Protein 2W8N (pdb70)

B-factor: mean 26.99, std 13.46, range [1.0, 124.22]

CATH classification: 3.40.605.10 (+1 more: 3.40.309.10)

Nearest PDB structures (foldseek):
  2w8n-assembly1_A  TM=1.002E+00  e=0.000E+00  Homo sapiens
  2w8p-assembly1_A  TM=9.926E-01  e=1.753E-97  Homo sapiens
  6j76-assembly1_B  TM=9.538E-01  e=5.108E-54  Vibrio variabilis
  3k2w-assembly1_D  TM=9.559E-01  e=2.298E-52  Paraglaciecola sp. T6c
  6b4r-assembly1_C  TM=9.528E-01  e=1.785E-51  Pseudomonas aeruginosa PAO1

Solvent-accessible surface area: 19869 Å² total; per-residue (Å²): 120,57,6,92,62,53,44,2,10,13,24,30,168,60,77,95,18,116,52,67,13,79,5,102,13,9,8,55,43,54,90,48,19,100,0,1,10,0,18,36,198,50,0,119,34,0,1,123,25,0,87,104,8,12,53,171,2,113,131,40,66,34,126,78,17,14,43,13,0,80,105,1,27,62,26,0,51,133,36,76,77,61,6,0,118,18,0,3,17,1,3,1,27,8,31,148,22,0,58,13,0,2,72,55,0,0,71,2,0,42,54,0,1,75,22,2,126,130,47,147,44,65,135,86,175,54,134,40,182,61,92,120,3,51,15,76,59,74,32,23,2,1,0,0,0,10,6,17,64,21,21,2,2,0,0,2,1,2,2,0,0,2,0,0,0,5,0,0,0,0,0,0,19,1,15,53,52,2,0,1,4,0,0,0,1,0,17,0,1,50,101,7,41,15,57,70,2,0,2,0,0,0,0,0,12,165,146,27,23,142,102,0,4,86,15,0,0,45,20,122,56,3,43,0,0,0,8,1,11,47,28,90,53,0,99,61,7,62,133,34,3,68,130,54,133,23,76,30,4,7,5,10,9,6,17,0,11,0,0,0,2,70,54,10,74,42,106,99,0,10,53,7,0,12,25,8,29,5,100,41,49,5,0,6,8,6,22,6,6,18,1,7,0,20,132,64,12,12,107,55,0,14,133,24,0,15,92,18,4,162,155,51,11,121,29,8,33,3,74,110,180,57,19,8,16,14,15,17,24,52,74,141,10,0,78,96,0,48,110,8,4,87,46,1,62,88,125,52,8,62,72,59,41,34,20,126,79,37,148,78,24,134,28,9,4,37,17,0,0,0,16,93,8,48,96,84,13,26,76,115,13,62,58,17,56,21,12,8,0,1,0,9,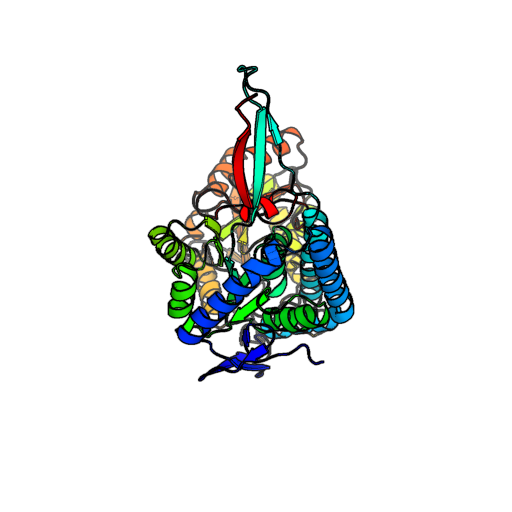80,1,80,72,33,143,67,0,14,67,25,8,34,49,79,76,16,0,1,0,0,4,0,6,0,112,59,103,60,19,41,176,99,0,32,128,85,7,73,20,24,14,47,2,55,45,80,2,60,36,14,25,11,93,55,54,8,2,3,41,138,93,5,7,79,26,60,18,0,1,132,113,1,9,62,35,6,11,79,121,98,143,43,57,134,29,81,120

Foldseek 3Di:
DVLFDAAWAAQNDGHAEPAWDWAFFLFPRHTDDTHHADFLVVLVRLLVLQQVVLVVLLVDALLVLLQLLLLLLVVLVVCLQVLLVLLCRQQVAASLLSSLLSNLLSVLSNQLSVLLNVQDKDWDDDPDPFWTKIKHKAFQEEEEEEEESNRQRNSVSLQLSLNSSRSYAYEYEYHLSRQSSLSSSSVSSVVSPPGGSRRTYRYHDPVRVVRSLLSQLQDPSHQEYEEEEALVVVVVSVVSNVVNVHQYWYFHEFEAEAEEELAFDQVLSLVLVCCQAFVPSFPQGLYHYEYEYEPNCPVVNLVVNVVVCVVQADEHGSHDPRHRHTFHSAPVLLVLQLVLVVLQVVVPKDKDFAAAADPSDRRGTRQTEIEPGDLVSCPPCRNRGDNYYYYYYDHDPVGSQVSQPPPVHAFEYEYGHDDPVSQVVSVVSRRYDYYYYSHNHDDDQQDWGHTDHSRIGATTGHSRHSVSRIDMDMDIGGPD

InterPro domains:
  IPR010102 Succinate semialdehyde dehydrogenase [TIGR01780] (78-528)
  IPR015590 Aldehyde dehydrogenase domain [PF00171] (71-530)
  IPR016160 Aldehyde dehydrogenase, cysteine active site [PS00070] (333-344)
  IPR016161 Aldehyde/histidinol dehydrogenase [SSF53720] (57-533)
  IPR016162 Aldehyde dehydrogenase, N-terminal [G3DSA:3.40.605.10] (74-524)
  IPR016163 Aldehyde dehydrogenase, C-terminal [G3DSA:3.40.309.10] (311-501)
  IPR029510 Aldehyde dehydrogenase, glutamic acid active site [PS00687] (305-312)
  IPR050740 Aldehyde Dehydrogenase Superfamily [PTHR43353] (55-534)

Organism: Homo sapiens (NCBI:txid9606)

Secondary structure (DSSP, 8-state):
------SEEETTEEE--S-EEEEE-TTT--EEEEEE---HHHHHHHHHHHHHHHHHHTTS-HHHHHHHHHHHHHHHHHTHHHHHHHHHHHH---HHHHHHHHHHHHHHHHHHHHHGGG---EEE--S-TT-EEEEEEEE--EEEEE--SSSTTHHHHHHHHHHHHHT-EEEEE--TT--HHHHHHHHHHHHHTPPTTSEEE----HHHHHHHHHHHTT-TTEEEEEEEE-HHHHHHHHHHHHTTT-EEEEEE-EEEEEEE-TTS-HHHHHHHHHHHHT---S---SEEEEEEEEHHHHHHHHHHHHHHHHHH--BS-TTSTT--B---SSHHHHHHHHHHHHHHHTTT-EEEE--SB-TT-TT-B--EEEEEE-GGGGTT-TT--SSEEEEEEES-HHHHHHHHT-TT--SEEEEE---HHHHHHHHHHS-SSEEEES-S----TTS-B--SGGGEES-BSTTTGGGGGEEEEEEEE---

Sequence (480 aa):
AALLRTDSFVGGRWLPAAATFPVQDPASGAALGMVADCGVREARAAVRAAYEAFCRWREVSAKERSSLLRKWYNLMIQNKDDLARIITAESGKPLKEAHGEILYSAFFLEWFSEEARRVYGDIIHTPAKDRRALVLKQPIGVAAVITPWNFPSAMITRKVGAALAAGCTVVVKPAEDTPFSALALAELASQAGIPSGVYNVIPCSRKNAKEVGEAICTDPLVSKISFTGSTTTGKILLHHAANSVKRVSMELGGLAPFIVFDSANVDQAVAGAMASKFRNTGQTCVCSNQFLVQRGIHDAFVKAFAEAMKKNLRVGNGFEEGTTQGPLINEKAVEKVEKQVNDAVSKGATVVTGGKRHQLGKNFFEPTLLCNVTQDMLCTHEETFGPLAPVIKFDTEEEAIAIANAADVGLAGYFYSQDPAQIWRVAEQLEVGMVGVNEGLISSVECPFGGVKQSGLGREGSKYGIDEYLELKYVCYGGL

Structure (mmCIF, N/CA/C/O backbone):
data_2W8N
#
_entry.id   2W8N
#
_cell.length_a   265.706
_cell.length_b   265.706
_cell.length_c   265.706
_cell.angle_alpha   90.00
_cell.angle_beta   90.00
_cell.angle_gamma   90.00
#
_symmetry.space_group_name_H-M   'F 4 3 2'
#
loop_
_entity.id
_entity.type
_entity.pdbx_description
1 polymer 'SUCCINATE-SEMIALDEHYDE DEHYDROGENASE, MITOCHONDRIAL'
2 non-polymer 'SULFATE ION'
3 water water
#
loop_
_atom_site.group_PDB
_atom_site.id
_atom_site.type_symbol
_atom_site.label_atom_id
_atom_site.label_alt_id
_atom_site.label_comp_id
_atom_site.label_asym_id
_atom_site.label_entity_id
_atom_site.label_seq_id
_atom_site.pdbx_PDB_ins_code
_atom_site.Cartn_x
_atom_site.Cartn_y
_atom_site.Cartn_z
_atom_site.occupancy
_atom_site.B_iso_or_equiv
_atom_site.auth_seq_id
_atom_site.auth_comp_id
_atom_site.auth_asym_id
_atom_site.auth_atom_id
_atom_site.pdbx_PDB_model_num
ATOM 1 N N . ALA A 1 8 ? 18.870 -33.580 -42.740 1.00 48.85 56 ALA A N 1
ATOM 2 C CA . ALA A 1 8 ? 18.395 -34.389 -41.564 1.00 47.82 56 ALA A CA 1
ATOM 3 C C . ALA A 1 8 ? 19.443 -35.432 -41.159 1.00 46.89 56 ALA A C 1
ATOM 4 O O . ALA A 1 8 ? 20.662 -35.166 -41.189 1.00 46.70 56 ALA A O 1
ATOM 6 N N . ALA A 1 9 ? 18.963 -36.609 -40.763 1.00 45.93 57 ALA A N 1
ATOM 7 C CA . ALA A 1 9 ? 19.837 -37.712 -40.382 1.00 43.70 57 ALA A CA 1
ATOM 8 C C . ALA A 1 9 ? 19.900 -38.666 -41.578 1.00 42.19 57 ALA A C 1
ATOM 9 O O . ALA A 1 9 ? 20.157 -39.869 -41.425 1.00 41.67 57 ALA A O 1
ATOM 11 N N . LEU A 1 10 ? 19.651 -38.106 -42.764 1.00 37.96 58 LEU A N 1
ATOM 12 C CA . LEU A 1 10 ? 19.671 -38.853 -44.017 1.00 33.86 58 LEU A CA 1
ATOM 13 C C . LEU A 1 10 ? 21.066 -38.932 -44.624 1.00 31.02 58 LEU A C 1
ATOM 14 O O . LEU A 1 10 ? 21.401 -39.909 -45.286 1.00 30.99 58 LEU A O 1
ATOM 19 N N . LEU A 1 11 ? 21.873 -37.898 -44.415 1.00 28.86 59 LEU A N 1
ATOM 20 C CA . LEU A 1 11 ? 23.229 -37.889 -44.953 1.00 27.83 59 LEU A CA 1
ATOM 21 C C . LEU A 1 11 ? 24.113 -38.720 -44.021 1.00 27.45 59 LEU A C 1
ATOM 22 O O . LEU A 1 11 ? 24.294 -38.379 -42.853 1.00 28.50 59 LEU A O 1
ATOM 27 N N . ARG A 1 12 ? 24.655 -39.814 -44.542 1.00 26.74 60 ARG A N 1
ATOM 28 C CA . ARG A 1 12 ? 25.483 -40.710 -43.748 1.00 25.78 60 ARG A CA 1
ATOM 29 C C . ARG A 1 12 ? 26.854 -40.945 -44.360 1.00 25.13 60 ARG A C 1
ATOM 30 O O . ARG A 1 12 ? 27.025 -40.861 -45.578 1.00 25.84 60 ARG A O 1
ATOM 38 N N . THR A 1 13 ? 27.826 -41.258 -43.510 1.00 23.51 61 THR A N 1
ATOM 39 C CA . THR A 1 13 ? 29.180 -41.502 -43.971 1.00 22.59 61 THR A CA 1
ATOM 40 C C . THR A 1 13 ? 29.698 -42.889 -43.607 1.00 21.68 61 THR A C 1
ATOM 41 O O . THR A 1 13 ? 30.745 -43.310 -44.104 1.00 22.54 61 THR A O 1
ATOM 45 N N . ASP A 1 14 ? 28.969 -43.598 -42.746 1.00 20.63 62 ASP A N 1
ATOM 46 C CA . ASP A 1 14 ? 29.365 -44.948 -42.344 1.00 20.46 62 ASP A CA 1
ATOM 47 C C . ASP A 1 14 ? 28.675 -46.019 -43.182 1.00 19.39 62 ASP A C 1
ATOM 48 O O . ASP A 1 14 ? 27.637 -45.772 -43.798 1.00 18.91 62 ASP A O 1
ATOM 53 N N . SER A 1 15 ? 29.259 -47.213 -43.201 1.00 17.74 63 SER A N 1
ATOM 54 C CA . SER A 1 15 ? 28.670 -48.324 -43.929 1.00 17.46 63 SER A CA 1
ATOM 55 C C . SER A 1 15 ? 27.493 -48.796 -43.069 1.00 17.82 63 SER A C 1
ATOM 56 O O . SER A 1 15 ? 27.409 -48.456 -41.882 1.00 17.26 63 SER A O 1
ATOM 59 N N . PHE A 1 16 ? 26.579 -49.561 -43.659 1.00 17.22 64 PHE A N 1
ATOM 60 C CA . PHE A 1 16 ? 25.417 -50.048 -42.919 1.00 17.10 64 PHE A CA 1
ATOM 61 C C . PHE A 1 16 ? 25.419 -51.567 -42.996 1.00 16.65 64 PHE A C 1
ATOM 62 O O . PHE A 1 16 ? 25.153 -52.147 -44.051 1.00 16.20 64 PHE A O 1
ATOM 70 N N . VAL A 1 17 ? 25.727 -52.213 -41.878 1.00 16.12 65 VAL A N 1
ATOM 71 C CA . VAL A 1 17 ? 25.798 -53.665 -41.851 1.00 16.51 65 VAL A CA 1
ATOM 72 C C . VAL A 1 17 ? 25.132 -54.239 -40.612 1.00 17.53 65 VAL A C 1
ATOM 73 O O . VAL A 1 17 ? 25.387 -53.794 -39.487 1.00 18.22 65 VAL A O 1
ATOM 77 N N . GLY A 1 18 ? 24.272 -55.228 -40.824 1.00 18.07 66 GLY A N 1
ATOM 78 C CA . GLY A 1 18 ? 23.584 -55.853 -39.711 1.00 16.74 66 GLY A CA 1
ATOM 79 C C . GLY A 1 18 ? 22.782 -54.868 -38.892 1.00 17.30 66 GLY A C 1
ATOM 80 O O . GLY A 1 18 ? 22.715 -54.986 -37.673 1.00 16.95 66 GLY A O 1
ATOM 81 N N . GLY A 1 19 ? 22.176 -53.892 -39.563 1.00 17.85 67 GLY A N 1
ATOM 82 C CA . GLY A 1 19 ? 21.369 -52.901 -38.875 1.00 18.73 67 GLY A CA 1
ATOM 83 C C . GLY A 1 19 ? 22.157 -51.846 -38.115 1.00 20.81 67 GLY A C 1
ATOM 84 O O . GLY A 1 19 ? 21.568 -51.027 -37.401 1.00 20.97 67 GLY A O 1
ATOM 85 N N . ARG A 1 20 ? 23.481 -51.850 -38.271 1.00 21.15 68 ARG A N 1
ATOM 86 C CA . ARG A 1 20 ? 24.336 -50.887 -37.577 1.00 21.71 68 ARG A CA 1
ATOM 87 C C . ARG A 1 20 ? 25.221 -50.037 -38.485 1.00 21.66 68 ARG A C 1
ATOM 88 O O . ARG A 1 20 ? 25.604 -50.451 -39.581 1.00 20.82 68 ARG A O 1
ATOM 96 N N . TRP A 1 21 ? 25.547 -48.843 -38.006 1.00 21.32 69 TRP A N 1
ATOM 97 C CA . TRP A 1 21 ? 26.412 -47.932 -38.737 1.00 21.63 69 TRP A CA 1
ATOM 98 C C . TRP A 1 21 ? 27.840 -48.234 -38.337 1.00 21.45 69 TRP A C 1
ATOM 99 O O . TRP A 1 21 ? 28.207 -48.073 -37.174 1.00 23.54 69 TRP A O 1
ATOM 110 N N . LEU A 1 22 ? 28.640 -48.679 -39.299 1.00 21.93 70 LEU A N 1
ATOM 111 C CA . LEU A 1 22 ? 30.027 -49.032 -39.028 1.00 22.56 70 LEU A CA 1
ATOM 112 C C . LEU A 1 22 ? 31.051 -48.298 -39.880 1.00 23.61 70 LEU A C 1
ATOM 113 O O . LEU A 1 22 ? 30.991 -48.328 -41.112 1.00 22.49 70 LEU A O 1
ATOM 118 N N . PRO A 1 23 ? 32.009 -47.624 -39.230 1.00 23.40 71 PRO A N 1
ATOM 119 C CA . PRO A 1 23 ? 33.055 -46.891 -39.944 1.00 23.49 71 PRO A CA 1
ATOM 120 C C . PRO A 1 23 ? 34.096 -47.915 -40.367 1.00 23.49 71 PRO A C 1
ATOM 121 O O . PRO A 1 23 ? 34.114 -49.023 -39.837 1.00 23.43 71 PRO A O 1
ATOM 125 N N . ALA A 1 24 ? 34.951 -47.564 -41.319 1.00 24.26 72 ALA A N 1
ATOM 126 C CA . ALA A 1 24 ? 35.982 -48.492 -41.773 1.00 25.85 72 ALA A CA 1
ATOM 127 C C . ALA A 1 24 ? 37.349 -47.941 -41.399 1.00 27.28 72 ALA A C 1
ATOM 128 O O . ALA A 1 24 ? 37.455 -46.820 -40.909 1.00 27.99 72 ALA A O 1
ATOM 130 N N . ALA A 1 25 ? 38.396 -48.723 -41.631 1.00 28.76 73 ALA A N 1
ATOM 131 C CA . ALA A 1 25 ? 39.745 -48.270 -41.307 1.00 29.93 73 ALA A CA 1
ATOM 132 C C . ALA A 1 25 ? 40.080 -47.011 -42.097 1.00 29.67 73 ALA A C 1
ATOM 133 O O . ALA A 1 25 ? 40.746 -46.110 -41.589 1.00 31.60 73 ALA A O 1
ATOM 135 N N . ALA A 1 26 ? 39.609 -46.949 -43.337 1.00 27.88 74 ALA A N 1
ATOM 136 C CA . ALA A 1 26 ? 39.877 -45.801 -44.194 1.00 26.56 74 ALA A CA 1
ATOM 137 C C . ALA A 1 26 ? 38.594 -45.123 -44.658 1.00 26.76 74 ALA A C 1
ATOM 138 O O . ALA A 1 26 ? 37.486 -45.596 -44.389 1.00 25.86 74 ALA A O 1
ATOM 140 N N . THR A 1 27 ? 38.757 -44.006 -45.355 1.00 25.54 75 THR A N 1
ATOM 141 C CA . THR A 1 27 ? 37.624 -43.260 -45.880 1.00 25.36 75 THR A CA 1
ATOM 142 C C . THR A 1 27 ? 38.032 -42.634 -47.202 1.00 24.49 75 THR A C 1
ATOM 143 O O . THR A 1 27 ? 39.218 -42.576 -47.532 1.00 24.00 75 THR A O 1
ATOM 147 N N . PHE A 1 28 ? 37.047 -42.185 -47.968 1.00 23.07 76 PHE A N 1
ATOM 148 C CA . PHE A 1 28 ? 37.329 -41.549 -49.242 1.00 22.40 76 PHE A CA 1
ATOM 149 C C . PHE A 1 28 ? 36.424 -40.340 -49.374 1.00 22.36 76 PHE A C 1
ATOM 150 O O . PHE A 1 28 ? 35.290 -40.345 -48.894 1.00 20.52 76 PHE A O 1
ATOM 158 N N . PRO A 1 29 ? 36.927 -39.269 -50.008 1.00 22.80 77 PRO A N 1
ATOM 159 C CA . PRO A 1 29 ? 36.162 -38.036 -50.194 1.00 23.07 77 PRO A CA 1
ATOM 160 C C . PRO A 1 29 ? 35.105 -38.082 -51.292 1.00 23.38 77 PRO A C 1
ATOM 161 O O . PRO A 1 29 ? 35.277 -38.738 -52.320 1.00 23.91 77 PRO A O 1
ATOM 165 N N . VAL A 1 30 ? 34.004 -37.382 -51.052 1.00 23.70 78 VAL A N 1
ATOM 166 C CA . VAL A 1 30 ? 32.938 -37.275 -52.027 1.00 23.52 78 VAL A CA 1
ATOM 167 C C . VAL A 1 30 ? 32.736 -35.776 -52.198 1.00 23.10 78 VAL A C 1
ATOM 168 O O . VAL A 1 30 ? 32.498 -35.049 -51.226 1.00 22.07 78 VAL A O 1
ATOM 172 N N . GLN A 1 31 ? 32.855 -35.314 -53.436 1.00 23.76 79 GLN A N 1
ATOM 173 C CA . GLN A 1 31 ? 32.713 -33.897 -53.734 1.00 24.44 79 GLN A CA 1
ATOM 174 C C . GLN A 1 31 ? 31.575 -33.603 -54.691 1.00 22.77 79 GLN A C 1
ATOM 175 O O . GLN A 1 31 ? 31.225 -34.426 -55.538 1.00 22.59 79 GLN A O 1
ATOM 181 N N . ASP A 1 32 ? 31.005 -32.414 -54.539 1.00 20.51 80 ASP A N 1
ATOM 182 C CA . ASP A 1 32 ? 29.926 -31.953 -55.390 1.00 20.18 80 ASP A CA 1
ATOM 183 C C . ASP A 1 32 ? 30.535 -31.782 -56.784 1.00 19.57 80 ASP A C 1
ATOM 184 O O . ASP A 1 32 ? 31.475 -31.009 -56.968 1.00 19.83 80 ASP A O 1
ATOM 189 N N . PRO A 1 33 ? 30.017 -32.507 -57.787 1.00 20.64 81 PRO A N 1
ATOM 190 C CA . PRO A 1 33 ? 30.570 -32.383 -59.141 1.00 21.52 81 PRO A CA 1
ATOM 191 C C . PRO A 1 33 ? 30.418 -30.994 -59.783 1.00 21.45 81 PRO A C 1
ATOM 192 O O . PRO A 1 33 ? 31.127 -30.661 -60.727 1.00 20.37 81 PRO A O 1
ATOM 196 N N . ALA A 1 34 ? 29.500 -30.190 -59.263 1.00 21.56 82 ALA A N 1
ATOM 197 C CA . ALA A 1 34 ? 29.271 -28.856 -59.798 1.00 22.70 82 ALA A CA 1
ATOM 198 C C . ALA A 1 34 ? 30.195 -27.820 -59.170 1.00 24.23 82 ALA A C 1
ATOM 199 O O . ALA A 1 34 ? 30.905 -27.110 -59.881 1.00 26.01 82 ALA A O 1
ATOM 201 N N . SER A 1 35 ? 30.187 -27.748 -57.840 1.00 24.15 83 SER A N 1
ATOM 202 C CA . SER A 1 35 ? 30.988 -26.771 -57.105 1.00 25.22 83 SER A CA 1
ATOM 203 C C . SER A 1 35 ? 32.363 -27.225 -56.624 1.00 25.34 83 SER A C 1
ATOM 204 O O . SER A 1 35 ? 33.235 -26.396 -56.371 1.00 26.14 83 SER A O 1
ATOM 207 N N . GLY A 1 36 ? 32.555 -28.530 -56.477 1.00 25.92 84 GLY A N 1
ATOM 208 C CA . GLY A 1 36 ? 33.834 -29.026 -56.007 1.00 22.95 84 GLY A CA 1
ATOM 209 C C . GLY A 1 36 ? 33.883 -29.116 -54.491 1.00 23.65 84 GLY A C 1
ATOM 210 O O . GLY A 1 36 ? 34.844 -29.642 -53.926 1.00 23.15 84 GLY A O 1
ATOM 211 N N . ALA A 1 37 ? 32.843 -28.614 -53.831 1.00 22.93 85 ALA A N 1
ATOM 212 C CA . ALA A 1 37 ? 32.770 -28.631 -52.371 1.00 22.88 85 ALA A CA 1
ATOM 213 C C . ALA A 1 37 ? 32.767 -30.046 -51.775 1.00 23.73 85 ALA A C 1
ATOM 214 O O . ALA A 1 37 ? 32.202 -30.982 -52.345 1.00 22.44 85 ALA A O 1
ATOM 216 N N . ALA A 1 38 ? 33.402 -30.192 -50.618 1.00 24.22 86 ALA A N 1
ATOM 217 C CA . ALA A 1 38 ? 33.470 -31.480 -49.946 1.00 23.94 86 ALA A CA 1
ATOM 218 C C . ALA A 1 38 ? 32.108 -31.819 -49.356 1.00 23.76 86 ALA A C 1
ATOM 219 O O . ALA A 1 38 ? 31.506 -31.000 -48.661 1.00 22.02 86 ALA A O 1
ATOM 221 N N . LEU A 1 39 ? 31.617 -33.022 -49.639 1.00 23.63 87 LEU A N 1
ATOM 222 C CA . LEU A 1 39 ? 30.324 -33.442 -49.108 1.00 24.64 87 LEU A CA 1
ATOM 223 C C . LEU A 1 39 ? 30.504 -34.304 -47.862 1.00 23.61 87 LEU A C 1
ATOM 224 O O . LEU A 1 39 ? 29.683 -34.272 -46.952 1.00 24.44 87 LEU A O 1
ATOM 229 N N . GLY A 1 40 ? 31.585 -35.070 -47.812 1.00 23.69 88 GLY A N 1
ATOM 230 C CA . GLY A 1 40 ? 31.808 -35.891 -46.642 1.00 22.95 88 GLY A CA 1
ATOM 231 C C . GLY A 1 40 ? 32.855 -36.959 -46.835 1.00 23.00 88 GLY A C 1
ATOM 232 O O . GLY A 1 40 ? 33.261 -37.253 -47.958 1.00 23.42 88 GLY A O 1
ATOM 233 N N . MET A 1 41 ? 33.295 -37.529 -45.719 1.00 23.83 89 MET A N 1
ATOM 234 C CA . MET A 1 41 ? 34.289 -38.589 -45.715 1.00 25.07 89 MET A CA 1
ATOM 235 C C . MET A 1 41 ? 33.513 -39.867 -45.467 1.00 25.04 89 MET A C 1
ATOM 236 O O . MET A 1 41 ? 33.020 -40.105 -44.360 1.00 26.14 89 MET A O 1
ATOM 241 N N . VAL A 1 42 ? 33.399 -40.686 -46.502 1.00 24.81 90 VAL A N 1
ATOM 242 C CA . VAL A 1 42 ? 32.650 -41.924 -46.406 1.00 22.41 90 VAL A CA 1
ATOM 243 C C . VAL A 1 42 ? 33.527 -43.134 -46.136 1.00 22.49 90 VAL A C 1
ATOM 244 O O . VAL A 1 42 ? 34.651 -43.226 -46.633 1.00 20.30 90 VAL A O 1
ATOM 248 N N . ALA A 1 43 ? 33.003 -44.058 -45.336 1.00 21.68 91 ALA A N 1
ATOM 249 C CA . ALA A 1 43 ? 33.721 -45.280 -45.010 1.00 21.10 91 ALA A CA 1
ATOM 250 C C . ALA A 1 43 ? 34.181 -45.947 -46.299 1.00 21.65 91 ALA A C 1
ATOM 251 O O . ALA A 1 43 ? 33.433 -46.020 -47.274 1.00 22.71 91 ALA A O 1
ATOM 253 N N . ASP A 1 44 ? 35.416 -46.429 -46.301 1.00 20.77 92 ASP A N 1
ATOM 254 C CA . ASP A 1 44 ? 35.972 -47.091 -47.467 1.00 20.45 92 ASP A CA 1
ATOM 255 C C . ASP A 1 44 ? 36.157 -48.555 -47.095 1.00 21.51 92 ASP A C 1
ATOM 256 O O . ASP A 1 44 ? 37.250 -48.977 -46.714 1.00 21.24 92 ASP A O 1
ATOM 261 N N . CYS A 1 45 ? 35.078 -49.322 -47.203 1.00 20.08 93 CYS A N 1
ATOM 262 C CA . CYS A 1 45 ? 35.090 -50.737 -46.861 1.00 18.92 93 CYS A CA 1
ATOM 263 C C . CYS A 1 45 ? 36.063 -51.578 -47.670 1.00 20.00 93 CYS A C 1
ATOM 264 O O . CYS A 1 45 ? 36.227 -51.387 -48.878 1.00 20.60 93 CYS A O 1
ATOM 267 N N . GLY A 1 46 ? 36.699 -52.521 -46.983 1.00 19.96 94 GLY A N 1
ATOM 268 C CA . GLY A 1 46 ? 37.638 -53.413 -47.630 1.00 19.36 94 GLY A CA 1
ATOM 269 C C . GLY A 1 46 ? 37.080 -54.822 -47.607 1.00 20.04 94 GLY A C 1
ATOM 270 O O . GLY A 1 46 ? 35.959 -55.045 -47.151 1.00 19.78 94 GLY A O 1
ATOM 271 N N . VAL A 1 47 ? 37.867 -55.773 -48.096 1.00 20.78 95 VAL A N 1
ATOM 272 C CA . VAL A 1 47 ? 37.470 -57.174 -48.153 1.00 21.64 95 VAL A CA 1
ATOM 273 C C . VAL A 1 47 ? 36.923 -57.722 -46.837 1.00 22.44 95 VAL A C 1
ATOM 274 O O . VAL A 1 47 ? 35.921 -58.439 -46.822 1.00 22.25 95 VAL A O 1
ATOM 278 N N . ARG A 1 48 ? 37.586 -57.386 -45.739 1.00 23.73 96 ARG A N 1
ATOM 279 C CA . ARG A 1 48 ? 37.174 -57.845 -44.418 1.00 25.37 96 ARG A CA 1
ATOM 280 C C . ARG A 1 48 ? 35.714 -57.449 -44.171 1.00 24.11 96 ARG A C 1
ATOM 281 O O . ARG A 1 48 ? 34.875 -58.297 -43.863 1.00 20.18 96 ARG A O 1
ATOM 289 N N . GLU A 1 49 ? 35.416 -56.159 -44.320 1.00 21.73 97 GLU A N 1
ATOM 290 C CA . GLU A 1 49 ? 34.064 -55.662 -44.109 1.00 21.27 97 GLU A CA 1
ATOM 291 C C . GLU A 1 49 ? 33.039 -56.236 -45.085 1.00 20.30 97 GLU A C 1
ATOM 292 O O . GLU A 1 49 ? 31.860 -56.373 -44.744 1.00 21.15 97 GLU A O 1
ATOM 298 N N . ALA A 1 50 ? 33.480 -56.572 -46.293 1.00 18.11 98 ALA A N 1
ATOM 299 C CA . ALA A 1 50 ? 32.577 -57.130 -47.291 1.00 17.90 98 ALA A CA 1
ATOM 300 C C . ALA A 1 50 ? 32.131 -58.527 -46.880 1.00 18.37 98 ALA A C 1
ATOM 301 O O . ALA A 1 50 ? 30.963 -58.877 -47.034 1.00 19.65 98 ALA A O 1
ATOM 303 N N . ARG A 1 51 ? 33.060 -59.325 -46.358 1.00 19.19 99 ARG A N 1
ATOM 304 C CA . ARG A 1 51 ? 32.727 -60.677 -45.929 1.00 19.17 99 ARG A CA 1
ATOM 305 C C . ARG A 1 51 ? 31.788 -60.604 -44.744 1.00 17.79 99 ARG A C 1
ATOM 306 O O . ARG A 1 51 ? 30.836 -61.385 -44.641 1.00 17.09 99 ARG A O 1
ATOM 314 N N . ALA A 1 52 ? 32.056 -59.654 -43.851 1.00 17.41 100 ALA A N 1
ATOM 315 C CA . ALA A 1 52 ? 31.233 -59.474 -42.664 1.00 16.65 100 ALA A CA 1
ATOM 316 C C . ALA A 1 52 ? 29.810 -59.116 -43.076 1.00 16.95 100 ALA A C 1
ATOM 317 O O . ALA A 1 52 ? 28.846 -59.612 -42.487 1.00 17.98 100 ALA A O 1
ATOM 319 N N . ALA A 1 53 ? 29.683 -58.257 -44.087 1.00 15.47 101 ALA A N 1
ATOM 320 C CA . ALA A 1 53 ? 28.372 -57.846 -44.579 1.00 16.10 101 ALA A CA 1
ATOM 321 C C . ALA A 1 53 ? 27.656 -59.045 -45.207 1.00 15.28 101 ALA A C 1
ATOM 322 O O . ALA A 1 53 ? 26.462 -59.245 -44.988 1.00 16.02 101 ALA A O 1
ATOM 324 N N . VAL A 1 54 ? 28.388 -59.844 -45.980 1.00 14.30 102 VAL A N 1
ATOM 325 C CA . VAL A 1 54 ? 27.804 -61.028 -46.593 1.00 13.88 102 VAL A CA 1
ATOM 326 C C . VAL A 1 54 ? 27.257 -61.943 -45.494 1.00 15.58 102 VAL A C 1
ATOM 327 O O . VAL A 1 54 ? 26.133 -62.423 -45.586 1.00 16.23 102 VAL A O 1
ATOM 331 N N . ARG A 1 55 ? 28.049 -62.180 -44.452 1.00 16.04 103 ARG A N 1
ATOM 332 C CA . ARG A 1 55 ? 27.610 -63.031 -43.348 1.00 16.53 103 ARG A CA 1
ATOM 333 C C . ARG A 1 55 ? 26.334 -62.495 -42.707 1.00 15.55 103 ARG A C 1
ATOM 334 O O . ARG A 1 55 ? 25.419 -63.261 -42.390 1.00 14.31 103 ARG A O 1
ATOM 342 N N . ALA A 1 56 ? 26.276 -61.180 -42.517 1.00 14.88 104 ALA A N 1
ATOM 343 C CA . ALA A 1 56 ? 25.106 -60.563 -41.911 1.00 14.98 104 ALA A CA 1
ATOM 344 C C . ALA A 1 56 ? 23.894 -60.779 -42.822 1.00 15.68 104 ALA A C 1
ATOM 345 O O . ALA A 1 56 ? 22.791 -61.081 -42.349 1.00 17.14 104 ALA A O 1
ATOM 347 N N . ALA A 1 57 ? 24.104 -60.630 -44.127 1.00 13.17 105 ALA A N 1
ATOM 348 C CA . ALA A 1 57 ? 23.023 -60.815 -45.083 1.00 13.82 105 ALA A CA 1
ATOM 349 C C . ALA A 1 57 ? 22.600 -62.280 -45.098 1.00 14.07 105 ALA A C 1
ATOM 350 O O . ALA A 1 57 ? 21.409 -62.590 -45.150 1.00 16.17 105 ALA A O 1
ATOM 352 N N . TYR A 1 58 ? 23.581 -63.175 -45.038 1.00 15.45 106 TYR A N 1
ATOM 353 C CA . TYR A 1 58 ? 23.308 -64.606 -45.045 1.00 16.39 106 TYR A CA 1
ATOM 354 C C . TYR A 1 58 ? 22.514 -65.061 -43.823 1.00 16.88 106 TYR A C 1
ATOM 355 O O . TYR A 1 58 ? 21.581 -65.842 -43.942 1.00 17.42 106 TYR A O 1
ATOM 364 N N . GLU A 1 59 ? 22.887 -64.593 -42.643 1.00 17.75 107 GLU A N 1
ATOM 365 C CA . GLU A 1 59 ? 22.161 -64.992 -41.446 1.00 19.77 107 GLU A CA 1
ATOM 366 C C . GLU A 1 59 ? 20.778 -64.364 -41.402 1.00 17.01 107 GLU A C 1
ATOM 367 O O . GLU A 1 59 ? 19.831 -64.971 -40.908 1.00 17.78 107 GLU A O 1
ATOM 373 N N . ALA A 1 60 ? 20.654 -63.153 -41.931 1.00 15.85 108 ALA A N 1
ATOM 374 C CA . ALA A 1 60 ? 19.354 -62.485 -41.955 1.00 15.75 108 ALA A CA 1
ATOM 375 C C . ALA A 1 60 ? 18.428 -63.249 -42.907 1.00 16.27 108 ALA A C 1
ATOM 376 O O . ALA A 1 60 ? 17.233 -63.392 -42.646 1.00 17.25 108 ALA A O 1
ATOM 378 N N . PHE A 1 61 ? 18.995 -63.745 -44.005 1.00 15.58 109 PHE A N 1
ATOM 379 C CA . PHE A 1 61 ? 18.235 -64.498 -44.997 1.00 16.65 109 PHE A CA 1
ATOM 380 C C . PHE A 1 61 ? 17.465 -65.656 -44.365 1.00 18.84 109 PHE A C 1
ATOM 381 O O . PHE A 1 61 ? 16.254 -65.781 -44.548 1.00 19.18 109 PHE A O 1
ATOM 389 N N . CYS A 1 62 ? 18.170 -66.497 -43.619 1.00 20.10 110 CYS A N 1
ATOM 390 C CA . CYS A 1 62 ? 17.551 -67.648 -42.975 1.00 22.55 110 CYS A CA 1
ATOM 391 C C . CYS A 1 62 ? 16.293 -67.296 -42.196 1.00 22.37 110 CYS A C 1
ATOM 392 O O . CYS A 1 62 ? 15.414 -68.139 -42.028 1.00 23.68 110 CYS A O 1
ATOM 395 N N . ARG A 1 63 ? 16.201 -66.055 -41.722 1.00 23.24 111 ARG A N 1
ATOM 396 C CA . ARG A 1 63 ? 15.032 -65.614 -40.963 1.00 21.71 111 ARG A CA 1
ATOM 397 C C . ARG A 1 63 ? 14.032 -64.908 -41.874 1.00 21.49 111 ARG A C 1
ATOM 398 O O . ARG A 1 63 ? 12.828 -65.162 -41.810 1.00 20.35 111 ARG A O 1
ATOM 406 N N . TRP A 1 64 ? 14.547 -64.022 -42.721 1.00 19.08 112 TRP A N 1
ATOM 407 C CA . TRP A 1 64 ? 13.731 -63.239 -43.643 1.00 18.14 112 TRP A CA 1
ATOM 408 C C . TRP A 1 64 ? 12.895 -64.105 -44.596 1.00 18.47 112 TRP A C 1
ATOM 409 O O . TRP A 1 64 ? 11.736 -63.796 -44.871 1.00 16.92 112 TRP A O 1
ATOM 420 N N . ARG A 1 65 ? 13.485 -65.190 -45.085 1.00 20.53 113 ARG A N 1
ATOM 421 C CA . ARG A 1 65 ? 12.795 -66.100 -45.996 1.00 23.37 113 ARG A CA 1
ATOM 422 C C . ARG A 1 65 ? 11.554 -66.669 -45.298 1.00 24.33 113 ARG A C 1
ATOM 423 O O . ARG A 1 65 ? 10.590 -67.073 -45.952 1.00 24.14 113 ARG A O 1
ATOM 431 N N . GLU A 1 66 ? 11.606 -66.701 -43.966 1.00 24.04 114 GLU A N 1
ATOM 432 C CA . GLU A 1 66 ? 10.536 -67.240 -43.129 1.00 25.15 114 GLU A CA 1
ATOM 433 C C . GLU A 1 66 ? 9.425 -66.247 -42.845 1.00 22.74 114 GLU A C 1
ATOM 434 O O . GLU A 1 66 ? 8.343 -66.629 -42.414 1.00 23.61 114 GLU A O 1
ATOM 440 N N . VAL A 1 67 ? 9.699 -64.969 -43.056 1.00 21.66 115 VAL A N 1
ATOM 441 C CA . VAL A 1 67 ? 8.691 -63.942 -42.824 1.00 20.33 115 VAL A CA 1
ATOM 442 C C . VAL A 1 67 ? 7.631 -64.075 -43.913 1.00 18.32 115 VAL A C 1
ATOM 443 O O . VAL A 1 67 ? 7.956 -64.339 -45.069 1.00 17.96 115 VAL A O 1
ATOM 447 N N . SER A 1 68 ? 6.365 -63.903 -43.546 1.00 16.99 116 SER A N 1
ATOM 448 C CA . SER A 1 68 ? 5.286 -64.041 -44.523 1.00 17.80 116 SER A CA 1
ATOM 449 C C . SER A 1 68 ? 5.402 -62.990 -45.614 1.00 17.63 116 SER A C 1
ATOM 450 O O . SER A 1 68 ? 5.921 -61.897 -45.383 1.00 18.44 116 SER A O 1
ATOM 453 N N . ALA A 1 69 ? 4.917 -63.326 -46.805 1.00 17.06 117 ALA A N 1
ATOM 454 C CA . ALA A 1 69 ? 4.962 -62.395 -47.923 1.00 17.22 117 ALA A CA 1
ATOM 455 C C . ALA A 1 69 ? 4.197 -61.114 -47.582 1.00 18.16 117 ALA A C 1
ATOM 456 O O . ALA A 1 69 ? 4.608 -60.014 -47.954 1.00 18.70 117 ALA A O 1
ATOM 458 N N . LYS A 1 70 ? 3.089 -61.248 -46.862 1.00 18.00 118 LYS A N 1
ATOM 459 C CA . LYS A 1 70 ? 2.304 -60.076 -46.497 1.00 18.34 118 LYS A CA 1
ATOM 460 C C . LYS A 1 70 ? 3.094 -59.133 -45.587 1.00 18.98 118 LYS A C 1
ATOM 461 O O . LYS A 1 70 ? 2.995 -57.908 -45.707 1.00 18.50 118 LYS A O 1
ATOM 467 N N . GLU A 1 71 ? 3.878 -59.702 -44.678 1.00 19.50 119 GLU A N 1
ATOM 468 C CA . GLU A 1 71 ? 4.689 -58.903 -43.763 1.00 21.31 119 GLU A CA 1
ATOM 469 C C . GLU A 1 71 ? 5.844 -58.242 -44.523 1.00 18.98 119 GLU A C 1
ATOM 470 O O . GLU A 1 71 ? 6.144 -57.065 -44.312 1.00 19.07 119 GLU A O 1
ATOM 476 N N . ARG A 1 72 ? 6.489 -58.991 -45.413 1.00 17.40 120 ARG A N 1
ATOM 477 C CA . ARG A 1 72 ? 7.579 -58.417 -46.182 1.00 17.76 120 ARG A CA 1
ATOM 478 C C . ARG A 1 72 ? 6.995 -57.337 -47.086 1.00 17.48 120 ARG A C 1
ATOM 479 O O . ARG A 1 72 ? 7.626 -56.311 -47.338 1.00 17.68 120 ARG A O 1
ATOM 487 N N . SER A 1 73 ? 5.776 -57.566 -47.562 1.00 16.32 121 SER A N 1
ATOM 488 C CA . SER A 1 73 ? 5.106 -56.602 -48.424 1.00 16.03 121 SER A CA 1
ATOM 489 C C . SER A 1 73 ? 4.852 -55.314 -47.658 1.00 15.99 121 SER A C 1
ATOM 490 O O . SER A 1 73 ? 5.077 -54.210 -48.162 1.00 14.66 121 SER A O 1
ATOM 493 N N . SER A 1 74 ? 4.372 -55.472 -46.431 1.00 16.45 122 SER A N 1
ATOM 494 C CA . SER A 1 74 ? 4.060 -54.347 -45.566 1.00 17.54 122 SER A CA 1
ATOM 495 C C . SER A 1 74 ? 5.308 -53.529 -45.258 1.00 16.76 122 SER A C 1
ATOM 496 O O . SER A 1 74 ? 5.276 -52.295 -45.275 1.00 16.99 122 SER A O 1
ATOM 499 N N . LEU A 1 75 ? 6.408 -54.221 -44.977 1.00 16.89 123 LEU A N 1
ATOM 500 C CA . LEU A 1 75 ? 7.669 -53.551 -44.672 1.00 16.60 123 LEU A CA 1
ATOM 501 C C . LEU A 1 75 ? 8.200 -52.768 -45.872 1.00 16.25 123 LEU A C 1
ATOM 502 O O . LEU A 1 75 ? 8.723 -51.662 -45.721 1.00 16.49 123 LEU A O 1
ATOM 507 N N . LEU A 1 76 ? 8.068 -53.346 -47.061 1.00 15.10 124 LEU A N 1
ATOM 508 C CA . LEU A 1 76 ? 8.523 -52.683 -48.271 1.00 15.37 124 LEU A CA 1
ATOM 509 C C . LEU A 1 76 ? 7.691 -51.422 -48.514 1.00 15.91 124 LEU A C 1
ATOM 510 O O . LEU A 1 76 ? 8.214 -50.399 -48.968 1.00 15.03 124 LEU A O 1
ATOM 515 N N . ARG A 1 77 ? 6.399 -51.482 -48.201 1.00 16.52 125 ARG A N 1
ATOM 516 C CA . ARG A 1 77 ? 5.551 -50.315 -48.402 1.00 15.95 125 ARG A CA 1
ATOM 517 C C . ARG A 1 77 ? 5.907 -49.199 -47.415 1.00 14.53 125 ARG A C 1
ATOM 518 O O . ARG A 1 77 ? 5.935 -48.027 -47.787 1.00 13.85 125 ARG A O 1
ATOM 526 N N . LYS A 1 78 ? 6.185 -49.559 -46.166 1.00 13.30 126 LYS A N 1
ATOM 527 C CA . LYS A 1 78 ? 6.567 -48.560 -45.168 1.00 14.12 126 LYS A CA 1
ATOM 528 C C . LYS A 1 78 ? 7.834 -47.857 -45.637 1.00 14.44 126 LYS A C 1
ATOM 529 O O . LYS A 1 78 ? 7.985 -46.650 -45.478 1.00 15.10 126 LYS A O 1
ATOM 535 N N . TRP A 1 79 ? 8.746 -48.630 -46.216 1.00 14.57 127 TRP A N 1
ATOM 536 C CA . TRP A 1 79 ? 9.995 -48.095 -46.723 1.00 14.19 127 TRP A CA 1
ATOM 537 C C . TRP A 1 79 ? 9.659 -47.108 -47.848 1.00 15.50 127 TRP A C 1
ATOM 538 O O . TRP A 1 79 ? 10.283 -46.050 -47.975 1.00 15.46 127 TRP A O 1
ATOM 549 N N . TYR A 1 80 ? 8.665 -47.458 -48.662 1.00 16.20 128 TYR A N 1
ATOM 550 C CA . TYR A 1 80 ? 8.234 -46.595 -49.760 1.00 16.62 128 TYR A CA 1
ATOM 551 C C . TYR A 1 80 ? 7.676 -45.289 -49.190 1.00 17.12 128 TYR A C 1
ATOM 552 O O . TYR A 1 80 ? 8.100 -44.204 -49.580 1.00 16.81 128 TYR A O 1
ATOM 561 N N . ASN A 1 81 ? 6.739 -45.399 -48.253 1.00 18.32 129 ASN A N 1
ATOM 562 C CA . ASN A 1 81 ? 6.135 -44.218 -47.647 1.00 20.03 129 ASN A CA 1
ATOM 563 C C . ASN A 1 81 ? 7.184 -43.283 -47.048 1.00 20.00 129 ASN A C 1
ATOM 564 O O . ASN A 1 81 ? 7.048 -42.058 -47.112 1.00 19.31 129 ASN A O 1
ATOM 569 N N . LEU A 1 82 ? 8.222 -43.859 -46.453 1.00 18.66 130 LEU A N 1
ATOM 570 C CA . LEU A 1 82 ? 9.276 -43.050 -45.862 1.00 18.51 130 LEU A CA 1
ATOM 571 C C . LEU A 1 82 ? 10.039 -42.309 -46.964 1.00 18.73 130 LEU A C 1
ATOM 572 O O . LEU A 1 82 ? 10.473 -41.171 -46.774 1.00 18.35 130 LEU A O 1
ATOM 577 N N . MET A 1 83 ? 10.192 -42.946 -48.121 1.00 17.78 131 MET A N 1
ATOM 578 C CA . MET A 1 83 ? 10.887 -42.296 -49.219 1.00 17.91 131 MET A CA 1
ATOM 579 C C . MET A 1 83 ? 10.088 -41.083 -49.663 1.00 19.05 131 MET A C 1
ATOM 580 O O . MET A 1 83 ? 10.639 -39.994 -49.834 1.00 17.99 131 MET A O 1
ATOM 585 N N . ILE A 1 84 ? 8.784 -41.267 -49.842 1.00 19.28 132 ILE A N 1
ATOM 586 C CA . ILE A 1 84 ? 7.924 -40.161 -50.257 1.00 19.69 132 ILE A CA 1
ATOM 587 C C . ILE A 1 84 ? 7.954 -39.023 -49.231 1.00 20.58 132 ILE A C 1
ATOM 588 O O . ILE A 1 84 ? 8.044 -37.851 -49.597 1.00 19.62 132 ILE A O 1
ATOM 593 N N . GLN A 1 85 ? 7.896 -39.376 -47.950 1.00 21.11 133 GLN A N 1
ATOM 594 C CA . GLN A 1 85 ? 7.907 -38.384 -46.876 1.00 24.02 133 GLN A CA 1
ATOM 595 C C . GLN A 1 85 ? 9.182 -37.543 -46.858 1.00 23.25 133 GLN A C 1
ATOM 596 O O . GLN A 1 85 ? 9.168 -36.405 -46.404 1.00 24.91 133 GLN A O 1
ATOM 602 N N . ASN A 1 86 ? 10.281 -38.107 -47.344 1.00 21.14 134 ASN A N 1
ATOM 603 C CA . ASN A 1 86 ? 11.565 -37.410 -47.357 1.00 20.91 134 ASN A CA 1
ATOM 604 C C . ASN A 1 86 ? 12.032 -37.152 -48.785 1.00 20.88 134 ASN A C 1
ATOM 605 O O . ASN A 1 86 ? 13.207 -36.874 -49.010 1.00 21.17 134 ASN A O 1
ATOM 610 N N . LYS A 1 87 ? 11.118 -37.221 -49.746 1.00 21.52 135 LYS A N 1
ATOM 611 C CA . LYS A 1 87 ? 11.505 -37.060 -51.145 1.00 22.44 135 LYS A CA 1
ATOM 612 C C . LYS A 1 87 ? 12.294 -35.821 -51.541 1.00 22.76 135 LYS A C 1
ATOM 613 O O . LYS A 1 87 ? 13.155 -35.899 -52.415 1.00 21.83 135 LYS A O 1
ATOM 619 N N . ASP A 1 88 ? 12.031 -34.679 -50.919 1.00 23.90 136 ASP A N 1
ATOM 620 C CA . ASP A 1 88 ? 12.782 -33.486 -51.290 1.00 27.12 136 ASP A CA 1
ATOM 621 C C . ASP A 1 88 ? 14.242 -33.574 -50.852 1.00 25.23 136 ASP A C 1
ATOM 622 O O . ASP A 1 88 ? 15.144 -33.253 -51.630 1.00 23.26 136 ASP A O 1
ATOM 627 N N . ASP A 1 89 ? 14.484 -34.015 -49.621 1.00 24.00 137 ASP A N 1
ATOM 628 C CA . ASP A 1 89 ? 15.859 -34.145 -49.150 1.00 23.39 137 ASP A CA 1
ATOM 629 C C . ASP A 1 89 ? 16.592 -35.255 -49.901 1.00 22.05 137 ASP A C 1
ATOM 630 O O . ASP A 1 89 ? 17.794 -35.154 -50.161 1.00 20.09 137 ASP A O 1
ATOM 635 N N . LEU A 1 90 ? 15.868 -36.313 -50.254 1.00 19.72 138 LEU A N 1
ATOM 636 C CA . LEU A 1 90 ? 16.480 -37.415 -50.982 1.00 18.67 138 LEU A CA 1
ATOM 637 C C . LEU A 1 90 ? 16.903 -36.936 -52.360 1.00 18.99 138 LEU A C 1
ATOM 638 O O . LEU A 1 90 ? 17.907 -37.402 -52.903 1.00 19.25 138 LEU A O 1
ATOM 643 N N . ALA A 1 91 ? 16.135 -36.002 -52.917 1.00 18.96 139 ALA A N 1
ATOM 644 C CA . ALA A 1 91 ? 16.430 -35.446 -54.236 1.00 20.01 139 ALA A CA 1
ATOM 645 C C . ALA A 1 91 ? 17.636 -34.517 -54.157 1.00 19.80 139 ALA A C 1
ATOM 646 O O . ALA A 1 91 ? 18.459 -34.472 -55.072 1.00 19.69 139 ALA A O 1
ATOM 648 N N . ARG A 1 92 ? 17.744 -33.774 -53.064 1.00 19.99 140 ARG A N 1
ATOM 649 C CA . ARG A 1 92 ? 18.873 -32.873 -52.911 1.00 22.84 140 ARG A CA 1
ATOM 650 C C . ARG A 1 92 ? 20.164 -33.669 -52.822 1.00 22.22 140 ARG A C 1
ATOM 651 O O . ARG A 1 92 ? 21.195 -33.252 -53.352 1.00 22.48 140 ARG A O 1
ATOM 659 N N . ILE A 1 93 ? 20.106 -34.823 -52.170 1.00 20.20 141 ILE A N 1
ATOM 660 C CA . ILE A 1 93 ? 21.287 -35.661 -52.050 1.00 20.17 141 ILE A CA 1
ATOM 661 C C . ILE A 1 93 ? 21.740 -36.137 -53.425 1.00 20.03 141 ILE A C 1
ATOM 662 O O . ILE A 1 93 ? 22.933 -36.122 -53.732 1.00 20.58 141 ILE A O 1
ATOM 667 N N . ILE A 1 94 ? 20.795 -36.550 -54.260 1.00 19.59 142 ILE A N 1
ATOM 668 C CA . ILE A 1 94 ? 21.154 -37.007 -55.597 1.00 19.53 142 ILE A CA 1
ATOM 669 C C . ILE A 1 94 ? 21.830 -35.882 -56.387 1.00 18.60 142 ILE A C 1
ATOM 670 O O . ILE A 1 94 ? 22.870 -36.086 -57.008 1.00 19.48 142 ILE A O 1
ATOM 675 N N . THR A 1 95 ? 21.236 -34.696 -56.356 1.00 19.20 143 THR A N 1
ATOM 676 C CA . THR A 1 95 ? 21.789 -33.550 -57.065 1.00 19.64 143 THR A CA 1
ATOM 677 C C . THR A 1 95 ? 23.172 -33.179 -56.537 1.00 19.55 143 THR A C 1
ATOM 678 O O . THR A 1 95 ? 24.066 -32.839 -57.312 1.00 18.92 143 THR A O 1
ATOM 682 N N . ALA A 1 96 ? 23.343 -33.255 -55.220 1.00 17.94 144 ALA A N 1
ATOM 683 C CA . ALA A 1 96 ? 24.615 -32.930 -54.594 1.00 17.45 144 ALA A CA 1
ATOM 684 C C . ALA A 1 96 ? 25.728 -33.863 -55.038 1.00 18.07 144 ALA A C 1
ATOM 685 O O . ALA A 1 96 ? 26.825 -33.404 -55.334 1.00 18.59 144 ALA A O 1
ATOM 687 N N . GLU A 1 97 ? 25.456 -35.164 -55.101 1.00 19.23 145 GLU A N 1
ATOM 688 C CA . GLU A 1 97 ? 26.493 -36.121 -55.491 1.00 20.23 145 GLU A CA 1
ATOM 689 C C . GLU A 1 97 ? 26.607 -36.459 -56.982 1.00 21.21 145 GLU A C 1
ATOM 690 O O . GLU A 1 97 ? 27.711 -36.695 -57.475 1.00 21.56 145 GLU A O 1
ATOM 696 N N . SER A 1 98 ? 25.491 -36.484 -57.704 1.00 20.03 146 SER A N 1
ATOM 697 C CA . SER A 1 98 ? 25.543 -36.797 -59.128 1.00 19.54 146 SER A CA 1
ATOM 698 C C . SER A 1 98 ? 25.592 -35.523 -59.959 1.00 19.52 146 SER A C 1
ATOM 699 O O . SER A 1 98 ? 25.994 -35.547 -61.119 1.00 19.18 146 SER A O 1
ATOM 702 N N . GLY A 1 99 ? 25.168 -34.413 -59.366 1.00 19.41 147 GLY A N 1
ATOM 703 C CA . GLY A 1 99 ? 25.183 -33.146 -60.075 1.00 20.66 147 GLY A CA 1
ATOM 704 C C . GLY A 1 99 ? 23.993 -32.870 -60.984 1.00 21.57 147 GLY A C 1
ATOM 705 O O . GLY A 1 99 ? 23.822 -31.738 -61.451 1.00 21.71 147 GLY A O 1
ATOM 706 N N . LYS A 1 100 ? 23.169 -33.882 -61.243 1.00 20.39 148 LYS A N 1
ATOM 707 C CA . LYS A 1 100 ? 22.015 -33.694 -62.111 1.00 20.69 148 LYS A CA 1
ATOM 70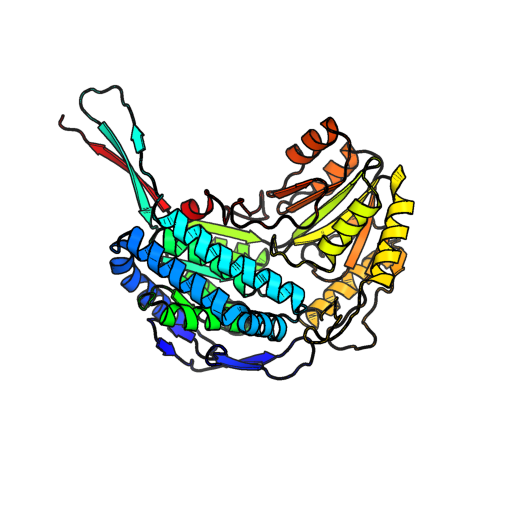8 C C . LYS A 1 100 ? 21.068 -32.659 -61.516 1.00 19.95 148 LYS A C 1
ATOM 709 O O . LYS A 1 100 ? 20.927 -32.560 -60.297 1.00 20.19 148 LYS A O 1
ATOM 715 N N . PRO A 1 101 ? 20.418 -31.859 -62.377 1.00 20.49 149 PRO A N 1
ATOM 716 C CA . PRO A 1 101 ? 19.479 -30.820 -61.943 1.00 20.37 149 PRO A CA 1
ATOM 717 C C . PRO A 1 101 ? 18.408 -31.365 -61.002 1.00 21.24 149 PRO A C 1
ATOM 718 O O . PRO A 1 101 ? 17.980 -32.515 -61.137 1.00 21.91 149 PRO A O 1
ATOM 722 N N . LEU A 1 102 ? 17.977 -30.535 -60.055 1.00 21.37 150 LEU A N 1
ATOM 723 C CA . LEU A 1 102 ? 16.959 -30.932 -59.088 1.00 23.29 150 LEU A CA 1
ATOM 724 C C . LEU A 1 102 ? 15.734 -31.619 -59.687 1.00 23.51 150 LEU A C 1
ATOM 725 O O . LEU A 1 102 ? 15.310 -32.670 -59.202 1.00 23.62 150 LEU A O 1
ATOM 730 N N . LYS A 1 103 ? 15.157 -31.021 -60.725 1.00 24.83 151 LYS A N 1
ATOM 731 C CA . LYS A 1 103 ? 13.981 -31.598 -61.367 1.00 26.53 151 LYS A CA 1
ATOM 732 C C . LYS A 1 103 ? 14.243 -33.051 -61.722 1.00 24.20 151 LYS A C 1
ATOM 733 O O . LYS A 1 103 ? 13.440 -33.922 -61.408 1.00 23.91 151 LYS A O 1
ATOM 739 N N . GLU A 1 104 ? 15.369 -33.310 -62.375 1.00 24.05 152 GLU A N 1
ATOM 740 C CA . GLU A 1 104 ? 15.708 -34.672 -62.753 1.00 23.69 152 GLU A CA 1
ATOM 741 C C . GLU A 1 104 ? 15.856 -35.536 -61.506 1.00 23.43 152 GLU A C 1
ATOM 742 O O . GLU A 1 104 ? 15.442 -36.693 -61.494 1.00 21.59 152 GLU A O 1
ATOM 748 N N . ALA A 1 105 ? 16.439 -34.963 -60.458 1.00 22.26 153 ALA A N 1
ATOM 749 C CA . ALA A 1 105 ? 16.642 -35.682 -59.211 1.00 21.98 153 ALA A CA 1
ATOM 750 C C . ALA A 1 105 ? 15.297 -36.048 -58.592 1.00 22.78 153 ALA A C 1
ATOM 751 O O . ALA A 1 105 ? 15.128 -37.160 -58.078 1.00 21.95 153 ALA A O 1
ATOM 753 N N . HIS A 1 106 ? 14.350 -35.111 -58.636 1.00 23.09 154 HIS A N 1
ATOM 754 C CA . HIS A 1 106 ? 13.010 -35.339 -58.095 1.00 24.11 154 HIS A CA 1
ATOM 755 C C . HIS A 1 106 ? 12.365 -36.462 -58.889 1.00 22.93 154 HIS A C 1
ATOM 756 O O . HIS A 1 106 ? 11.646 -37.300 -58.343 1.00 21.53 154 HIS A O 1
ATOM 763 N N . GLY A 1 107 ? 12.631 -36.459 -60.190 1.00 22.16 155 GLY A N 1
ATOM 764 C CA . GLY A 1 107 ? 12.087 -37.474 -61.063 1.00 21.98 155 GLY A CA 1
ATOM 765 C C . GLY A 1 107 ? 12.624 -38.843 -60.707 1.00 22.81 155 GLY A C 1
ATOM 766 O O . GLY A 1 107 ? 11.874 -39.820 -60.684 1.00 22.36 155 GLY A O 1
ATOM 767 N N . GLU A 1 108 ? 13.922 -38.924 -60.423 1.00 22.02 156 GLU A N 1
ATOM 768 C CA . GLU A 1 108 ? 14.518 -40.208 -60.074 1.00 22.10 156 GLU A CA 1
ATOM 769 C C . GLU A 1 108 ? 13.964 -40.730 -58.757 1.00 20.79 156 GLU A C 1
ATOM 770 O O . GLU A 1 108 ? 13.634 -41.905 -58.642 1.00 19.27 156 GLU A O 1
ATOM 776 N N . ILE A 1 109 ? 13.861 -39.856 -57.765 1.00 19.34 157 ILE A N 1
ATOM 777 C CA . ILE A 1 109 ? 13.356 -40.280 -56.476 1.00 20.39 157 ILE A CA 1
ATOM 778 C C . ILE A 1 109 ? 11.973 -40.896 -56.580 1.00 19.49 157 ILE A C 1
ATOM 779 O O . ILE A 1 109 ? 11.702 -41.910 -55.942 1.00 20.46 157 ILE A O 1
ATOM 784 N N . LEU A 1 110 ? 11.103 -40.298 -57.387 1.00 20.00 158 LEU A N 1
ATOM 785 C CA . LEU A 1 110 ? 9.762 -40.841 -57.555 1.00 18.82 158 LEU A CA 1
ATOM 786 C C . LEU A 1 110 ? 9.872 -42.262 -58.086 1.00 19.07 158 LEU A C 1
ATOM 787 O O . LEU A 1 110 ? 9.273 -43.181 -57.524 1.00 19.00 158 LEU A O 1
ATOM 792 N N . TYR A 1 111 ? 10.647 -42.439 -59.156 1.00 16.50 159 TYR A N 1
ATOM 793 C CA . TYR A 1 111 ? 10.849 -43.761 -59.741 1.00 18.57 159 TYR A CA 1
ATOM 794 C C . TYR A 1 111 ? 11.423 -44.728 -58.716 1.00 16.08 159 TYR A C 1
ATOM 795 O O . TYR A 1 111 ? 10.977 -45.877 -58.608 1.00 14.54 159 TYR A O 1
ATOM 804 N N . SER A 1 112 ? 12.415 -44.257 -57.967 1.00 14.27 160 SER A N 1
ATOM 805 C CA . SER A 1 112 ? 13.055 -45.075 -56.951 1.00 13.62 160 SER A CA 1
ATOM 806 C C . SER A 1 112 ? 12.023 -45.547 -55.928 1.00 12.90 160 SER A C 1
ATOM 807 O O . SER A 1 112 ? 11.948 -46.734 -55.602 1.00 12.86 160 SER A O 1
ATOM 810 N N . ALA A 1 113 ? 11.229 -44.610 -55.425 1.00 12.59 161 ALA A N 1
ATOM 811 C CA . ALA A 1 113 ? 10.199 -44.935 -54.452 1.00 11.21 161 ALA A CA 1
ATOM 812 C C . ALA A 1 113 ? 9.189 -45.891 -55.096 1.00 12.63 161 ALA A C 1
ATOM 813 O O . ALA A 1 113 ? 8.835 -46.925 -54.518 1.00 12.36 161 ALA A O 1
ATOM 815 N N . PHE A 1 114 ? 8.743 -45.560 -56.305 1.00 12.32 162 PHE A N 1
ATOM 816 C CA . PHE A 1 114 ? 7.782 -46.411 -56.995 1.00 12.00 162 PHE A CA 1
ATOM 817 C C . PHE A 1 114 ? 8.266 -47.846 -57.166 1.00 13.06 162 PHE A C 1
ATOM 818 O O . PHE A 1 114 ? 7.446 -48.758 -57.271 1.00 14.70 162 PHE A O 1
ATOM 826 N N . PHE A 1 115 ? 9.578 -48.066 -57.202 1.00 13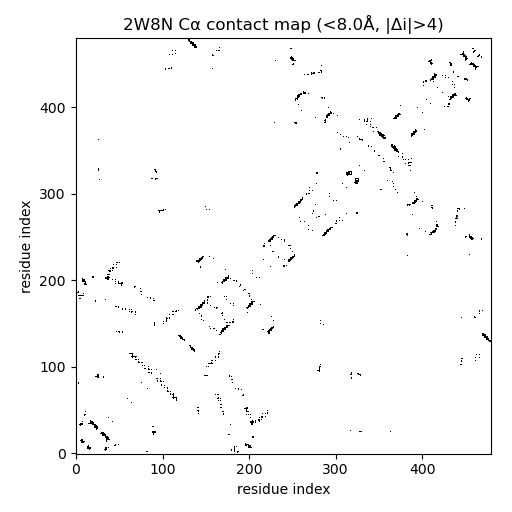.04 163 PHE A N 1
ATOM 827 C CA . PHE A 1 115 ? 10.076 -49.435 -57.324 1.00 13.16 163 PHE A CA 1
ATOM 828 C C . PHE A 1 115 ? 9.817 -50.199 -56.015 1.00 12.65 163 PHE A C 1
ATOM 829 O O . PHE A 1 115 ? 9.401 -51.360 -56.033 1.00 11.49 163 PHE A O 1
ATOM 837 N N . LEU A 1 116 ? 10.045 -49.547 -54.878 1.00 12.34 164 LEU A N 1
ATOM 838 C CA . LEU A 1 116 ? 9.792 -50.201 -53.597 1.00 13.42 164 LEU A CA 1
ATOM 839 C C . LEU A 1 116 ? 8.305 -50.526 -53.494 1.00 13.33 164 LEU A C 1
ATOM 840 O O . LEU A 1 116 ? 7.925 -51.610 -53.048 1.00 14.05 164 LEU A O 1
ATOM 845 N N . GLU A 1 117 ? 7.465 -49.588 -53.924 1.00 12.77 165 GLU A N 1
ATOM 846 C CA . GLU A 1 117 ? 6.028 -49.797 -53.863 1.00 14.14 165 GLU A CA 1
ATOM 847 C C . GLU A 1 117 ? 5.593 -50.921 -54.794 1.00 13.83 165 GLU A C 1
ATOM 848 O O . GLU A 1 117 ? 4.817 -51.796 -54.408 1.00 16.38 165 GLU A O 1
ATOM 854 N N . TRP A 1 118 ? 6.101 -50.902 -56.020 1.00 12.55 166 TRP A N 1
ATOM 855 C CA . TRP A 1 118 ? 5.739 -51.924 -56.984 1.00 12.12 166 TRP A CA 1
ATOM 856 C C . TRP A 1 118 ? 6.089 -53.328 -56.501 1.00 12.48 166 TRP A C 1
ATOM 857 O O . TRP A 1 118 ? 5.249 -54.232 -56.536 1.00 12.17 166 TRP A O 1
ATOM 868 N N . PHE A 1 119 ? 7.317 -53.527 -56.040 1.00 11.66 167 PHE A N 1
ATOM 869 C CA . PHE A 1 119 ? 7.684 -54.859 -55.577 1.00 13.98 167 PHE A CA 1
ATOM 870 C C . PHE A 1 119 ? 6.988 -55.230 -54.282 1.00 14.23 167 PHE A C 1
ATOM 871 O O . PHE A 1 119 ? 6.805 -56.415 -53.980 1.00 12.99 167 PHE A O 1
ATOM 879 N N . SER A 1 120 ? 6.579 -54.212 -53.531 1.00 15.75 168 SER A N 1
ATOM 880 C CA . SER A 1 120 ? 5.842 -54.435 -52.296 1.00 16.04 168 SER A CA 1
ATOM 881 C C . SER A 1 120 ? 4.594 -55.223 -52.678 1.00 15.69 168 SER A C 1
ATOM 882 O O . SER A 1 120 ? 4.196 -56.151 -51.990 1.00 16.61 168 SER A O 1
ATOM 885 N N . GLU A 1 121 ? 3.989 -54.841 -53.796 1.00 16.32 169 GLU A N 1
ATOM 886 C CA . GLU A 1 121 ? 2.785 -55.493 -54.288 1.00 17.33 169 GLU A CA 1
ATOM 887 C C . GLU A 1 121 ? 3.060 -56.847 -54.926 1.00 17.49 169 GLU A C 1
ATOM 888 O O . GLU A 1 121 ? 2.210 -57.733 -54.888 1.00 19.08 169 GLU A O 1
ATOM 894 N N . GLU A 1 122 ? 4.247 -57.009 -55.502 1.00 16.39 170 GLU A N 1
ATOM 895 C CA . GLU A 1 122 ? 4.636 -58.263 -56.144 1.00 13.49 170 GLU A CA 1
ATOM 896 C C . GLU A 1 122 ? 4.903 -59.361 -55.126 1.00 13.69 170 GLU A C 1
ATOM 897 O O . GLU A 1 122 ? 4.707 -60.539 -55.412 1.00 12.71 170 GLU A O 1
ATOM 903 N N . ALA A 1 123 ? 5.364 -58.969 -53.943 1.00 12.76 171 ALA A N 1
ATOM 904 C CA . ALA A 1 123 ? 5.716 -59.929 -52.903 1.00 13.62 171 ALA A CA 1
ATOM 905 C C . ALA A 1 123 ? 4.653 -60.967 -52.581 1.00 14.13 171 ALA A C 1
ATOM 906 O O . ALA A 1 123 ? 4.976 -62.116 -52.297 1.00 12.71 171 ALA A O 1
ATOM 908 N N . ARG A 1 124 ? 3.387 -60.577 -52.628 1.00 13.70 172 ARG A N 1
ATOM 909 C CA . ARG A 1 124 ? 2.329 -61.517 -52.300 1.00 14.37 172 ARG A CA 1
ATOM 910 C C . ARG A 1 124 ? 1.837 -62.274 -53.514 1.00 14.46 172 ARG A C 1
ATOM 911 O O . ARG A 1 124 ? 0.890 -63.049 -53.419 1.00 13.99 172 ARG A O 1
ATOM 919 N N . ARG A 1 125 ? 2.491 -62.080 -54.653 1.00 14.04 173 ARG A N 1
ATOM 920 C CA . ARG A 1 125 ? 2.046 -62.741 -55.865 1.00 13.90 173 ARG A CA 1
ATOM 921 C C . ARG A 1 125 ? 3.023 -63.717 -56.498 1.00 15.35 173 ARG A C 1
ATOM 922 O O . ARG A 1 125 ? 3.040 -63.892 -57.720 1.00 17.54 173 ARG A O 1
ATOM 930 N N . VAL A 1 126 ? 3.847 -64.349 -55.668 1.00 15.47 174 VAL A N 1
ATOM 931 C CA . VAL A 1 126 ? 4.790 -65.345 -56.160 1.00 14.50 174 VAL A CA 1
ATOM 932 C C . VAL A 1 126 ? 3.958 -66.621 -56.214 1.00 13.16 174 VAL A C 1
ATOM 933 O O . VAL A 1 126 ? 3.694 -67.247 -55.186 1.00 14.62 174 VAL A O 1
ATOM 937 N N . TYR A 1 127 ? 3.533 -66.994 -57.415 1.00 12.15 175 TYR A N 1
ATOM 938 C CA . TYR A 1 127 ? 2.679 -68.163 -57.592 1.00 12.74 175 TYR A CA 1
ATOM 939 C C . TYR A 1 127 ? 3.342 -69.435 -58.093 1.00 12.92 175 TYR A C 1
ATOM 940 O O . TYR A 1 127 ? 4.111 -69.416 -59.058 1.00 13.73 175 TYR A O 1
ATOM 949 N N . GLY A 1 128 ? 3.019 -70.547 -57.435 1.00 13.61 176 GLY A N 1
ATOM 950 C CA . GLY A 1 128 ? 3.538 -71.838 -57.847 1.00 12.81 176 GLY A CA 1
ATOM 951 C C . GLY A 1 128 ? 2.534 -72.453 -58.810 1.00 13.32 176 GLY A C 1
ATOM 952 O O . GLY A 1 128 ? 1.479 -71.863 -59.066 1.00 11.92 176 GLY A O 1
ATOM 953 N N . ASP A 1 129 ? 2.833 -73.632 -59.346 1.00 14.17 177 ASP A N 1
ATOM 954 C CA . ASP A 1 129 ? 1.909 -74.261 -60.282 1.00 15.30 177 ASP A CA 1
ATOM 955 C C . ASP A 1 129 ? 1.549 -75.679 -59.892 1.00 14.84 177 ASP A C 1
ATOM 956 O O . ASP A 1 129 ? 2.240 -76.316 -59.099 1.00 16.37 177 ASP A O 1
ATOM 961 N N . ILE A 1 130 ? 0.451 -76.158 -60.468 1.00 15.12 178 ILE A N 1
ATOM 962 C CA . ILE A 1 130 ? -0.009 -77.527 -60.287 1.00 13.95 178 ILE A CA 1
ATOM 963 C C . ILE A 1 130 ? -0.143 -77.988 -61.737 1.00 14.51 178 ILE A C 1
ATOM 964 O O . ILE A 1 130 ? -0.905 -77.414 -62.517 1.00 14.80 178 ILE A O 1
ATOM 969 N N . ILE A 1 131 ? 0.632 -78.999 -62.105 1.00 13.99 179 ILE A N 1
ATOM 970 C CA . ILE A 1 131 ? 0.647 -79.477 -63.479 1.00 15.81 179 ILE A CA 1
ATOM 971 C C . ILE A 1 131 ? 0.125 -80.901 -63.647 1.00 17.95 179 ILE A C 1
ATOM 972 O O . ILE A 1 131 ? 0.384 -81.772 -62.818 1.00 17.81 179 ILE A O 1
ATOM 977 N N . HIS A 1 132 ? -0.618 -81.126 -64.724 1.00 19.97 180 HIS A N 1
ATOM 978 C CA . HIS A 1 132 ? -1.150 -82.445 -65.021 1.00 23.36 180 HIS A CA 1
ATOM 979 C C . HIS A 1 132 ? -0.055 -83.343 -65.600 1.00 22.19 180 HIS A C 1
ATOM 980 O O . HIS A 1 132 ? 0.706 -82.921 -66.475 1.00 21.66 180 HIS A O 1
ATOM 987 N N . THR A 1 133 ? 0.022 -84.574 -65.105 1.00 21.31 181 THR A N 1
ATOM 988 C CA . THR A 1 133 ? 0.964 -85.563 -65.625 1.00 21.89 181 THR A CA 1
ATOM 989 C C . THR A 1 133 ? 0.122 -86.818 -65.850 1.00 21.77 181 THR A C 1
ATOM 990 O O . THR A 1 133 ? -0.812 -87.086 -65.098 1.00 22.14 181 THR A O 1
ATOM 994 N N . PRO A 1 134 ? 0.428 -87.592 -66.901 1.00 22.16 182 PRO A N 1
ATOM 995 C CA . PRO A 1 134 ? -0.301 -88.821 -67.242 1.00 22.04 182 PRO A CA 1
ATOM 996 C C . PRO A 1 134 ? -0.531 -89.819 -66.102 1.00 22.21 182 PRO A C 1
ATOM 997 O O . PRO A 1 134 ? -1.648 -90.305 -65.905 1.00 22.61 182 PRO A O 1
ATOM 1001 N N . ALA A 1 135 ? 0.519 -90.129 -65.353 1.00 21.84 183 ALA A N 1
ATOM 1002 C CA . ALA A 1 135 ? 0.406 -91.093 -64.261 1.00 24.18 183 ALA A CA 1
ATOM 1003 C C . ALA A 1 135 ? -0.611 -90.686 -63.193 1.00 25.40 183 ALA A C 1
ATOM 1004 O O . ALA A 1 135 ? -0.489 -89.624 -62.586 1.00 24.42 183 ALA A O 1
ATOM 1006 N N . LYS A 1 136 ? -1.616 -91.535 -62.971 1.00 28.25 184 LYS A N 1
ATOM 1007 C CA . LYS A 1 136 ? -2.649 -91.270 -61.961 1.00 30.30 184 LYS A CA 1
ATOM 1008 C C . LYS A 1 136 ? -2.044 -91.518 -60.586 1.00 30.06 184 LYS A C 1
ATOM 1009 O O . LYS A 1 136 ? -2.692 -91.373 -59.551 1.00 29.43 184 LYS A O 1
ATOM 1015 N N . ASP A 1 137 ? -0.769 -91.872 -60.628 1.00 30.46 185 ASP A N 1
ATOM 1016 C CA . ASP A 1 137 ? 0.069 -92.196 -59.488 1.00 30.65 185 ASP A CA 1
ATOM 1017 C C . ASP A 1 137 ? 0.573 -90.971 -58.702 1.00 29.63 185 ASP A C 1
ATOM 1018 O O . ASP A 1 137 ? 0.818 -91.054 -57.493 1.00 27.89 185 ASP A O 1
ATOM 1023 N N . ARG A 1 138 ? 0.744 -89.842 -59.392 1.00 28.10 186 ARG A N 1
ATOM 1024 C CA . ARG A 1 138 ? 1.241 -88.627 -58.750 1.00 27.16 186 ARG A CA 1
ATOM 1025 C C . ARG A 1 138 ? 0.585 -87.337 -59.200 1.00 24.11 186 ARG A C 1
ATOM 1026 O O . ARG A 1 138 ? -0.253 -87.312 -60.100 1.00 23.46 186 ARG A O 1
ATOM 1034 N N . ARG A 1 139 ? 1.022 -86.263 -58.552 1.00 21.36 187 ARG A N 1
ATOM 1035 C CA . ARG A 1 139 ? 0.586 -84.908 -58.843 1.00 20.31 187 ARG A CA 1
ATOM 1036 C C . ARG A 1 139 ? 1.878 -84.097 -58.965 1.00 19.73 187 ARG A C 1
ATOM 1037 O O . ARG A 1 139 ? 2.867 -84.387 -58.287 1.00 18.97 187 ARG A O 1
ATOM 1045 N N . ALA A 1 140 ? 1.884 -83.095 -59.833 1.00 17.38 188 ALA A N 1
ATOM 1046 C CA . ALA A 1 140 ? 3.081 -82.288 -60.011 1.00 15.88 188 ALA A CA 1
ATOM 1047 C C . ALA A 1 140 ? 2.888 -80.869 -59.494 1.00 15.97 188 ALA A C 1
ATOM 1048 O O . ALA A 1 140 ? 1.959 -80.158 -59.899 1.00 16.58 188 ALA A O 1
ATOM 1050 N N . LEU A 1 141 ? 3.774 -80.463 -58.591 1.00 14.47 189 LEU A N 1
ATOM 1051 C CA . LEU A 1 141 ? 3.710 -79.131 -58.017 1.00 15.57 189 LEU A CA 1
ATOM 1052 C C . LEU A 1 141 ? 4.974 -78.364 -58.360 1.00 15.55 189 LEU A C 1
ATOM 1053 O O . LEU A 1 141 ? 6.045 -78.953 -58.484 1.00 16.16 189 LEU A O 1
ATOM 1058 N N . VAL A 1 142 ? 4.855 -77.055 -58.532 1.00 15.14 190 VAL A N 1
ATOM 1059 C CA . VAL A 1 142 ? 6.036 -76.243 -58.782 1.00 15.05 190 VAL A CA 1
ATOM 1060 C C . VAL A 1 142 ? 6.012 -75.105 -57.779 1.00 14.26 190 VAL A C 1
ATOM 1061 O O . VAL A 1 142 ? 5.070 -74.317 -57.747 1.00 14.39 190 VAL A O 1
ATOM 1065 N N . LEU A 1 143 ? 7.044 -75.052 -56.945 1.00 15.20 191 LEU A N 1
ATOM 1066 C CA . LEU A 1 143 ? 7.177 -74.019 -55.925 1.00 15.05 191 LEU A CA 1
ATOM 1067 C C . LEU A 1 143 ? 8.244 -73.043 -56.381 1.00 14.03 191 LEU A C 1
ATOM 1068 O O . LEU A 1 143 ? 9.126 -73.393 -57.158 1.00 13.90 191 LEU A O 1
ATOM 1073 N N . LYS A 1 144 ? 8.151 -71.815 -55.902 1.00 14.15 192 LYS A N 1
ATOM 1074 C CA . LYS A 1 144 ? 9.129 -70.799 -56.232 1.00 14.71 192 LYS A CA 1
ATOM 1075 C C . LYS A 1 144 ? 9.677 -70.360 -54.884 1.00 14.86 192 LYS A C 1
ATOM 1076 O O . LYS A 1 144 ? 8.912 -70.052 -53.974 1.00 16.73 192 LYS A O 1
ATOM 1082 N N . GLN A 1 145 ? 10.997 -70.348 -54.749 1.00 15.31 193 GLN A N 1
ATOM 1083 C CA . GLN A 1 145 ? 11.628 -69.953 -53.493 1.00 15.05 193 GLN A CA 1
ATOM 1084 C C . GLN A 1 145 ? 12.777 -68.966 -53.742 1.00 13.58 193 GLN A C 1
ATOM 1085 O O . GLN A 1 145 ? 13.392 -68.978 -54.808 1.00 13.46 193 GLN A O 1
ATOM 1091 N N . PRO A 1 146 ? 13.071 -68.095 -52.762 1.00 12.95 194 PRO A N 1
ATOM 1092 C CA . PRO A 1 146 ? 14.150 -67.108 -52.893 1.00 13.14 194 PRO A CA 1
ATOM 1093 C C . PRO A 1 146 ? 15.530 -67.739 -53.043 1.00 13.23 194 PRO A C 1
ATOM 1094 O O . PRO A 1 146 ? 15.837 -68.738 -52.399 1.00 13.16 194 PRO A O 1
ATOM 1098 N N . ILE A 1 147 ? 16.358 -67.141 -53.895 1.00 13.23 195 ILE A N 1
ATOM 1099 C CA . ILE A 1 147 ? 17.704 -67.638 -54.146 1.00 14.73 195 ILE A CA 1
ATOM 1100 C C . ILE A 1 147 ? 18.617 -67.571 -52.919 1.00 13.93 195 ILE A C 1
ATOM 1101 O O . ILE A 1 147 ? 19.392 -68.490 -52.661 1.00 13.68 195 ILE A O 1
ATOM 1106 N N . GLY A 1 148 ? 18.530 -66.478 -52.173 1.00 12.78 196 GLY A N 1
ATOM 1107 C CA . GLY A 1 148 ? 19.368 -66.320 -51.000 1.00 12.77 196 GLY A CA 1
ATOM 1108 C C . GLY A 1 148 ? 19.959 -64.926 -50.952 1.00 14.76 196 GLY A C 1
ATOM 1109 O O . GLY A 1 148 ? 19.241 -63.936 -51.112 1.00 16.62 196 GLY A O 1
ATOM 1110 N N . VAL A 1 149 ? 21.269 -64.838 -50.745 1.00 14.11 197 VAL A N 1
ATOM 1111 C CA . VAL A 1 149 ? 21.929 -63.541 -50.678 1.00 13.78 197 VAL A CA 1
ATOM 1112 C C . VAL A 1 149 ? 22.328 -63.046 -52.060 1.00 13.52 197 VAL A C 1
ATOM 1113 O O . VAL A 1 149 ? 22.870 -63.800 -52.872 1.00 12.81 197 VAL A O 1
ATOM 1117 N N . ALA A 1 150 ? 22.062 -61.771 -52.320 1.00 14.62 198 ALA A N 1
ATOM 1118 C CA . ALA A 1 150 ? 22.404 -61.178 -53.605 1.00 14.77 198 ALA A CA 1
ATOM 1119 C C . ALA A 1 150 ? 23.334 -59.978 -53.461 1.00 14.04 198 ALA A C 1
ATOM 1120 O O . ALA A 1 150 ? 23.115 -59.089 -52.620 1.00 13.12 198 ALA A O 1
ATOM 1122 N N . ALA A 1 151 ? 24.379 -59.967 -54.282 1.00 11.49 199 ALA A N 1
ATOM 1123 C CA . ALA A 1 151 ? 25.317 -58.864 -54.284 1.00 11.99 199 ALA A CA 1
ATOM 1124 C C . ALA A 1 151 ? 24.767 -57.874 -55.313 1.00 13.81 199 ALA A C 1
ATOM 1125 O O . ALA A 1 151 ? 24.525 -58.225 -56.473 1.00 13.87 199 ALA A O 1
ATOM 1127 N N . VAL A 1 152 ? 24.550 -56.643 -54.867 1.00 13.99 200 VAL A N 1
ATOM 1128 C CA . VAL A 1 152 ? 24.013 -55.588 -55.709 1.00 14.20 200 VAL A CA 1
ATOM 1129 C C . VAL A 1 152 ? 25.072 -54.500 -55.905 1.00 14.86 200 VAL A C 1
ATOM 1130 O O . VAL A 1 152 ? 25.570 -53.910 -54.940 1.00 13.36 200 VAL A O 1
ATOM 1134 N N . ILE A 1 153 ? 25.419 -54.253 -57.162 1.00 14.52 201 ILE A N 1
ATOM 1135 C CA . ILE A 1 153 ? 26.442 -53.271 -57.500 1.00 15.02 201 ILE A CA 1
ATOM 1136 C C . ILE A 1 153 ? 25.857 -52.290 -58.498 1.00 16.44 201 ILE A C 1
ATOM 1137 O O . ILE A 1 153 ? 25.474 -52.669 -59.601 1.00 15.74 201 ILE A O 1
ATOM 1142 N N . THR A 1 154 ? 25.809 -51.021 -58.105 1.00 17.90 202 THR A N 1
ATOM 1143 C CA . THR A 1 154 ? 25.216 -49.984 -58.936 1.00 18.06 202 THR A CA 1
ATOM 1144 C C . THR A 1 154 ? 26.125 -48.816 -59.339 1.00 17.97 202 THR A C 1
ATOM 1145 O O . THR A 1 154 ? 27.094 -48.496 -58.652 1.00 17.40 202 THR A O 1
ATOM 1149 N N . PRO A 1 155 ? 25.803 -48.158 -60.467 1.00 18.11 203 PRO A N 1
ATOM 1150 C CA . PRO A 1 155 ? 26.558 -47.022 -61.001 1.00 17.88 203 PRO A CA 1
ATOM 1151 C C . PRO A 1 155 ? 26.162 -45.696 -60.363 1.00 18.23 203 PRO A C 1
ATOM 1152 O O . PRO A 1 155 ? 25.252 -45.633 -59.531 1.00 17.97 203 PRO A O 1
ATOM 1156 N N . TRP A 1 156 ? 26.832 -44.631 -60.786 1.00 18.38 204 TRP A N 1
ATOM 1157 C CA . TRP A 1 156 ? 26.578 -43.303 -60.242 1.00 18.32 204 TRP A CA 1
ATOM 1158 C C . TRP A 1 156 ? 25.437 -42.560 -60.940 1.00 17.66 204 TRP A C 1
ATOM 1159 O O . TRP A 1 156 ? 24.806 -41.688 -60.343 1.00 18.13 204 TRP A O 1
ATOM 1170 N N . ASN A 1 157 ? 25.190 -42.901 -62.202 1.00 17.82 205 ASN A N 1
ATOM 1171 C CA . ASN A 1 157 ? 24.169 -42.237 -63.012 1.00 18.95 205 ASN A CA 1
ATOM 1172 C C . ASN A 1 157 ? 22.832 -42.015 -62.311 1.00 19.03 205 ASN A C 1
ATOM 1173 O O . ASN A 1 157 ? 22.305 -40.898 -62.310 1.00 19.61 205 ASN A O 1
ATOM 1178 N N . PHE A 1 158 ? 22.283 -43.073 -61.723 1.00 19.37 206 PHE A N 1
ATOM 1179 C CA . PHE A 1 158 ? 21.011 -42.985 -61.004 1.00 19.18 206 PHE A CA 1
ATOM 1180 C C . PHE A 1 158 ? 21.266 -43.657 -59.670 1.00 18.56 206 PHE A C 1
ATOM 1181 O O . PHE A 1 158 ? 20.846 -44.792 -59.441 1.00 18.65 206 PHE A O 1
ATOM 1189 N N . PRO A 1 159 ? 21.956 -42.944 -58.766 1.00 18.93 207 PRO A N 1
ATOM 1190 C CA . PRO A 1 159 ? 22.335 -43.388 -57.423 1.00 17.19 207 PRO A CA 1
ATOM 1191 C C . PRO A 1 159 ? 21.235 -43.912 -56.516 1.00 16.59 207 PRO A C 1
ATOM 1192 O O . PRO A 1 159 ? 21.531 -44.461 -55.455 1.00 16.49 207 PRO A O 1
ATOM 1196 N N . SER A 1 160 ? 19.975 -43.754 -56.909 1.00 16.09 208 SER A N 1
ATOM 1197 C CA . SER A 1 160 ? 18.892 -44.242 -56.060 1.00 16.08 208 SER A CA 1
ATOM 1198 C C . SER A 1 160 ? 18.003 -45.267 -56.745 1.00 16.00 208 SER A C 1
ATOM 1199 O O . SER A 1 160 ? 17.802 -46.362 -56.229 1.00 16.79 208 SER A O 1
ATOM 1202 N N . ALA A 1 161 ? 17.482 -44.916 -57.915 1.00 16.23 209 ALA A N 1
ATOM 1203 C CA . ALA A 1 161 ? 16.593 -45.807 -58.655 1.00 17.22 209 ALA A CA 1
ATOM 1204 C C . ALA A 1 161 ? 17.235 -47.138 -59.046 1.00 17.79 209 ALA A C 1
ATOM 1205 O O . ALA A 1 161 ? 16.559 -48.167 -59.078 1.00 18.67 209 ALA A O 1
ATOM 1207 N N . MET A 1 162 ? 18.533 -47.126 -59.343 1.00 16.96 210 MET A N 1
ATOM 1208 C CA . MET A 1 162 ? 19.228 -48.354 -59.718 1.00 17.37 210 MET A CA 1
ATOM 1209 C C . MET A 1 162 ? 19.316 -49.341 -58.565 1.00 16.03 210 MET A C 1
ATOM 1210 O O . MET A 1 162 ? 19.424 -50.551 -58.774 1.00 15.35 210 MET A O 1
ATOM 1215 N N . ILE A 1 163 ? 19.273 -48.828 -57.343 1.00 14.86 211 ILE A N 1
ATOM 1216 C CA . ILE A 1 163 ? 19.341 -49.692 -56.174 1.00 13.78 211 ILE A CA 1
ATOM 1217 C C . ILE A 1 163 ? 17.966 -50.268 -55.809 1.00 14.03 211 ILE A C 1
ATOM 1218 O O . ILE A 1 163 ? 17.828 -51.474 -55.598 1.00 13.36 211 ILE A O 1
ATOM 1223 N N . THR A 1 164 ? 16.951 -49.410 -55.745 1.00 12.86 212 THR A N 1
ATOM 1224 C CA . THR A 1 164 ? 15.620 -49.867 -55.368 1.00 14.52 212 THR A CA 1
ATOM 1225 C C . THR A 1 164 ? 14.988 -50.864 -56.329 1.00 14.62 212 THR A C 1
ATOM 1226 O O . THR A 1 164 ? 14.316 -51.795 -55.897 1.00 14.14 212 THR A O 1
ATOM 1230 N N . ARG A 1 165 ? 15.204 -50.688 -57.627 1.00 16.94 213 ARG A N 1
ATOM 1231 C CA . ARG A 1 165 ? 14.613 -51.608 -58.591 1.00 18.55 213 ARG A CA 1
ATOM 1232 C C . ARG A 1 165 ? 15.169 -53.016 -58.380 1.00 16.78 213 ARG A C 1
ATOM 1233 O O . ARG A 1 165 ? 14.483 -54.003 -58.633 1.00 17.33 213 ARG A O 1
ATOM 1241 N N . LYS A 1 166 ? 16.412 -53.100 -57.915 1.00 16.35 214 LYS A N 1
ATOM 1242 C CA . LYS A 1 166 ? 17.052 -54.390 -57.667 1.00 14.87 214 LYS A CA 1
ATOM 1243 C C . LYS A 1 166 ? 16.704 -54.933 -56.283 1.00 14.05 214 LYS A C 1
ATOM 1244 O O . LYS A 1 166 ? 16.217 -56.060 -56.136 1.00 12.46 214 LYS A O 1
ATOM 1250 N N . VAL A 1 167 ? 16.971 -54.115 -55.273 1.00 13.61 215 VAL A N 1
ATOM 1251 C CA . VAL A 1 167 ? 16.724 -54.469 -53.881 1.00 15.43 215 VAL A CA 1
ATOM 1252 C C . VAL A 1 167 ? 15.242 -54.712 -53.585 1.00 14.86 215 VAL A C 1
ATOM 1253 O O . VAL A 1 167 ? 14.896 -55.549 -52.749 1.00 13.28 215 VAL A O 1
ATOM 1257 N N . GLY A 1 168 ? 14.369 -53.980 -54.266 1.00 15.68 216 GLY A N 1
ATOM 1258 C CA . GLY A 1 168 ? 12.947 -54.175 -54.058 1.00 14.20 216 GLY A CA 1
ATOM 1259 C C . GLY A 1 168 ? 12.555 -55.570 -54.510 1.00 14.58 216 GLY A C 1
ATOM 1260 O O . GLY A 1 168 ? 11.864 -56.302 -53.800 1.00 16.01 216 GLY A O 1
ATOM 1261 N N . ALA A 1 169 ? 13.008 -55.951 -55.698 1.00 12.91 217 ALA A N 1
ATOM 1262 C CA . ALA A 1 169 ? 12.694 -57.265 -56.223 1.00 12.16 217 ALA A CA 1
ATOM 1263 C C . ALA A 1 169 ? 13.301 -58.329 -55.322 1.00 13.19 217 ALA A C 1
ATOM 1264 O O . ALA A 1 169 ? 12.631 -59.295 -54.946 1.00 12.42 217 ALA A O 1
ATOM 1266 N N . ALA A 1 170 ? 14.568 -58.143 -54.962 1.00 11.91 218 ALA A N 1
ATOM 1267 C CA . ALA A 1 170 ? 15.254 -59.101 -54.104 1.00 11.70 218 ALA A CA 1
ATOM 1268 C C . ALA A 1 170 ? 14.499 -59.339 -52.801 1.00 11.43 218 ALA A C 1
ATOM 1269 O O . ALA A 1 170 ? 14.217 -60.481 -52.442 1.00 8.64 218 ALA A O 1
ATOM 1271 N N . LEU A 1 171 ? 14.171 -58.264 -52.092 1.00 11.53 219 LEU A N 1
ATOM 1272 C CA . LEU A 1 171 ? 13.467 -58.400 -50.823 1.00 13.08 219 LEU A CA 1
ATOM 1273 C C . LEU A 1 171 ? 12.062 -58.957 -50.984 1.00 12.84 219 LEU A C 1
ATOM 1274 O O . LEU A 1 171 ? 11.611 -59.736 -50.144 1.00 15.02 219 LEU A O 1
ATOM 1279 N N . ALA A 1 172 ? 11.372 -58.567 -52.051 1.00 12.16 220 ALA A N 1
ATOM 1280 C CA . ALA A 1 172 ? 10.023 -59.063 -52.282 1.00 12.47 220 ALA A CA 1
ATOM 1281 C C . ALA A 1 172 ? 10.049 -60.586 -52.476 1.00 13.72 220 ALA A C 1
ATOM 1282 O O . ALA A 1 172 ? 9.121 -61.299 -52.072 1.00 14.85 220 ALA A O 1
ATOM 1284 N N . ALA A 1 173 ? 11.113 -61.088 -53.087 1.00 12.34 221 ALA A N 1
ATOM 1285 C CA . ALA A 1 173 ? 11.226 -62.522 -53.319 1.00 12.84 221 ALA A CA 1
ATOM 1286 C C . ALA A 1 173 ? 11.603 -63.275 -52.046 1.00 13.27 221 ALA A C 1
ATOM 1287 O O . ALA A 1 173 ? 11.395 -64.489 -51.947 1.00 12.46 221 ALA A O 1
ATOM 1289 N N . GLY A 1 174 ? 12.157 -62.552 -51.077 1.00 13.14 222 GLY A N 1
ATOM 1290 C CA . GLY A 1 174 ? 12.568 -63.176 -49.831 1.00 13.20 222 GLY A CA 1
ATOM 1291 C C . GLY A 1 174 ? 14.080 -63.281 -49.691 1.00 14.14 222 GLY A C 1
ATOM 1292 O O . GLY A 1 174 ? 14.576 -63.973 -48.796 1.00 12.74 222 GLY A O 1
ATOM 1293 N N . CYS A 1 175 ? 14.811 -62.608 -50.581 1.00 14.00 223 CYS A N 1
ATOM 1294 C CA . CYS A 1 175 ? 16.278 -62.605 -50.555 1.00 12.91 223 CYS A CA 1
ATOM 1295 C C . CYS A 1 175 ? 16.746 -61.427 -49.715 1.00 13.21 223 CYS A C 1
ATOM 1296 O O . CYS A 1 175 ? 15.954 -60.534 -49.406 1.00 11.49 223 CYS A O 1
ATOM 1299 N N . THR A 1 176 ? 18.027 -61.431 -49.344 1.00 12.40 224 THR A N 1
ATOM 1300 C CA . THR A 1 176 ? 18.609 -60.307 -48.611 1.00 12.32 224 THR A CA 1
ATOM 1301 C C . THR A 1 176 ? 19.695 -59.767 -49.538 1.00 12.81 224 THR A C 1
ATOM 1302 O O . THR A 1 176 ? 20.066 -60.428 -50.506 1.00 13.10 224 THR A O 1
ATOM 1306 N N . VAL A 1 177 ? 20.209 -58.576 -49.260 1.00 13.73 225 VAL A N 1
ATOM 1307 C CA . VAL A 1 177 ? 21.218 -58.008 -50.144 1.00 12.68 225 VAL A CA 1
ATOM 1308 C C . VAL A 1 177 ? 22.378 -57.278 -49.485 1.00 11.75 225 VAL A C 1
ATOM 1309 O O . VAL A 1 177 ? 22.290 -56.807 -48.352 1.00 11.11 225 VAL A O 1
ATOM 1313 N N . VAL A 1 178 ? 23.472 -57.198 -50.231 1.00 13.49 226 VAL A N 1
ATOM 1314 C CA . VAL A 1 178 ? 24.667 -56.478 -49.817 1.00 13.08 226 VAL A CA 1
ATOM 1315 C C . VAL A 1 178 ? 24.902 -55.523 -50.977 1.00 12.85 226 VAL A C 1
ATOM 1316 O O . VAL A 1 178 ? 25.215 -55.951 -52.090 1.00 10.61 226 VAL A O 1
ATOM 1320 N N . VAL A 1 179 ? 24.734 -54.234 -50.714 1.00 13.13 227 VAL A N 1
ATOM 1321 C CA . VAL A 1 179 ? 24.894 -53.215 -51.741 1.00 15.11 227 VAL A CA 1
ATOM 1322 C C . VAL A 1 179 ? 26.251 -52.538 -51.778 1.00 16.06 227 VAL A C 1
ATOM 1323 O O . VAL A 1 179 ? 26.738 -52.037 -50.764 1.00 16.84 227 VAL A O 1
ATOM 1327 N N . LYS A 1 180 ? 26.851 -52.517 -52.962 1.00 16.21 228 LYS A N 1
ATOM 1328 C CA . LYS A 1 180 ? 28.133 -51.861 -53.150 1.00 16.30 228 LYS A CA 1
ATOM 1329 C C . LYS A 1 180 ? 27.848 -50.730 -54.129 1.00 16.09 228 LYS A C 1
ATOM 1330 O O . LYS A 1 180 ? 27.849 -50.929 -55.341 1.00 17.97 228 LYS A O 1
ATOM 1336 N N . PRO A 1 181 ? 27.580 -49.525 -53.607 1.00 15.21 229 PRO A N 1
ATOM 1337 C CA . PRO A 1 181 ? 27.273 -48.328 -54.391 1.00 15.90 229 PRO A CA 1
ATOM 1338 C C . PRO A 1 181 ? 28.495 -47.735 -55.072 1.00 16.04 229 PRO A C 1
ATOM 1339 O O . PRO A 1 181 ? 29.627 -48.046 -54.710 1.00 15.26 229 PRO A O 1
ATOM 1343 N N . ALA A 1 182 ? 28.257 -46.865 -56.047 1.00 15.97 230 ALA A N 1
ATOM 1344 C CA . ALA A 1 182 ? 29.334 -46.215 -56.785 1.00 15.53 230 ALA A CA 1
ATOM 1345 C C . ALA A 1 182 ? 30.045 -45.209 -55.888 1.00 15.60 230 ALA A C 1
ATOM 1346 O O . ALA A 1 182 ? 29.401 -44.455 -55.157 1.00 14.81 230 ALA A O 1
ATOM 1348 N N . GLU A 1 183 ? 31.372 -45.202 -55.949 1.00 17.30 231 GLU A N 1
ATOM 1349 C CA . GLU A 1 183 ? 32.181 -44.300 -55.140 1.00 21.13 231 GLU A CA 1
ATOM 1350 C C . GLU A 1 183 ? 31.817 -42.840 -55.368 1.00 20.68 231 GLU A C 1
ATOM 1351 O O . GLU A 1 183 ? 31.949 -42.013 -54.469 1.00 20.93 231 GLU A O 1
ATOM 1357 N N . ASP A 1 184 ? 31.359 -42.519 -56.573 1.00 21.35 232 ASP A N 1
ATOM 1358 C CA . ASP A 1 184 ? 30.974 -41.148 -56.880 1.00 21.59 232 ASP A CA 1
ATOM 1359 C C . ASP A 1 184 ? 29.680 -40.732 -56.193 1.00 20.62 232 ASP A C 1
ATOM 1360 O O . ASP A 1 184 ? 29.488 -39.551 -55.898 1.00 19.81 232 ASP A O 1
ATOM 1365 N N . THR A 1 185 ? 28.795 -41.693 -55.937 1.00 18.03 233 THR A N 1
ATOM 1366 C CA . THR A 1 185 ? 27.506 -41.380 -55.320 1.00 18.04 233 THR A CA 1
ATOM 1367 C C . THR A 1 185 ? 27.048 -42.418 -54.292 1.00 19.11 233 THR A C 1
ATOM 1368 O O . THR A 1 185 ? 26.107 -43.173 -54.540 1.00 19.84 233 THR A O 1
ATOM 1372 N N . PRO A 1 186 ? 27.698 -42.460 -53.121 1.00 18.63 234 PRO A N 1
ATOM 1373 C CA . PRO A 1 186 ? 27.319 -43.429 -52.089 1.00 18.41 234 PRO A CA 1
ATOM 1374 C C . PRO A 1 186 ? 26.214 -42.961 -51.135 1.00 18.55 234 PRO A C 1
ATOM 1375 O O . PRO A 1 186 ? 25.526 -43.779 -50.514 1.00 17.77 234 PRO A O 1
ATOM 1379 N N . PHE A 1 187 ? 26.034 -41.648 -51.027 1.00 17.14 235 PHE A N 1
ATOM 1380 C CA . PHE A 1 187 ? 25.042 -41.107 -50.109 1.00 17.38 235 PHE A CA 1
ATOM 1381 C C . PHE A 1 187 ? 23.618 -41.611 -50.301 1.00 16.30 235 PHE A C 1
ATOM 1382 O O . PHE A 1 187 ? 22.951 -41.962 -49.326 1.00 15.84 235 PHE A O 1
ATOM 1390 N N . SER A 1 188 ? 23.154 -41.663 -51.545 1.00 15.42 236 SER A N 1
ATOM 1391 C CA . SER A 1 188 ? 21.800 -42.130 -51.831 1.00 14.50 236 SER A CA 1
ATOM 1392 C C . SER A 1 188 ? 21.562 -43.543 -51.316 1.00 14.07 236 SER A C 1
ATOM 1393 O O . SER A 1 188 ? 20.460 -43.875 -50.883 1.00 13.74 236 SER A O 1
ATOM 1396 N N . ALA A 1 189 ? 22.604 -44.369 -51.362 1.00 15.53 237 ALA A N 1
ATOM 1397 C CA . ALA A 1 189 ? 22.519 -45.749 -50.896 1.00 14.99 237 ALA A CA 1
ATOM 1398 C C . ALA A 1 189 ? 22.399 -45.797 -49.376 1.00 15.28 237 ALA A C 1
ATOM 1399 O O . ALA A 1 189 ? 21.679 -46.634 -48.824 1.00 13.95 237 ALA A O 1
ATOM 1401 N N . LEU A 1 190 ? 23.107 -44.890 -48.704 1.00 15.92 238 LEU A N 1
ATOM 1402 C CA . LEU A 1 190 ? 23.096 -44.840 -47.247 1.00 15.48 238 LEU A CA 1
ATOM 1403 C C . LEU A 1 190 ? 21.850 -44.146 -46.718 1.00 15.26 238 LEU A C 1
ATOM 1404 O O . LEU A 1 190 ? 21.404 -44.425 -45.598 1.00 14.96 238 LEU A O 1
ATOM 1409 N N . ALA A 1 191 ? 21.288 -43.242 -47.517 1.00 13.18 239 ALA A N 1
ATOM 1410 C CA . ALA A 1 191 ? 20.072 -42.542 -47.116 1.00 13.50 239 ALA A CA 1
ATOM 1411 C C . ALA A 1 191 ? 18.958 -43.591 -47.112 1.00 14.46 239 ALA A C 1
ATOM 1412 O O . ALA A 1 191 ? 18.098 -43.612 -46.225 1.00 15.99 239 ALA A O 1
ATOM 1414 N N . LEU A 1 192 ? 18.987 -44.476 -48.105 1.00 13.94 240 LEU A N 1
ATOM 1415 C CA . LEU A 1 192 ? 17.999 -45.545 -48.176 1.00 16.31 240 LEU A CA 1
ATOM 1416 C C . LEU A 1 192 ? 18.131 -46.430 -46.934 1.00 16.32 240 LEU A C 1
ATOM 1417 O O . LEU A 1 192 ? 17.132 -46.913 -46.393 1.00 16.53 240 LEU A O 1
ATOM 1422 N N . ALA A 1 193 ? 19.368 -46.636 -46.482 1.00 15.56 241 ALA A N 1
ATOM 1423 C CA . ALA A 1 193 ? 19.616 -47.458 -45.301 1.00 16.90 241 ALA A CA 1
ATOM 1424 C C . ALA A 1 193 ? 18.933 -46.848 -44.082 1.00 16.84 241 ALA A C 1
ATOM 1425 O O . ALA A 1 193 ? 18.266 -47.551 -43.317 1.00 17.86 241 ALA A O 1
ATOM 1427 N N . GLU A 1 194 ? 19.101 -45.538 -43.902 1.00 16.97 242 GLU A N 1
ATOM 1428 C CA . GLU A 1 194 ? 18.486 -44.859 -42.770 1.00 16.86 242 GLU A CA 1
ATOM 1429 C C . GLU A 1 194 ? 16.980 -45.105 -42.767 1.00 16.90 242 GLU A C 1
ATOM 1430 O O . GLU A 1 194 ? 16.390 -45.416 -41.731 1.00 18.20 242 GLU A O 1
ATOM 1436 N N . LEU A 1 195 ? 16.363 -44.987 -43.937 1.00 17.33 243 LEU A N 1
ATOM 1437 C CA . LEU A 1 195 ? 14.930 -45.195 -44.044 1.00 16.94 243 LEU A CA 1
ATOM 1438 C C . LEU A 1 195 ? 14.546 -46.669 -43.902 1.00 18.02 243 LEU A C 1
ATOM 1439 O O . LEU A 1 195 ? 13.454 -46.989 -43.426 1.00 19.39 243 LEU A O 1
ATOM 1444 N N . ALA A 1 196 ? 15.440 -47.568 -44.302 1.00 17.94 244 ALA A N 1
ATOM 1445 C CA . ALA A 1 196 ? 15.154 -48.988 -44.165 1.00 17.64 244 ALA A CA 1
ATOM 1446 C C . ALA A 1 196 ? 15.013 -49.311 -42.681 1.00 18.84 244 ALA A C 1
ATOM 1447 O O . ALA A 1 196 ? 14.124 -50.069 -42.289 1.00 17.72 244 ALA A O 1
ATOM 1449 N N . SER A 1 197 ? 15.887 -48.733 -41.855 1.00 19.90 245 SER A N 1
ATOM 1450 C CA . SER A 1 197 ? 15.829 -48.991 -40.418 1.00 20.90 245 SER A CA 1
ATOM 1451 C C . SER A 1 197 ? 14.608 -48.315 -39.812 1.00 19.30 245 SER A C 1
ATOM 1452 O O . SER A 1 197 ? 13.965 -48.871 -38.929 1.00 19.21 245 SER A O 1
ATOM 1455 N N . GLN A 1 198 ? 14.281 -47.118 -40.285 1.00 19.96 246 GLN A N 1
ATOM 1456 C CA . GLN A 1 198 ? 13.098 -46.431 -39.775 1.00 19.97 246 GLN A CA 1
ATOM 1457 C C . GLN A 1 198 ? 11.851 -47.242 -40.123 1.00 20.10 246 GLN A C 1
ATOM 1458 O O . GLN A 1 198 ? 10.894 -47.278 -39.354 1.00 20.89 246 GLN A O 1
ATOM 1464 N N . ALA A 1 199 ? 11.878 -47.897 -41.283 1.00 19.65 247 ALA A N 1
ATOM 1465 C CA . ALA A 1 199 ? 10.752 -48.701 -41.757 1.00 18.85 247 ALA A CA 1
ATOM 1466 C C . ALA A 1 199 ? 10.592 -50.005 -40.985 1.00 18.50 247 ALA A C 1
ATOM 1467 O O . ALA A 1 199 ? 9.501 -50.570 -40.927 1.00 19.62 247 ALA A O 1
ATOM 1469 N N . GLY A 1 200 ? 11.685 -50.489 -40.406 1.00 18.60 248 GLY A N 1
ATOM 1470 C CA . GLY A 1 200 ? 11.625 -51.728 -39.660 1.00 17.80 248 GLY A CA 1
ATOM 1471 C C . GLY A 1 200 ? 12.224 -52.916 -40.393 1.00 18.37 248 GLY A C 1
ATOM 1472 O O . GLY A 1 200 ? 12.033 -54.062 -39.975 1.00 17.83 248 GLY A O 1
ATOM 1473 N N . ILE A 1 201 ? 12.925 -52.660 -41.495 1.00 17.32 249 ILE A N 1
ATOM 1474 C CA . ILE A 1 201 ? 13.564 -53.741 -42.240 1.00 17.09 249 ILE A CA 1
ATOM 1475 C C . ILE A 1 201 ? 14.524 -54.401 -41.243 1.00 16.79 249 ILE A C 1
ATOM 1476 O O . ILE A 1 201 ? 15.358 -53.727 -40.643 1.00 16.14 249 ILE A O 1
ATOM 1481 N N . PRO A 1 202 ? 14.399 -55.720 -41.028 1.00 16.57 250 PRO A N 1
ATOM 1482 C CA . PRO A 1 202 ? 15.287 -56.409 -40.081 1.00 15.95 250 PRO A CA 1
ATOM 1483 C C . PRO A 1 202 ? 16.776 -56.277 -40.409 1.00 16.66 250 PRO A C 1
ATOM 1484 O O . PRO A 1 202 ? 17.172 -56.198 -41.581 1.00 15.53 250 PRO A O 1
ATOM 1488 N N . SER A 1 203 ? 17.593 -56.268 -39.360 1.00 16.48 251 SER A N 1
ATOM 1489 C CA . SER A 1 203 ? 19.039 -56.155 -39.504 1.00 16.47 251 SER A CA 1
ATOM 1490 C C . SER A 1 203 ? 19.596 -57.225 -40.435 1.00 15.51 251 SER A C 1
ATOM 1491 O O . SER A 1 203 ? 19.188 -58.389 -40.371 1.00 15.27 251 SER A O 1
ATOM 1494 N N . GLY A 1 204 ? 20.528 -56.825 -41.297 1.00 13.48 252 GLY A N 1
ATOM 1495 C CA . GLY A 1 204 ? 21.131 -57.767 -42.220 1.00 13.34 252 GLY A CA 1
ATOM 1496 C C . GLY A 1 204 ? 20.374 -57.974 -43.521 1.00 14.57 252 GLY A C 1
ATOM 1497 O O . GLY A 1 204 ? 20.888 -58.607 -44.445 1.00 15.65 252 GLY A O 1
ATOM 1498 N N . VAL A 1 205 ? 19.156 -57.453 -43.616 1.00 15.41 253 VAL A N 1
ATOM 1499 C CA . VAL A 1 205 ? 18.385 -57.623 -44.848 1.00 15.40 253 VAL A CA 1
ATOM 1500 C C . VAL A 1 205 ? 18.875 -56.662 -45.933 1.00 15.03 253 VAL A C 1
ATOM 1501 O O . VAL A 1 205 ? 18.962 -57.023 -47.113 1.00 14.99 253 VAL A O 1
ATOM 1505 N N . TYR A 1 206 ? 19.216 -55.446 -45.519 1.00 14.66 254 TYR A N 1
ATOM 1506 C CA . TYR A 1 206 ? 19.717 -54.433 -46.436 1.00 14.20 254 TYR A CA 1
ATOM 1507 C C . TYR A 1 206 ? 21.053 -53.922 -45.917 1.00 13.56 254 TYR A C 1
ATOM 1508 O O . TYR A 1 206 ? 21.103 -53.233 -44.908 1.00 14.24 254 TYR A O 1
ATOM 1517 N N . ASN A 1 207 ? 22.137 -54.259 -46.603 1.00 13.09 255 ASN A N 1
ATOM 1518 C CA . ASN A 1 207 ? 23.456 -53.815 -46.169 1.00 13.80 255 ASN A CA 1
ATOM 1519 C C . ASN A 1 207 ? 24.110 -52.977 -47.260 1.00 14.47 255 ASN A C 1
ATOM 1520 O O . ASN A 1 207 ? 23.945 -53.256 -48.449 1.00 14.32 255 ASN A O 1
ATOM 1525 N N . VAL A 1 208 ? 24.843 -51.946 -46.852 1.00 14.23 256 VAL A N 1
ATOM 1526 C CA . VAL A 1 208 ? 25.531 -51.084 -47.799 1.00 15.77 256 VAL A CA 1
ATOM 1527 C C . VAL A 1 208 ? 27.002 -50.979 -47.415 1.00 16.23 256 VAL A C 1
ATOM 1528 O O . VAL A 1 208 ? 27.332 -50.593 -46.296 1.00 16.16 256 VAL A O 1
ATOM 1532 N N . ILE A 1 209 ? 27.885 -51.320 -48.344 1.00 15.96 257 ILE A N 1
ATOM 1533 C CA . ILE A 1 209 ? 29.312 -51.243 -48.078 1.00 16.21 257 ILE A CA 1
ATOM 1534 C C . ILE A 1 209 ? 29.991 -50.320 -49.081 1.00 17.34 257 ILE A C 1
ATOM 1535 O O . ILE A 1 209 ? 30.443 -50.756 -50.144 1.00 17.18 257 ILE A O 1
ATOM 1540 N N . PRO A 1 210 ? 30.067 -49.019 -48.757 1.00 18.05 258 PRO A N 1
ATOM 1541 C CA . PRO A 1 210 ? 30.702 -48.056 -49.657 1.00 18.64 258 PRO A CA 1
ATOM 1542 C C . PRO A 1 210 ? 32.194 -48.325 -49.740 1.00 20.09 258 PRO A C 1
ATOM 1543 O O . PRO A 1 210 ? 32.792 -48.831 -48.792 1.00 19.26 258 PRO A O 1
ATOM 1547 N N . CYS A 1 211 ? 32.794 -48.007 -50.879 1.00 22.30 259 CYS A N 1
ATOM 1548 C CA . CYS A 1 211 ? 34.228 -48.174 -51.033 1.00 24.74 259 CYS A CA 1
ATOM 1549 C C . CYS A 1 211 ? 34.737 -47.325 -52.190 1.00 25.90 259 CYS A C 1
ATOM 1550 O O . CYS A 1 211 ? 34.004 -47.017 -53.131 1.00 24.65 259 CYS A O 1
ATOM 1553 N N . SER A 1 212 ? 35.997 -46.924 -52.088 1.00 27.82 260 SER A N 1
ATOM 1554 C CA . SER A 1 212 ? 36.635 -46.078 -53.086 1.00 30.04 260 SER A CA 1
ATOM 1555 C C . SER A 1 212 ? 37.146 -46.884 -54.260 1.00 32.03 260 SER A C 1
ATOM 1556 O O . SER A 1 212 ? 37.193 -48.113 -54.209 1.00 33.23 260 SER A O 1
ATOM 1559 N N . ARG A 1 213 ? 37.550 -46.171 -55.307 1.00 34.85 261 ARG A N 1
ATOM 1560 C CA . ARG A 1 213 ? 38.066 -46.778 -56.525 1.00 38.19 261 ARG A CA 1
ATOM 1561 C C . ARG A 1 213 ? 39.101 -47.864 -56.261 1.00 37.61 261 ARG A C 1
ATOM 1562 O O . ARG A 1 213 ? 39.018 -48.956 -56.825 1.00 39.16 261 ARG A O 1
ATOM 1570 N N . LYS A 1 214 ? 40.069 -47.576 -55.399 1.00 37.58 262 LYS A N 1
ATOM 1571 C CA . LYS A 1 214 ? 41.117 -48.549 -55.119 1.00 38.17 262 LYS A CA 1
ATOM 1572 C C . LYS A 1 214 ? 40.643 -49.820 -54.423 1.00 36.70 262 LYS A C 1
ATOM 1573 O O . LYS A 1 214 ? 41.269 -50.868 -54.557 1.00 37.48 262 LYS A O 1
ATOM 1579 N N . ASN A 1 215 ? 39.544 -49.743 -53.682 1.00 34.93 263 ASN A N 1
ATOM 1580 C CA . ASN A 1 215 ? 39.030 -50.929 -53.009 1.00 33.56 263 ASN A CA 1
ATOM 1581 C C . ASN A 1 215 ? 37.970 -51.633 -53.849 1.00 32.92 263 ASN A C 1
ATOM 1582 O O . ASN A 1 215 ? 37.638 -52.792 -53.603 1.00 31.74 263 ASN A O 1
ATOM 1587 N N . ALA A 1 216 ? 37.459 -50.919 -54.847 1.00 32.46 264 ALA A N 1
ATOM 1588 C CA . ALA A 1 216 ? 36.413 -51.419 -55.733 1.00 33.17 264 ALA A CA 1
ATOM 1589 C C . ALA A 1 216 ? 36.623 -52.825 -56.283 1.00 32.60 264 ALA A C 1
ATOM 1590 O O . ALA A 1 216 ? 35.743 -53.674 -56.160 1.00 32.80 264 ALA A O 1
ATOM 1592 N N . LYS A 1 217 ? 37.775 -53.064 -56.902 1.00 32.50 265 LYS A N 1
ATOM 1593 C CA . LYS A 1 217 ? 38.084 -54.372 -57.476 1.00 32.24 265 LYS A CA 1
ATOM 1594 C C . LYS A 1 217 ? 38.033 -55.449 -56.399 1.00 30.93 265 LYS A C 1
ATOM 1595 O O . LYS A 1 217 ? 37.253 -56.397 -56.486 1.00 31.87 265 LYS A O 1
ATOM 1601 N N . GLU A 1 218 ? 38.878 -55.294 -55.386 1.00 29.60 266 GLU A N 1
ATOM 1602 C CA . GLU A 1 218 ? 38.952 -56.239 -54.280 1.00 28.48 266 GLU A CA 1
ATOM 1603 C C . GLU A 1 218 ? 37.588 -56.571 -53.691 1.00 26.10 266 GLU A C 1
ATOM 1604 O O . GLU A 1 218 ? 37.245 -57.739 -53.516 1.00 24.20 266 GLU A O 1
ATOM 1610 N N . VAL A 1 219 ? 36.824 -55.538 -53.363 1.00 23.45 267 VAL A N 1
ATOM 1611 C CA . VAL A 1 219 ? 35.508 -55.730 -52.778 1.00 23.59 267 VAL A CA 1
ATOM 1612 C C . VAL A 1 219 ? 34.564 -56.389 -53.769 1.00 23.45 267 VAL A C 1
ATOM 1613 O O . VAL A 1 219 ? 33.845 -57.326 -53.422 1.00 21.82 267 VAL A O 1
ATOM 1617 N N . GLY A 1 220 ? 34.574 -55.901 -55.004 1.00 24.68 268 GLY A N 1
ATOM 1618 C CA . GLY A 1 220 ? 33.722 -56.479 -56.022 1.00 24.45 268 GLY A CA 1
ATOM 1619 C C . GLY A 1 220 ? 33.967 -57.972 -56.115 1.00 26.28 268 GLY A C 1
ATOM 1620 O O . GLY A 1 220 ? 33.021 -58.757 -56.195 1.00 27.56 268 GLY A O 1
ATOM 1621 N N . GLU A 1 221 ? 35.234 -58.378 -56.090 1.00 24.90 269 GLU A N 1
ATOM 1622 C CA . GLU A 1 221 ? 35.559 -59.796 -56.179 1.00 25.00 269 GLU A CA 1
ATOM 1623 C C . GLU A 1 221 ? 35.102 -60.564 -54.948 1.00 24.57 269 GLU A C 1
ATOM 1624 O O . GLU A 1 221 ? 34.572 -61.677 -55.053 1.00 23.32 269 GLU A O 1
ATOM 1630 N N . ALA A 1 222 ? 35.312 -59.970 -53.778 1.00 21.64 270 ALA A N 1
ATOM 1631 C CA . ALA A 1 222 ? 34.930 -60.619 -52.534 1.00 20.69 270 ALA A CA 1
ATOM 1632 C C . ALA A 1 222 ? 33.460 -61.018 -52.510 1.00 20.26 270 ALA A C 1
ATOM 1633 O O . ALA A 1 222 ? 33.140 -62.162 -52.201 1.00 20.58 270 ALA A O 1
ATOM 1635 N N . ILE A 1 223 ? 32.567 -60.087 -52.844 1.00 19.60 271 ILE A N 1
ATOM 1636 C CA . ILE A 1 223 ? 31.143 -60.389 -52.808 1.00 20.31 271 ILE A CA 1
ATOM 1637 C C . ILE A 1 223 ? 30.614 -61.204 -53.986 1.00 20.26 271 ILE A C 1
ATOM 1638 O O . ILE A 1 223 ? 29.586 -61.867 -53.864 1.00 21.65 271 ILE A O 1
ATOM 1643 N N . CYS A 1 224 ? 31.310 -61.167 -55.117 1.00 19.65 272 CYS A N 1
ATOM 1644 C CA . CYS A 1 224 ? 30.882 -61.935 -56.283 1.00 20.07 272 CYS A CA 1
ATOM 1645 C C . CYS A 1 224 ? 31.517 -63.321 -56.296 1.00 20.50 272 CYS A C 1
ATOM 1646 O O . CYS A 1 224 ? 31.366 -64.065 -57.264 1.00 23.00 272 CYS A O 1
ATOM 1649 N N . THR A 1 225 ? 32.225 -63.670 -55.226 1.00 19.41 273 THR A N 1
ATOM 1650 C CA . THR A 1 225 ? 32.859 -64.978 -55.153 1.00 20.24 273 THR A CA 1
ATOM 1651 C C . THR A 1 225 ? 32.542 -65.691 -53.855 1.00 19.44 273 THR A C 1
ATOM 1652 O O . THR A 1 225 ? 32.688 -66.910 -53.761 1.00 22.48 273 THR A O 1
ATOM 1656 N N . ASP A 1 226 ? 32.111 -64.937 -52.852 1.00 19.17 274 ASP A N 1
ATOM 1657 C CA . ASP A 1 226 ? 31.788 -65.524 -51.559 1.00 19.83 274 ASP A CA 1
ATOM 1658 C C . ASP A 1 226 ? 30.782 -66.669 -51.671 1.00 20.38 274 ASP A C 1
ATOM 1659 O O . ASP A 1 226 ? 29.725 -66.532 -52.288 1.00 19.94 274 ASP A O 1
ATOM 1664 N N . PRO A 1 227 ? 31.097 -67.817 -51.059 1.00 20.03 275 PRO A N 1
ATOM 1665 C CA . PRO A 1 227 ? 30.224 -68.997 -51.086 1.00 20.32 275 PRO A CA 1
ATOM 1666 C C . PRO A 1 227 ? 28.828 -68.712 -50.532 1.00 19.73 275 PRO A C 1
ATOM 1667 O O . PRO A 1 227 ? 27.868 -69.412 -50.859 1.00 18.03 275 PRO A O 1
ATOM 1671 N N . LEU A 1 228 ? 28.718 -67.688 -49.692 1.00 18.96 276 LEU A N 1
ATOM 1672 C CA . LEU A 1 228 ? 27.435 -67.345 -49.097 1.00 19.61 276 LEU A CA 1
ATOM 1673 C C . LEU A 1 228 ? 26.543 -66.506 -50.007 1.00 19.55 276 LEU A C 1
ATOM 1674 O O . LEU A 1 228 ? 25.367 -66.300 -49.703 1.00 18.63 276 LEU A O 1
ATOM 1679 N N . VAL A 1 229 ? 27.099 -66.017 -51.114 1.00 18.58 277 VAL A N 1
ATOM 1680 C CA . VAL A 1 229 ? 26.323 -65.222 -52.062 1.00 17.66 277 VAL A CA 1
ATOM 1681 C C . VAL A 1 229 ? 25.834 -66.144 -53.169 1.00 18.92 277 VAL A C 1
ATOM 1682 O O . VAL A 1 229 ? 26.614 -66.913 -53.727 1.00 19.79 277 VAL A O 1
ATOM 1686 N N . SER A 1 230 ? 24.546 -66.075 -53.490 1.00 18.49 278 SER A N 1
ATOM 1687 C CA . SER A 1 230 ? 23.994 -66.939 -54.523 1.00 18.40 278 SER A CA 1
ATOM 1688 C C . SER A 1 230 ? 23.551 -66.189 -55.771 1.00 18.13 278 SER A C 1
ATOM 1689 O O . SER A 1 230 ? 23.241 -66.799 -56.796 1.00 20.23 278 SER A O 1
ATOM 1692 N N . LYS A 1 231 ? 23.541 -64.866 -55.696 1.00 18.08 279 LYS A N 1
ATOM 1693 C CA . LYS A 1 231 ? 23.083 -64.060 -56.815 1.00 16.14 279 LYS A CA 1
ATOM 1694 C C . LYS A 1 231 ? 23.851 -62.750 -56.927 1.00 16.63 279 LYS A C 1
ATOM 1695 O O . LYS A 1 231 ? 24.198 -62.126 -55.921 1.00 13.85 279 LYS A O 1
ATOM 1701 N N . ILE A 1 232 ? 24.108 -62.341 -58.165 1.00 14.32 280 ILE A N 1
ATOM 1702 C CA . ILE A 1 232 ? 24.822 -61.105 -58.438 1.00 13.98 280 ILE A CA 1
ATOM 1703 C C . ILE A 1 232 ? 23.986 -60.232 -59.364 1.00 13.27 280 ILE A C 1
ATOM 1704 O O . ILE A 1 232 ? 23.463 -60.701 -60.380 1.00 13.78 280 ILE A O 1
ATOM 1709 N N . SER A 1 233 ? 23.855 -58.962 -59.009 1.00 13.83 281 SER A N 1
ATOM 1710 C CA . SER A 1 233 ? 23.101 -58.033 -59.831 1.00 14.53 281 SER A CA 1
ATOM 1711 C C . SER A 1 233 ? 23.991 -56.808 -60.018 1.00 13.87 281 SER A C 1
ATOM 1712 O O . SER A 1 233 ? 24.334 -56.118 -59.052 1.00 12.97 281 SER A O 1
ATOM 1715 N N . PHE A 1 234 ? 24.360 -56.549 -61.269 1.00 14.42 282 PHE A N 1
ATOM 1716 C CA . PHE A 1 234 ? 25.252 -55.447 -61.607 1.00 14.94 282 PHE A CA 1
ATOM 1717 C C . PHE A 1 234 ? 24.786 -54.541 -62.742 1.00 16.36 282 PHE A C 1
ATOM 1718 O O . PHE A 1 234 ? 24.244 -55.007 -63.745 1.00 16.88 282 PHE A O 1
ATOM 1726 N N . THR A 1 235 ? 25.026 -53.244 -62.583 1.00 15.44 283 THR A N 1
ATOM 1727 C CA . THR A 1 235 ? 24.691 -52.271 -63.612 1.00 17.18 283 THR A CA 1
ATOM 1728 C C . THR A 1 235 ? 25.881 -51.324 -63.745 1.00 17.98 283 THR A C 1
ATOM 1729 O O . THR A 1 235 ? 26.174 -50.548 -62.834 1.00 18.09 283 THR A O 1
ATOM 1733 N N . GLY A 1 236 ? 26.572 -51.394 -64.877 1.00 18.03 284 GLY A N 1
ATOM 1734 C CA . GLY A 1 236 ? 27.716 -50.529 -65.081 1.00 17.65 284 GLY A CA 1
ATOM 1735 C C . GLY A 1 236 ? 28.421 -50.717 -66.411 1.00 17.25 284 GLY A C 1
ATOM 1736 O O . GLY A 1 236 ? 27.792 -51.054 -67.421 1.00 15.11 284 GLY A O 1
ATOM 1737 N N . SER A 1 237 ? 29.735 -50.506 -66.403 1.00 17.27 285 SER A N 1
ATOM 1738 C CA . SER A 1 237 ? 30.549 -50.625 -67.608 1.00 18.41 285 SER A CA 1
ATOM 1739 C C . SER A 1 237 ? 30.687 -52.069 -68.049 1.00 18.45 285 SER A C 1
ATOM 1740 O O . SER A 1 237 ? 30.562 -52.987 -67.247 1.00 18.46 285 SER A O 1
ATOM 1743 N N . THR A 1 238 ? 30.963 -52.261 -69.329 1.00 17.96 286 THR A N 1
ATOM 1744 C CA . THR A 1 238 ? 31.128 -53.595 -69.881 1.00 20.50 286 THR A CA 1
ATOM 1745 C C . THR A 1 238 ? 32.377 -54.250 -69.309 1.00 20.16 286 THR A C 1
ATOM 1746 O O . THR A 1 238 ? 32.391 -55.450 -69.032 1.00 20.70 286 THR A O 1
ATOM 1750 N N . THR A 1 239 ? 33.426 -53.454 -69.130 1.00 21.06 287 THR A N 1
ATOM 1751 C CA . THR A 1 239 ? 34.682 -53.964 -68.606 1.00 21.10 287 THR A CA 1
ATOM 1752 C C . THR A 1 239 ? 34.508 -54.575 -67.224 1.00 20.63 287 THR A C 1
ATOM 1753 O O . THR A 1 239 ? 34.908 -55.718 -66.989 1.00 21.91 287 THR A O 1
ATOM 1757 N N . THR A 1 240 ? 33.909 -53.825 -66.307 1.00 19.10 288 THR A N 1
ATOM 1758 C CA . THR A 1 240 ? 33.701 -54.339 -64.962 1.00 19.44 288 THR A CA 1
ATOM 1759 C C . THR A 1 240 ? 32.732 -55.519 -65.007 1.00 19.20 288 THR A C 1
ATOM 1760 O O . THR A 1 240 ? 32.955 -56.542 -64.363 1.00 19.58 288 THR A O 1
ATOM 1764 N N . GLY A 1 241 ? 31.661 -55.373 -65.780 1.00 18.65 289 GLY A N 1
ATOM 1765 C CA . GLY A 1 241 ? 30.686 -56.442 -65.895 1.00 18.28 289 GLY A CA 1
ATOM 1766 C C . GLY A 1 241 ? 31.286 -57.779 -66.298 1.00 18.77 289 GLY A C 1
ATOM 1767 O O . GLY A 1 241 ? 30.931 -58.824 -65.737 1.00 18.19 289 GLY A O 1
ATOM 1768 N N . LYS A 1 242 ? 32.193 -57.770 -67.273 1.00 19.63 290 LYS A N 1
ATOM 1769 C CA . LYS A 1 242 ? 32.806 -59.023 -67.713 1.00 20.08 290 LYS A CA 1
ATOM 1770 C C . LYS A 1 242 ? 33.714 -59.590 -66.627 1.00 19.59 290 LYS A C 1
ATOM 1771 O O . LYS A 1 242 ? 33.865 -60.803 -66.505 1.00 20.59 290 LYS A O 1
ATOM 1777 N N . ILE A 1 243 ? 34.302 -58.706 -65.830 1.00 20.42 291 ILE A N 1
ATOM 1778 C CA . ILE A 1 243 ? 35.169 -59.126 -64.742 1.00 19.90 291 ILE A CA 1
ATOM 1779 C C . ILE A 1 243 ? 34.348 -59.802 -63.650 1.00 20.15 291 ILE A C 1
ATOM 1780 O O . ILE A 1 243 ?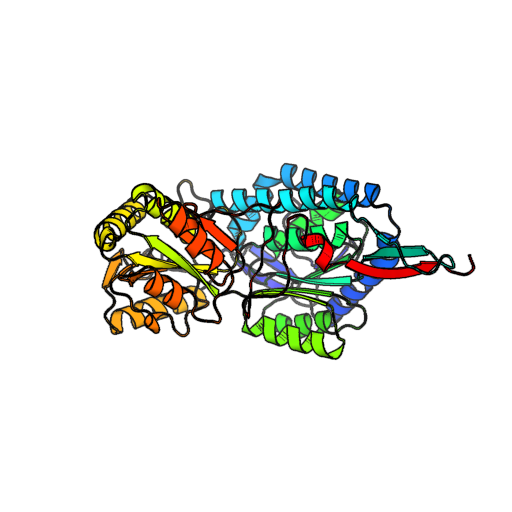 34.775 -60.804 -63.075 1.00 20.37 291 ILE A O 1
ATOM 1785 N N . LEU A 1 244 ? 33.170 -59.257 -63.359 1.00 20.62 292 LEU A N 1
ATOM 1786 C CA . LEU A 1 244 ? 32.322 -59.847 -62.334 1.00 19.76 292 LEU A CA 1
ATOM 1787 C C . LEU A 1 244 ? 31.741 -61.159 -62.845 1.00 21.23 292 LEU A C 1
ATOM 1788 O O . LEU A 1 244 ? 31.607 -62.123 -62.084 1.00 22.83 292 LEU A O 1
ATOM 1793 N N . LEU A 1 245 ? 31.396 -61.202 -64.130 1.00 20.58 293 LEU A N 1
ATOM 1794 C CA . LEU A 1 245 ? 30.848 -62.422 -64.713 1.00 21.25 293 LEU A CA 1
ATOM 1795 C C . LEU A 1 245 ? 31.825 -63.576 -64.558 1.00 21.75 293 LEU A C 1
ATOM 1796 O O . LEU A 1 245 ? 31.415 -64.727 -64.418 1.00 21.84 293 LEU A O 1
ATOM 1801 N N . HIS A 1 246 ? 33.118 -63.274 -64.601 1.00 21.56 294 HIS A N 1
ATOM 1802 C CA . HIS A 1 246 ? 34.125 -64.317 -64.448 1.00 21.30 294 HIS A CA 1
ATOM 1803 C C . HIS A 1 246 ? 34.173 -64.764 -62.996 1.00 22.12 294 HIS A C 1
ATOM 1804 O O . HIS A 1 246 ? 34.347 -65.946 -62.708 1.00 23.25 294 HIS A O 1
ATOM 1811 N N . HIS A 1 247 ? 34.011 -63.821 -62.076 1.00 22.77 295 HIS A N 1
ATOM 1812 C CA . HIS A 1 247 ? 34.030 -64.171 -60.668 1.00 23.49 295 HIS A CA 1
ATOM 1813 C C . HIS A 1 247 ? 32.849 -65.085 -60.370 1.00 24.10 295 HIS A C 1
ATOM 1814 O O . HIS A 1 247 ? 32.977 -66.071 -59.644 1.00 25.35 295 HIS A O 1
ATOM 1821 N N . ALA A 1 248 ? 31.699 -64.755 -60.950 1.00 23.20 296 ALA A N 1
ATOM 1822 C CA . ALA A 1 248 ? 30.486 -65.535 -60.746 1.00 22.91 296 ALA A CA 1
ATOM 1823 C C . ALA A 1 248 ? 30.588 -66.935 -61.341 1.00 23.10 296 ALA A C 1
ATOM 1824 O O . ALA A 1 248 ? 29.990 -67.884 -60.827 1.00 23.17 296 ALA A O 1
ATOM 1826 N N . ALA A 1 249 ? 31.351 -67.057 -62.422 1.00 21.56 297 ALA A N 1
ATOM 1827 C CA . ALA A 1 249 ? 31.516 -68.327 -63.115 1.00 21.63 297 ALA A CA 1
ATOM 1828 C C . ALA A 1 249 ? 32.108 -69.427 -62.253 1.00 21.21 297 ALA A C 1
ATOM 1829 O O . ALA A 1 249 ? 31.726 -70.590 -62.388 1.00 19.05 297 ALA A O 1
ATOM 1831 N N . ASN A 1 250 ? 33.030 -69.062 -61.365 1.00 22.55 298 ASN A N 1
ATOM 1832 C CA . ASN A 1 250 ? 33.691 -70.041 -60.498 1.00 22.64 298 ASN A CA 1
ATOM 1833 C C . ASN A 1 250 ? 32.817 -70.752 -59.475 1.00 21.71 298 ASN A C 1
ATOM 1834 O O . ASN A 1 250 ? 33.212 -71.788 -58.944 1.00 22.46 298 ASN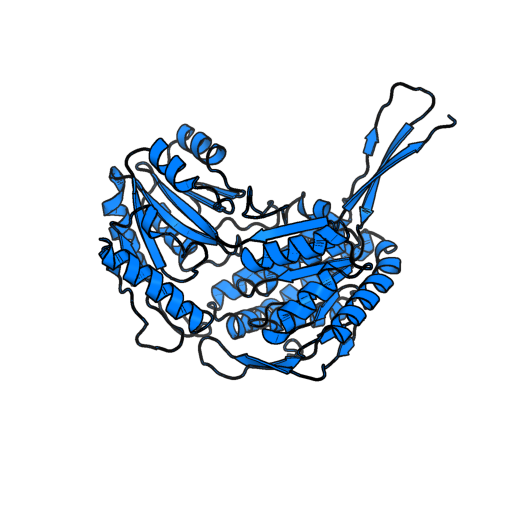 A O 1
ATOM 1839 N N . SER A 1 251 ? 31.640 -70.207 -59.193 1.00 19.75 299 SER A N 1
ATOM 1840 C CA . SER A 1 251 ? 30.741 -70.844 -58.241 1.00 21.71 299 SER A CA 1
ATOM 1841 C C . SER A 1 251 ? 29.316 -70.927 -58.806 1.00 21.10 299 SER A C 1
ATOM 1842 O O . SER A 1 251 ? 28.343 -71.146 -58.073 1.00 21.34 299 SER A O 1
ATOM 1845 N N . VAL A 1 252 ? 29.216 -70.747 -60.121 1.00 19.62 300 VAL A N 1
ATOM 1846 C CA . VAL A 1 252 ? 27.950 -70.825 -60.843 1.00 18.47 300 VAL A CA 1
ATOM 1847 C C . VAL A 1 252 ? 26.808 -69.995 -60.238 1.00 18.93 300 VAL A C 1
ATOM 1848 O O . VAL A 1 252 ? 25.695 -70.486 -60.072 1.00 19.73 300 VAL A O 1
ATOM 1852 N N . LYS A 1 253 ? 27.080 -68.734 -59.926 1.00 18.46 301 LYS A N 1
ATOM 1853 C CA . LYS A 1 253 ? 26.066 -67.868 -59.342 1.00 19.11 301 LYS A CA 1
ATOM 1854 C C . LYS A 1 253 ? 25.084 -67.343 -60.384 1.00 19.48 301 LYS A C 1
ATOM 1855 O O . LYS A 1 253 ? 25.422 -67.213 -61.563 1.00 19.03 301 LYS A O 1
ATOM 1861 N N . ARG A 1 254 ? 23.864 -67.049 -59.942 1.00 18.63 302 ARG A N 1
ATOM 1862 C CA . ARG A 1 254 ? 22.847 -66.495 -60.833 1.00 18.33 302 ARG A CA 1
ATOM 1863 C C . ARG A 1 254 ? 23.234 -65.030 -61.056 1.00 18.05 302 ARG A C 1
ATOM 1864 O O . ARG A 1 254 ? 23.688 -64.353 -60.124 1.00 17.80 302 ARG A O 1
ATOM 1872 N N . VAL A 1 255 ? 23.081 -64.538 -62.281 1.00 17.09 303 VAL A N 1
ATOM 1873 C CA . VAL A 1 255 ? 23.433 -63.150 -62.540 1.00 18.72 303 VAL A CA 1
ATOM 1874 C C . VAL A 1 255 ? 22.447 -62.410 -63.437 1.00 19.23 303 VAL A C 1
ATOM 1875 O O . VAL A 1 255 ? 21.896 -62.973 -64.388 1.00 18.27 303 VAL A O 1
ATOM 1879 N N . SER A 1 256 ? 22.208 -61.150 -63.094 1.00 18.23 304 SER A N 1
ATOM 1880 C CA . SER A 1 256 ? 21.362 -60.270 -63.881 1.00 20.66 304 SER A CA 1
ATOM 1881 C C . SER A 1 256 ? 22.324 -59.105 -64.077 1.00 21.17 304 SER A C 1
ATOM 1882 O O . SER A 1 256 ? 23.023 -58.697 -63.146 1.00 21.41 304 SER A O 1
ATOM 1885 N N . MET A 1 257 ? 22.382 -58.577 -65.289 1.00 22.31 305 MET A N 1
ATOM 1886 C CA . MET A 1 257 ? 23.344 -57.531 -65.576 1.00 22.00 305 MET A CA 1
ATOM 1887 C C . MET A 1 257 ? 22.877 -56.547 -66.645 1.00 22.24 305 MET A C 1
ATOM 1888 O O . MET A 1 257 ? 22.089 -56.896 -67.522 1.00 21.93 305 MET A O 1
ATOM 1893 N N . GLU A 1 258 ? 23.365 -55.314 -66.555 1.00 21.23 306 GLU A N 1
ATOM 1894 C CA . GLU A 1 258 ? 23.036 -54.274 -67.521 1.00 22.43 306 GLU A CA 1
ATOM 1895 C C . GLU A 1 258 ? 24.296 -53.442 -67.762 1.00 21.30 306 GLU A C 1
ATOM 1896 O O . GLU A 1 258 ? 24.791 -52.760 -66.857 1.00 19.98 306 GLU A O 1
ATOM 1902 N N . LEU A 1 259 ? 24.809 -53.509 -68.987 1.00 19.42 307 LEU A N 1
ATOM 1903 C CA . LEU A 1 259 ? 26.035 -52.811 -69.354 1.00 19.91 307 LEU A CA 1
ATOM 1904 C C . LEU A 1 259 ? 25.817 -51.575 -70.228 1.00 21.49 307 LEU A C 1
ATOM 1905 O O . LEU A 1 259 ? 25.069 -51.611 -71.206 1.00 21.58 307 LEU A O 1
ATOM 1910 N N . GLY A 1 260 ? 26.487 -50.484 -69.861 1.00 23.38 308 GLY A N 1
ATOM 1911 C CA . GLY A 1 260 ? 26.367 -49.228 -70.590 1.00 24.58 308 GLY A CA 1
ATOM 1912 C C . GLY A 1 260 ? 26.695 -49.310 -72.068 1.00 24.63 308 GLY A C 1
ATOM 1913 O O . GLY A 1 260 ? 27.537 -50.109 -72.478 1.00 25.00 308 GLY A O 1
ATOM 1914 N N . GLY A 1 261 ? 26.030 -48.477 -72.866 1.00 24.84 309 GLY A N 1
ATOM 1915 C CA . GLY A 1 261 ? 26.255 -48.471 -74.300 1.00 23.90 309 GLY A CA 1
ATOM 1916 C C . GLY A 1 261 ? 25.485 -47.385 -75.033 1.00 25.70 309 GLY A C 1
ATOM 1917 O O . GLY A 1 261 ? 24.952 -46.461 -74.416 1.00 25.17 309 GLY A O 1
ATOM 1918 N N . LEU A 1 262 ? 25.424 -47.499 -76.357 1.00 26.51 310 LEU A N 1
ATOM 1919 C CA . LEU A 1 262 ? 24.724 -46.523 -77.185 1.00 28.14 310 LEU A CA 1
ATOM 1920 C C . LEU A 1 262 ? 23.258 -46.899 -77.371 1.00 27.87 310 LEU A C 1
ATOM 1921 O O . LEU A 1 262 ? 22.891 -48.070 -77.302 1.00 29.34 310 LEU A O 1
ATOM 1926 N N . ALA A 1 263 ? 22.427 -45.891 -77.605 1.00 25.82 311 ALA A N 1
ATOM 1927 C CA . ALA A 1 263 ? 21.006 -46.098 -77.828 1.00 24.94 311 ALA A CA 1
ATOM 1928 C C . ALA A 1 263 ? 20.620 -45.280 -79.056 1.00 24.31 311 ALA A C 1
ATOM 1929 O O . ALA A 1 263 ? 20.703 -44.050 -79.050 1.00 23.28 311 ALA A O 1
ATOM 1931 N N . PRO A 1 264 ? 20.212 -45.956 -80.136 1.00 23.19 312 PRO A N 1
ATOM 1932 C CA . PRO A 1 264 ? 19.825 -45.248 -81.353 1.00 21.91 312 PRO A CA 1
ATOM 1933 C C . PRO A 1 264 ? 18.493 -44.524 -81.210 1.00 22.14 312 PRO A C 1
ATOM 1934 O O . PRO A 1 264 ? 17.554 -45.042 -80.603 1.00 22.20 312 PRO A O 1
ATOM 1938 N N . PHE A 1 265 ? 18.431 -43.316 -81.755 1.00 20.13 313 PHE A N 1
ATOM 1939 C CA . PHE A 1 265 ? 17.220 -42.503 -81.737 1.00 20.53 313 PHE A CA 1
ATOM 1940 C C . PHE A 1 265 ? 17.009 -42.194 -83.216 1.00 21.99 313 PHE A C 1
ATOM 1941 O O . PHE A 1 265 ? 17.700 -41.345 -83.782 1.00 22.38 313 PHE A O 1
ATOM 1949 N N . ILE A 1 266 ? 16.068 -42.899 -83.839 1.00 21.21 314 ILE A N 1
ATOM 1950 C CA . ILE A 1 266 ? 15.803 -42.749 -85.267 1.00 21.90 314 ILE A CA 1
ATOM 1951 C C . ILE A 1 266 ? 14.603 -41.869 -85.604 1.00 22.20 314 ILE A C 1
ATOM 1952 O O . ILE A 1 266 ? 13.511 -42.052 -85.062 1.00 21.13 314 ILE A O 1
ATOM 1957 N N . VAL A 1 267 ? 14.809 -40.917 -86.512 1.00 21.68 315 VAL A N 1
ATOM 1958 C CA . VAL A 1 267 ? 13.738 -40.023 -86.934 1.00 21.22 315 VAL A CA 1
ATOM 1959 C C . VAL A 1 267 ? 13.416 -40.265 -88.408 1.00 22.47 315 VAL A C 1
ATOM 1960 O O . VAL A 1 267 ? 14.229 -39.955 -89.281 1.00 23.83 315 VAL A O 1
ATOM 1964 N N . PHE A 1 268 ? 12.239 -40.831 -88.684 1.00 22.30 316 PHE A N 1
ATOM 1965 C CA . PHE A 1 268 ? 11.832 -41.100 -90.067 1.00 21.61 316 PHE A CA 1
ATOM 1966 C C . PHE A 1 268 ? 11.089 -39.918 -90.702 1.00 21.46 316 PHE A C 1
ATOM 1967 O O . PHE A 1 268 ? 10.530 -39.064 -90.004 1.00 20.03 316 PHE A O 1
ATOM 1975 N N . ASP A 1 269 ? 11.083 -39.890 -92.033 1.00 23.67 317 ASP A N 1
ATOM 1976 C CA . ASP A 1 269 ? 10.449 -38.817 -92.796 1.00 24.76 317 ASP A CA 1
ATOM 1977 C C . ASP A 1 269 ? 9.023 -38.440 -92.419 1.00 24.21 317 ASP A C 1
ATOM 1978 O O . ASP A 1 269 ? 8.640 -37.284 -92.563 1.00 24.66 317 ASP A O 1
ATOM 1983 N N . SER A 1 270 ? 8.239 -39.397 -91.936 1.00 23.85 318 SER A N 1
ATOM 1984 C CA . SER A 1 270 ? 6.853 -39.112 -91.580 1.00 23.21 318 SER A CA 1
ATOM 1985 C C . SER A 1 270 ? 6.678 -38.687 -90.132 1.00 22.95 318 SER A C 1
ATOM 1986 O O . SER A 1 270 ? 5.561 -38.441 -89.682 1.00 23.50 318 SER A O 1
ATOM 1989 N N . ALA A 1 271 ? 7.773 -38.595 -89.394 1.00 23.44 319 ALA A N 1
ATOM 1990 C CA . ALA A 1 271 ? 7.677 -38.207 -87.995 1.00 23.53 319 ALA A CA 1
ATOM 1991 C C . ALA A 1 271 ? 7.166 -36.785 -87.811 1.00 24.00 319 ALA A C 1
ATOM 1992 O O . ALA A 1 271 ? 7.261 -35.953 -88.711 1.00 21.97 319 ALA A O 1
ATOM 1994 N N . ASN A 1 272 ? 6.599 -36.518 -86.643 1.00 25.68 320 ASN A N 1
ATOM 1995 C CA . ASN A 1 272 ? 6.138 -35.179 -86.319 1.00 28.22 320 ASN A CA 1
ATOM 1996 C C . ASN A 1 272 ? 7.423 -34.503 -85.832 1.00 30.08 320 ASN A C 1
ATOM 1997 O O . ASN A 1 272 ? 7.946 -34.846 -84.767 1.00 29.91 320 ASN A O 1
ATOM 2002 N N . VAL A 1 273 ? 7.937 -33.556 -86.610 1.00 30.36 321 VAL A N 1
ATOM 2003 C CA . VAL A 1 273 ? 9.190 -32.892 -86.262 1.00 32.14 321 VAL A CA 1
ATOM 2004 C C . VAL A 1 273 ? 9.297 -32.315 -84.853 1.00 31.61 321 VAL A C 1
ATOM 2005 O O . VAL A 1 273 ? 10.219 -32.658 -84.116 1.00 30.66 321 VAL A O 1
ATOM 2009 N N . ASP A 1 274 ? 8.376 -31.438 -84.472 1.00 31.32 322 ASP A N 1
ATOM 2010 C CA . ASP A 1 274 ? 8.449 -30.843 -83.145 1.00 32.43 322 ASP A CA 1
ATOM 2011 C C . ASP A 1 274 ? 8.456 -31.902 -82.054 1.00 32.15 322 ASP A C 1
ATOM 2012 O O . ASP A 1 274 ? 9.143 -31.756 -81.039 1.00 31.67 322 ASP A O 1
ATOM 2017 N N . GLN A 1 275 ? 7.693 -32.970 -82.269 1.00 30.93 323 GLN A N 1
ATOM 2018 C CA . GLN A 1 275 ? 7.628 -34.058 -81.302 1.00 29.84 323 GLN A CA 1
ATOM 2019 C C . GLN A 1 275 ? 8.956 -34.803 -81.258 1.00 26.87 323 GLN A C 1
ATOM 2020 O O . GLN A 1 275 ? 9.469 -35.100 -80.183 1.00 26.19 323 GLN A O 1
ATOM 2026 N N . ALA A 1 276 ? 9.507 -35.104 -82.429 1.00 24.74 324 ALA A N 1
ATOM 2027 C CA . ALA A 1 276 ? 10.781 -35.806 -82.504 1.00 22.96 324 ALA A CA 1
ATOM 2028 C C . ALA A 1 276 ? 11.841 -34.973 -81.782 1.00 24.31 324 ALA A C 1
ATOM 2029 O O . ALA A 1 276 ? 12.642 -35.502 -81.008 1.00 24.03 324 ALA A O 1
ATOM 2031 N N . VAL A 1 277 ? 11.838 -33.668 -82.032 1.00 24.58 325 VAL A N 1
ATOM 2032 C CA . VAL A 1 277 ? 12.793 -32.775 -81.388 1.00 25.07 325 VAL A CA 1
ATOM 2033 C C . VAL A 1 277 ? 12.559 -32.758 -79.882 1.00 24.93 325 VAL A C 1
ATOM 2034 O O . VAL A 1 277 ? 13.502 -32.902 -79.103 1.00 23.03 325 VAL A O 1
ATOM 2038 N N . ALA A 1 278 ? 11.307 -32.588 -79.470 1.00 24.70 326 ALA A N 1
ATOM 2039 C CA . ALA A 1 278 ? 10.995 -32.577 -78.046 1.00 26.21 326 ALA A CA 1
ATOM 2040 C C . ALA A 1 278 ? 11.489 -33.880 -77.427 1.00 25.45 326 ALA A C 1
ATOM 2041 O O . ALA A 1 278 ? 12.121 -33.877 -76.370 1.00 27.33 326 ALA A O 1
ATOM 2043 N N . GLY A 1 279 ? 11.200 -34.991 -78.096 1.00 24.41 327 GLY A N 1
ATOM 2044 C CA . GLY A 1 279 ? 11.629 -36.286 -77.603 1.00 23.76 327 GLY A CA 1
ATOM 2045 C C . GLY A 1 279 ? 13.140 -36.342 -77.514 1.00 24.69 327 GLY A C 1
ATOM 2046 O O . GLY A 1 279 ? 13.696 -36.832 -76.532 1.00 23.98 327 GLY A O 1
ATOM 2047 N N . ALA A 1 280 ? 13.806 -35.839 -78.548 1.00 24.06 328 ALA A N 1
ATOM 2048 C CA . ALA A 1 280 ? 15.262 -35.817 -78.578 1.00 25.64 328 ALA A CA 1
ATOM 2049 C C . ALA A 1 280 ? 15.778 -34.994 -77.396 1.00 26.08 328 ALA A C 1
ATOM 2050 O O . ALA A 1 280 ? 16.716 -35.394 -76.710 1.00 25.23 328 ALA A O 1
ATOM 2052 N N . MET A 1 281 ? 15.150 -33.846 -77.163 1.00 27.71 329 MET A N 1
ATOM 2053 C CA . MET A 1 281 ? 15.528 -32.960 -76.069 1.00 29.11 329 MET A CA 1
ATOM 2054 C C . MET A 1 281 ? 15.456 -33.673 -74.731 1.00 30.58 329 MET A C 1
ATOM 2055 O O . MET A 1 281 ? 16.466 -33.827 -74.045 1.00 31.24 329 MET A O 1
ATOM 2060 N N . ALA A 1 282 ? 14.250 -34.101 -74.366 1.00 30.66 330 ALA A N 1
ATOM 2061 C CA . ALA A 1 282 ? 14.013 -34.778 -73.097 1.00 31.03 330 ALA A CA 1
ATOM 2062 C C . ALA A 1 282 ? 14.900 -35.998 -72.950 1.00 31.47 330 ALA A C 1
ATOM 2063 O O . ALA A 1 282 ? 15.445 -36.272 -71.881 1.00 30.97 330 ALA A O 1
ATOM 2065 N N . SER A 1 283 ? 15.039 -36.724 -74.047 1.00 33.09 331 SER A N 1
ATOM 2066 C CA . SER A 1 283 ? 15.829 -37.939 -74.082 1.00 35.15 331 SER A CA 1
ATOM 2067 C C . SER A 1 283 ? 17.317 -37.725 -73.801 1.00 35.98 331 SER A C 1
ATOM 2068 O O . SER A 1 283 ? 17.902 -38.406 -72.958 1.00 36.49 331 SER A O 1
ATOM 2071 N N . LYS A 1 284 ? 17.915 -36.767 -74.504 1.00 35.72 332 LYS A N 1
ATOM 2072 C CA . LYS A 1 284 ? 19.339 -36.483 -74.383 1.00 34.83 332 LYS A CA 1
ATOM 2073 C C . LYS A 1 284 ? 19.777 -35.438 -73.354 1.00 34.53 332 LYS A C 1
ATOM 2074 O O . LYS A 1 284 ? 20.815 -35.599 -72.726 1.00 33.12 332 LYS A O 1
ATOM 2080 N N . PHE A 1 285 ? 19.005 -34.372 -73.174 1.00 35.40 333 PHE A N 1
ATOM 2081 C CA . PHE A 1 285 ? 19.415 -33.325 -72.243 1.00 37.58 333 PHE A CA 1
ATOM 2082 C C . PHE A 1 285 ? 18.623 -33.164 -70.947 1.00 40.73 333 PHE A C 1
ATOM 2083 O O . PHE A 1 285 ? 19.191 -32.788 -69.919 1.00 42.43 333 PHE A O 1
ATOM 2091 N N . ARG A 1 286 ? 17.324 -33.438 -70.980 1.00 42.98 334 ARG A N 1
ATOM 2092 C CA . ARG A 1 286 ? 16.507 -33.290 -69.778 1.00 44.64 334 ARG A CA 1
ATOM 2093 C C . ARG A 1 286 ? 15.843 -34.600 -69.379 1.00 45.45 334 ARG A C 1
ATOM 2094 O O . ARG A 1 286 ? 14.619 -34.683 -69.281 1.00 45.56 334 ARG A O 1
ATOM 2102 N N . ASN A 1 287 ? 16.663 -35.620 -69.137 1.00 46.81 335 ASN A N 1
ATOM 2103 C CA . ASN A 1 287 ? 16.158 -36.937 -68.763 1.00 48.11 335 ASN A CA 1
ATOM 2104 C C . ASN A 1 287 ? 15.770 -37.040 -67.291 1.00 48.77 335 ASN A C 1
ATOM 2105 O O . ASN A 1 287 ? 16.628 -37.180 -66.416 1.00 48.50 335 ASN A O 1
ATOM 2110 N N . THR A 1 288 ? 14.469 -36.983 -67.028 1.00 49.05 336 THR A N 1
ATOM 2111 C CA . THR A 1 288 ? 13.948 -37.077 -65.671 1.00 49.65 336 THR A CA 1
ATOM 2112 C C . THR A 1 288 ? 13.621 -38.534 -65.320 1.00 50.22 336 THR A C 1
ATOM 2113 O O . THR A 1 288 ? 13.048 -38.819 -64.263 1.00 50.48 336 THR A O 1
ATOM 2117 N N . GLY A 1 289 ? 13.997 -39.451 -66.211 1.00 49.64 337 GLY A N 1
ATOM 2118 C CA . GLY A 1 289 ? 13.730 -40.861 -65.988 1.00 49.53 337 GLY A CA 1
ATOM 2119 C C . GLY A 1 289 ? 14.889 -41.630 -65.383 1.00 49.15 337 GLY A C 1
ATOM 2120 O O . GLY A 1 289 ? 15.596 -41.123 -64.515 1.00 49.96 337 GLY A O 1
ATOM 2121 N N . GLN A 1 290 ? 15.081 -42.862 -65.846 1.00 48.20 338 GLN A N 1
ATOM 2122 C CA . GLN A 1 290 ? 16.152 -43.720 -65.349 1.00 48.18 338 GLN A CA 1
ATOM 2123 C C . GLN A 1 290 ? 16.277 -44.984 -66.196 1.00 47.10 338 GLN A C 1
ATOM 2124 O O . GLN A 1 290 ? 16.890 -45.967 -65.782 1.00 46.97 338 GLN A O 1
ATOM 2130 N N . THR A 1 291 ? 15.700 -44.932 -67.391 1.00 46.30 339 THR A N 1
ATOM 2131 C CA . THR A 1 291 ? 15.703 -46.048 -68.328 1.00 47.10 339 THR A CA 1
ATOM 2132 C C . THR A 1 291 ? 16.995 -46.872 -68.318 1.00 48.12 339 THR A C 1
ATOM 2133 O O . THR A 1 291 ? 16.968 -48.061 -67.986 1.00 48.72 339 THR A O 1
ATOM 2137 N N . CYS A 1 292 ? 18.117 -46.254 -68.683 1.00 47.89 340 CYS A N 1
ATOM 2138 C CA . CYS A 1 292 ? 19.396 -46.964 -68.692 1.00 46.78 340 CYS A CA 1
ATOM 2139 C C . CYS A 1 292 ? 20.639 -46.099 -68.714 1.00 45.37 340 CYS A C 1
ATOM 2140 O O . CYS A 1 292 ? 20.568 -44.881 -68.864 1.00 45.11 340 CYS A O 1
ATOM 2143 N N . VAL A 1 293 ? 21.782 -46.754 -68.539 1.00 44.33 341 VAL A N 1
ATOM 2144 C CA . VAL A 1 293 ? 23.073 -46.087 -68.601 1.00 44.20 341 VAL A CA 1
ATOM 2145 C C . VAL A 1 293 ? 23.417 -46.204 -70.086 1.00 44.86 341 VAL A C 1
ATOM 2146 O O . VAL A 1 293 ? 24.384 -46.855 -70.488 1.00 45.23 341 VAL A O 1
ATOM 2150 N N . CYS A 1 294 ? 22.575 -45.568 -70.890 1.00 44.11 342 CYS A N 1
ATOM 2151 C CA . CYS A 1 294 ? 22.682 -45.576 -72.340 1.00 45.41 342 CYS A CA 1
ATOM 2152 C C . CYS A 1 294 ? 22.740 -44.133 -72.843 1.00 44.04 342 CYS A C 1
ATOM 2153 O O . CYS A 1 294 ? 22.024 -43.269 -72.335 1.00 44.96 342 CYS A O 1
ATOM 2156 N N . SER A 1 295 ? 23.603 -43.862 -73.819 1.00 41.79 343 SER A N 1
ATOM 2157 C CA . SER A 1 295 ? 23.698 -42.512 -74.371 1.00 40.37 343 SER A CA 1
ATOM 2158 C C . SER A 1 295 ? 23.091 -42.515 -75.771 1.00 38.07 343 SER A C 1
ATOM 2159 O O . SER A 1 295 ? 23.480 -43.301 -76.635 1.00 36.55 343 SER A O 1
ATOM 2162 N N . ASN A 1 296 ? 22.123 -41.634 -75.982 1.00 36.27 344 ASN A N 1
ATOM 2163 C CA . ASN A 1 296 ? 21.433 -41.553 -77.261 1.00 36.29 344 ASN A CA 1
ATOM 2164 C C . ASN A 1 296 ? 22.219 -40.894 -78.379 1.00 35.03 344 ASN A C 1
ATOM 2165 O O . ASN A 1 296 ? 22.905 -39.895 -78.169 1.00 36.69 344 ASN A O 1
ATOM 2170 N N . GLN A 1 297 ? 22.102 -41.465 -79.571 1.00 32.83 345 GLN A N 1
ATOM 2171 C CA . GLN A 1 297 ? 22.732 -40.919 -80.759 1.00 31.24 345 GLN A CA 1
ATOM 2172 C C . GLN A 1 297 ? 21.674 -40.945 -81.853 1.00 30.86 345 GLN A C 1
ATOM 2173 O O . GLN A 1 297 ? 20.846 -41.857 -81.909 1.00 29.40 345 GLN A O 1
ATOM 2179 N N . PHE A 1 298 ? 21.704 -39.945 -82.724 1.00 29.65 346 PHE A N 1
ATOM 2180 C CA . PHE A 1 298 ? 20.662 -39.809 -83.730 1.00 28.95 346 PHE A CA 1
ATOM 2181 C C . PHE A 1 298 ? 20.888 -40.211 -85.176 1.00 29.20 346 PHE A C 1
ATOM 2182 O O . PHE A 1 298 ? 21.930 -39.945 -85.771 1.00 29.39 346 PHE A O 1
ATOM 2190 N N . LEU A 1 299 ? 19.871 -40.868 -85.723 1.00 28.43 347 LEU A N 1
ATOM 2191 C CA . LEU A 1 299 ? 19.852 -41.315 -87.108 1.00 28.75 347 LEU A CA 1
ATOM 2192 C C . LEU A 1 299 ? 18.639 -40.615 -87.701 1.00 29.18 347 LEU A C 1
ATOM 2193 O O . LEU A 1 299 ? 17.505 -40.870 -87.286 1.00 28.13 347 LEU A O 1
ATOM 2198 N N . VAL A 1 300 ? 18.874 -39.723 -88.657 1.00 29.09 348 VAL A N 1
ATOM 2199 C CA . VAL A 1 300 ? 17.778 -38.988 -89.272 1.00 30.78 348 VAL A CA 1
ATOM 2200 C C . VAL A 1 300 ? 17.723 -39.207 -90.780 1.00 31.76 348 VAL A C 1
ATOM 2201 O O . VAL A 1 300 ? 18.748 -39.166 -91.464 1.00 32.19 348 VAL A O 1
ATOM 2205 N N . GLN A 1 301 ? 16.516 -39.445 -91.289 1.00 31.46 349 GLN A N 1
ATOM 2206 C CA . GLN A 1 301 ? 16.310 -39.687 -92.714 1.00 31.38 349 GLN A CA 1
ATOM 2207 C C . GLN A 1 301 ? 16.530 -38.410 -93.536 1.00 31.29 349 GLN A C 1
ATOM 2208 O O . GLN A 1 301 ? 16.135 -37.317 -93.120 1.00 28.40 349 GLN A O 1
ATOM 2214 N N . ARG A 1 302 ? 17.163 -38.557 -94.699 1.00 32.69 350 ARG A N 1
ATOM 2215 C CA . ARG A 1 302 ? 17.461 -37.416 -95.567 1.00 34.82 350 ARG A CA 1
ATOM 2216 C C . ARG A 1 302 ? 16.318 -36.418 -95.710 1.00 34.24 350 ARG A C 1
ATOM 2217 O O . ARG A 1 302 ? 16.503 -35.216 -95.510 1.00 33.82 350 ARG A O 1
ATOM 2225 N N . GLY A 1 303 ? 15.139 -36.921 -96.053 1.00 34.16 351 GLY A N 1
ATOM 2226 C CA . GLY A 1 303 ? 13.994 -36.051 -96.234 1.00 34.28 351 GLY A CA 1
ATOM 2227 C C . GLY A 1 303 ? 13.728 -35.045 -95.129 1.00 35.36 351 GLY A C 1
ATOM 2228 O O . GLY A 1 303 ? 13.543 -33.858 -95.396 1.00 35.02 351 GLY A O 1
ATOM 2229 N N . ILE A 1 304 ? 13.721 -35.509 -93.884 1.00 35.57 352 ILE A N 1
ATOM 2230 C CA . ILE A 1 304 ? 13.433 -34.647 -92.740 1.00 34.88 352 ILE A CA 1
ATOM 2231 C C . ILE A 1 304 ? 14.687 -34.112 -92.041 1.00 34.69 352 ILE A C 1
ATOM 2232 O O . ILE A 1 304 ? 14.604 -33.233 -91.180 1.00 33.87 352 ILE A O 1
ATOM 2237 N N . HIS A 1 305 ? 15.845 -34.633 -92.436 1.00 34.96 353 HIS A N 1
ATOM 2238 C CA . HIS A 1 305 ? 17.130 -34.254 -91.847 1.00 35.74 353 HIS A CA 1
ATOM 2239 C C . HIS A 1 305 ? 17.341 -32.773 -91.509 1.00 36.05 353 HIS A C 1
ATOM 2240 O O . HIS A 1 305 ? 17.325 -32.388 -90.336 1.00 34.89 353 HIS A O 1
ATOM 2247 N N . ASP A 1 306 ? 17.553 -31.949 -92.533 1.00 36.10 354 ASP A N 1
ATOM 2248 C CA . ASP A 1 306 ? 17.788 -30.520 -92.329 1.00 35.20 354 ASP A CA 1
ATOM 2249 C C . ASP A 1 306 ? 16.815 -29.874 -91.356 1.00 33.66 354 ASP A C 1
ATOM 2250 O O . ASP A 1 306 ? 17.229 -29.219 -90.394 1.00 32.63 354 ASP A O 1
ATOM 2255 N N . ALA A 1 307 ? 15.524 -30.055 -91.612 1.00 32.30 355 ALA A N 1
ATOM 2256 C CA . ALA A 1 307 ? 14.488 -29.482 -90.758 1.00 31.14 355 ALA A CA 1
ATOM 2257 C C . ALA A 1 307 ? 14.655 -29.937 -89.309 1.00 30.06 355 ALA A C 1
ATOM 2258 O O . ALA A 1 307 ? 14.498 -29.145 -88.374 1.00 30.45 355 ALA A O 1
ATOM 2260 N N . PHE A 1 308 ? 14.977 -31.214 -89.121 1.00 27.90 356 PHE A N 1
ATOM 2261 C CA . PHE A 1 308 ? 15.161 -31.745 -87.776 1.00 27.01 356 PHE A CA 1
ATOM 2262 C C . PHE A 1 308 ? 16.369 -31.127 -87.070 1.00 26.99 356 PHE A C 1
ATOM 2263 O O . PHE A 1 308 ? 16.252 -30.633 -85.946 1.00 27.42 356 PHE A O 1
ATOM 2271 N N . VAL A 1 309 ? 17.526 -31.156 -87.729 1.00 26.47 357 VAL A N 1
ATOM 2272 C CA . VAL A 1 309 ? 18.741 -30.598 -87.147 1.00 27.74 357 VAL A CA 1
ATOM 2273 C C . VAL A 1 309 ? 18.548 -29.140 -86.731 1.00 29.34 357 VAL A C 1
ATOM 2274 O O . VAL A 1 309 ? 18.927 -28.744 -85.626 1.00 30.00 357 VAL A O 1
ATOM 2278 N N . LYS A 1 310 ? 17.948 -28.351 -87.617 1.00 29.10 358 LYS A N 1
ATOM 2279 C CA . LYS A 1 310 ? 17.706 -26.939 -87.359 1.00 30.67 358 LYS A CA 1
ATOM 2280 C C . LYS A 1 310 ? 16.806 -26.717 -86.150 1.00 30.89 358 LYS A C 1
ATOM 2281 O O . LYS A 1 310 ? 17.108 -25.896 -85.286 1.00 30.33 358 LYS A O 1
ATOM 2287 N N . ALA A 1 311 ? 15.697 -27.446 -86.087 1.00 31.36 359 ALA A N 1
ATOM 2288 C CA . ALA A 1 311 ? 14.763 -27.301 -84.974 1.00 30.32 359 ALA A CA 1
ATOM 2289 C C . ALA A 1 311 ? 15.362 -27.811 -83.665 1.00 29.61 359 ALA A C 1
ATOM 2290 O O . ALA A 1 311 ? 15.055 -27.298 -82.587 1.00 27.57 359 ALA A O 1
ATOM 2292 N N . PHE A 1 312 ? 16.218 -28.823 -83.771 1.00 29.66 360 PHE A N 1
ATOM 2293 C CA . PHE A 1 312 ? 16.862 -29.416 -82.605 1.00 30.12 360 PHE A CA 1
ATOM 2294 C C . PHE A 1 312 ? 17.795 -28.376 -81.977 1.00 31.35 360 PHE A C 1
ATOM 2295 O O . PHE A 1 312 ? 17.706 -28.083 -80.784 1.00 31.01 360 PHE A O 1
ATOM 2303 N N . ALA A 1 313 ? 18.677 -27.810 -82.795 1.00 32.45 361 ALA A N 1
ATOM 2304 C CA . ALA A 1 313 ? 19.621 -26.797 -82.332 1.00 32.87 361 ALA A CA 1
ATOM 2305 C C . ALA A 1 313 ? 18.884 -25.605 -81.728 1.00 32.82 361 ALA A C 1
ATOM 2306 O O . ALA A 1 313 ? 19.281 -25.079 -80.690 1.00 33.48 361 ALA A O 1
ATOM 2308 N N . GLU A 1 314 ? 17.806 -25.185 -82.377 1.00 33.21 362 GLU A N 1
ATOM 2309 C CA . GLU A 1 314 ? 17.043 -24.049 -81.887 1.00 35.43 362 GLU A CA 1
ATOM 2310 C C . GLU A 1 314 ? 16.472 -24.315 -80.509 1.00 34.71 362 GLU A C 1
ATOM 2311 O O . GLU A 1 314 ? 16.378 -23.403 -79.688 1.00 35.32 362 GLU A O 1
ATOM 2317 N N . ALA A 1 315 ? 16.091 -25.564 -80.256 1.00 34.27 363 ALA A N 1
ATOM 2318 C CA . ALA A 1 315 ? 15.524 -25.942 -78.963 1.00 32.91 363 ALA A CA 1
ATOM 2319 C C . ALA A 1 315 ? 16.625 -25.995 -77.903 1.00 32.86 363 ALA A C 1
ATOM 2320 O O . ALA A 1 315 ? 16.393 -25.676 -76.733 1.00 30.57 363 ALA A O 1
ATOM 2322 N N . MET A 1 316 ? 17.821 -26.400 -78.319 1.00 32.55 364 MET A N 1
ATOM 2323 C CA . MET A 1 316 ? 18.951 -26.472 -77.402 1.00 34.72 364 MET A CA 1
ATOM 2324 C C . MET A 1 316 ? 19.303 -25.070 -76.917 1.00 35.77 364 MET A C 1
ATOM 2325 O O . MET A 1 316 ? 19.587 -24.862 -75.736 1.00 34.53 364 MET A O 1
ATOM 2330 N N . LYS A 1 317 ? 19.272 -24.110 -77.836 1.00 37.27 365 LYS A N 1
ATOM 2331 C CA . LYS A 1 317 ? 19.579 -22.723 -77.512 1.00 39.62 365 LYS A CA 1
ATOM 2332 C C . LYS A 1 317 ? 18.497 -22.076 -76.648 1.00 40.15 365 LYS A C 1
ATOM 2333 O O . LYS A 1 317 ? 18.782 -21.211 -75.822 1.00 40.79 365 LYS A O 1
ATOM 2339 N N . LYS A 1 318 ? 17.256 -22.503 -76.839 1.00 40.14 366 LYS A N 1
ATOM 2340 C CA . LYS A 1 318 ? 16.148 -21.938 -76.092 1.00 40.25 366 LYS A CA 1
ATOM 2341 C C . LYS A 1 318 ? 15.893 -22.576 -74.734 1.00 40.55 366 LYS A C 1
ATOM 2342 O O . LYS A 1 318 ? 15.444 -21.899 -73.807 1.00 41.64 366 LYS A O 1
ATOM 2348 N N . ASN A 1 319 ? 16.182 -23.866 -74.600 1.00 39.09 367 ASN A N 1
ATOM 2349 C CA . ASN A 1 319 ? 15.898 -24.548 -73.343 1.00 38.72 367 ASN A CA 1
ATOM 2350 C C . ASN A 1 319 ? 17.042 -24.965 -72.429 1.00 37.97 367 ASN A C 1
ATOM 2351 O O . ASN A 1 319 ? 16.824 -25.180 -71.239 1.00 38.04 367 ASN A O 1
ATOM 2356 N N . LEU A 1 320 ? 18.253 -25.076 -72.960 1.00 36.23 368 LEU A N 1
ATOM 2357 C CA . LEU A 1 320 ? 19.375 -25.515 -72.139 1.00 34.29 368 LEU A CA 1
ATOM 2358 C C . LEU A 1 320 ? 20.135 -24.395 -71.442 1.00 33.68 368 LEU A C 1
ATOM 2359 O O . LEU A 1 320 ? 20.663 -23.488 -72.083 1.00 33.20 368 LEU A O 1
ATOM 2364 N N . ARG A 1 321 ? 20.185 -24.484 -70.115 1.00 33.60 369 ARG A N 1
ATOM 2365 C CA . ARG A 1 321 ? 20.869 -23.512 -69.271 1.00 33.81 369 ARG A CA 1
ATOM 2366 C C . ARG A 1 321 ? 21.892 -24.250 -68.405 1.00 32.73 369 ARG A C 1
ATOM 2367 O O . ARG A 1 321 ? 21.526 -24.904 -67.425 1.00 31.21 369 ARG A O 1
ATOM 2375 N N . VAL A 1 322 ? 23.167 -24.151 -68.768 1.00 31.52 370 VAL A N 1
ATOM 2376 C CA . VAL A 1 322 ? 24.224 -24.816 -68.013 1.00 30.28 370 VAL A CA 1
ATOM 2377 C C . VAL A 1 322 ? 24.467 -24.080 -66.700 1.00 30.20 370 VAL A C 1
ATOM 2378 O O . VAL A 1 322 ? 24.534 -22.853 -66.674 1.00 31.37 370 VAL A O 1
ATOM 2382 N N . GLY A 1 323 ? 24.595 -24.833 -65.611 1.00 29.22 371 GLY A N 1
ATOM 2383 C CA . GLY A 1 323 ? 24.821 -24.220 -64.314 1.00 27.83 371 GLY A CA 1
ATOM 2384 C C . GLY A 1 323 ? 24.757 -25.225 -63.182 1.00 27.48 371 GLY A C 1
ATOM 2385 O O . GLY A 1 323 ? 24.802 -26.430 -63.414 1.00 26.12 371 GLY A O 1
ATOM 2386 N N . ASN A 1 324 ? 24.655 -24.731 -61.952 1.00 27.46 372 ASN A N 1
ATOM 2387 C CA . ASN A 1 324 ? 24.582 -25.596 -60.782 1.00 26.46 372 ASN A CA 1
ATOM 2388 C C . ASN A 1 324 ? 23.183 -26.199 -60.647 1.00 26.64 372 ASN A C 1
ATOM 2389 O O . ASN A 1 324 ? 22.181 -25.487 -60.721 1.00 25.58 372 ASN A O 1
ATOM 2394 N N . GLY A 1 325 ? 23.129 -27.512 -60.434 1.00 26.67 373 GLY A N 1
ATOM 2395 C CA . GLY A 1 325 ? 21.863 -28.217 -60.314 1.00 26.48 373 GLY A CA 1
ATOM 2396 C C . GLY A 1 325 ? 20.863 -27.740 -59.273 1.00 27.05 373 GLY A C 1
ATOM 2397 O O . GLY A 1 325 ? 19.677 -28.063 -59.368 1.00 25.50 373 GLY A O 1
ATOM 2398 N N . PHE A 1 326 ? 21.320 -26.989 -58.275 1.00 28.18 374 PHE A N 1
ATOM 2399 C CA . PHE A 1 326 ? 20.417 -26.489 -57.238 1.00 29.48 374 PHE A CA 1
ATOM 2400 C C . PHE A 1 326 ? 19.778 -25.157 -57.616 1.00 30.31 374 PHE A C 1
ATOM 2401 O O . PHE A 1 326 ? 18.813 -24.721 -56.985 1.00 29.49 374 PHE A O 1
ATOM 2409 N N . GLU A 1 327 ? 20.313 -24.513 -58.646 1.00 32.31 375 GLU A N 1
ATOM 2410 C CA . GLU A 1 327 ? 19.805 -23.214 -59.061 1.00 34.51 375 GLU A CA 1
ATOM 2411 C C . GLU A 1 327 ? 18.599 -23.257 -59.982 1.00 34.23 375 GLU A C 1
ATOM 2412 O O . GLU A 1 327 ? 18.523 -24.074 -60.897 1.00 32.71 375 GLU A O 1
ATOM 2418 N N . GLU A 1 328 ? 17.656 -22.357 -59.722 1.00 36.45 376 GLU A N 1
ATOM 2419 C CA . GLU A 1 328 ? 16.435 -22.230 -60.515 1.00 38.38 376 GLU A CA 1
ATOM 2420 C C . GLU A 1 328 ? 16.749 -22.113 -62.004 1.00 36.57 376 GLU A C 1
ATOM 2421 O O . GLU A 1 328 ? 17.593 -21.307 -62.413 1.00 36.23 376 GLU A O 1
ATOM 2427 N N . GLY A 1 329 ? 16.067 -22.916 -62.810 1.00 34.64 377 GLY A N 1
ATOM 2428 C CA . GLY A 1 329 ? 16.272 -22.849 -64.243 1.00 34.70 377 GLY A CA 1
ATOM 2429 C C . GLY A 1 329 ? 17.443 -23.617 -64.819 1.00 33.81 377 GLY A C 1
ATOM 2430 O O . GLY A 1 329 ? 17.642 -23.599 -66.034 1.00 33.20 377 GLY A O 1
ATOM 2431 N N . THR A 1 330 ? 18.232 -24.279 -63.980 1.00 32.65 378 THR A N 1
ATOM 2432 C CA . THR A 1 330 ? 19.348 -25.046 -64.513 1.00 31.92 378 THR A CA 1
ATOM 2433 C C . THR A 1 330 ? 18.765 -26.249 -65.240 1.00 32.22 378 THR A C 1
ATOM 2434 O O . THR A 1 330 ? 17.866 -26.919 -64.739 1.00 30.46 378 THR A O 1
ATOM 2438 N N . THR A 1 331 ? 19.285 -26.507 -66.432 1.00 32.98 379 THR A N 1
ATOM 2439 C CA . THR A 1 331 ? 18.815 -27.602 -67.264 1.00 34.29 379 THR A CA 1
ATOM 2440 C C . THR A 1 331 ? 19.934 -28.576 -67.614 1.00 33.47 379 THR A C 1
ATOM 2441 O O . THR A 1 331 ? 19.682 -29.711 -68.015 1.00 34.03 379 THR A O 1
ATOM 2445 N N . GLN A 1 332 ? 21.172 -28.123 -67.464 1.00 32.29 380 GLN A N 1
ATOM 2446 C CA . GLN A 1 332 ? 22.328 -28.948 -67.758 1.00 31.01 380 GLN A CA 1
ATOM 2447 C C . GLN A 1 332 ? 23.335 -28.851 -66.631 1.00 29.46 380 GLN A C 1
ATOM 2448 O O . GLN A 1 332 ? 23.958 -27.812 -66.434 1.00 29.25 380 GLN A O 1
ATOM 2454 N N . GLY A 1 333 ? 23.482 -29.936 -65.885 1.00 26.21 381 GLY A N 1
ATOM 2455 C CA . GLY A 1 333 ? 24.430 -29.945 -64.793 1.00 23.38 381 GLY A CA 1
ATOM 2456 C C . GLY A 1 333 ? 25.811 -30.291 -65.313 1.00 21.44 381 GLY A C 1
ATOM 2457 O O . GLY A 1 333 ? 26.025 -30.365 -66.521 1.00 18.89 381 GLY A O 1
ATOM 2458 N N . PRO A 1 334 ? 26.772 -30.515 -64.416 1.00 20.59 382 PRO A N 1
ATOM 2459 C CA . PRO A 1 334 ? 28.139 -30.853 -64.816 1.00 21.44 382 PRO A CA 1
ATOM 2460 C C . PRO A 1 334 ? 28.287 -32.319 -65.171 1.00 21.29 382 PRO A C 1
ATOM 2461 O O . PRO A 1 334 ? 27.388 -33.118 -64.924 1.00 21.49 382 PRO A O 1
ATOM 2465 N N . LEU A 1 335 ? 29.421 -32.657 -65.774 1.00 21.49 383 LEU A N 1
ATOM 2466 C CA . LEU A 1 335 ? 29.733 -34.045 -66.077 1.00 22.15 383 LEU A CA 1
ATOM 2467 C C . LEU A 1 335 ? 30.210 -34.519 -64.697 1.00 23.31 383 LEU A C 1
ATOM 2468 O O . LEU A 1 335 ? 30.499 -33.691 -63.826 1.00 21.80 383 LEU A O 1
ATOM 2473 N N . ILE A 1 336 ? 30.297 -35.826 -64.488 1.00 24.73 384 ILE A N 1
ATOM 2474 C CA . ILE A 1 336 ? 30.695 -36.353 -63.186 1.00 25.18 384 ILE A CA 1
ATOM 2475 C C . ILE A 1 336 ? 32.137 -36.035 -62.760 1.00 27.12 384 ILE A C 1
ATOM 2476 O O . ILE A 1 336 ? 32.408 -35.834 -61.575 1.00 25.83 384 ILE A O 1
ATOM 2481 N N . ASN A 1 337 ? 33.058 -35.987 -63.718 1.00 29.38 385 ASN A N 1
ATOM 2482 C CA . ASN A 1 337 ? 34.452 -35.691 -63.400 1.00 30.83 385 ASN A CA 1
ATOM 2483 C C . ASN A 1 337 ? 35.268 -35.249 -64.610 1.00 32.34 385 ASN A C 1
ATOM 2484 O O . ASN A 1 337 ? 34.768 -35.215 -65.739 1.00 33.26 385 ASN A O 1
ATOM 2489 N N . GLU A 1 338 ? 36.533 -34.917 -64.361 1.00 32.46 386 GLU A N 1
ATOM 2490 C CA . GLU A 1 338 ? 37.436 -34.462 -65.407 1.00 33.07 386 GLU A CA 1
ATOM 2491 C C . GLU A 1 338 ? 37.627 -35.491 -66.512 1.00 33.72 386 GLU A C 1
ATOM 2492 O O . GLU A 1 338 ? 37.738 -35.129 -67.684 1.00 33.29 386 GLU A O 1
ATOM 2498 N N . LYS A 1 339 ? 37.677 -36.769 -66.143 1.00 34.99 387 LYS A N 1
ATOM 2499 C CA . LYS A 1 339 ? 37.864 -37.829 -67.131 1.00 36.14 387 LYS A CA 1
ATOM 2500 C C . LYS A 1 339 ? 36.690 -37.812 -68.095 1.00 34.27 387 LYS A C 1
ATOM 2501 O O . LYS A 1 339 ? 36.855 -38.009 -69.299 1.00 33.63 387 LYS A O 1
ATOM 2507 N N . ALA A 1 340 ? 35.504 -37.571 -67.543 1.00 33.10 388 ALA A N 1
ATOM 2508 C CA . ALA A 1 340 ? 34.274 -37.510 -68.318 1.00 32.58 388 ALA A CA 1
ATOM 2509 C C . ALA A 1 340 ? 34.376 -36.413 -69.374 1.00 32.72 388 ALA A C 1
ATOM 2510 O O . ALA A 1 340 ? 34.070 -36.639 -70.546 1.00 32.77 388 ALA A O 1
ATOM 2512 N N . VAL A 1 341 ? 34.805 -35.225 -68.954 1.00 32.43 389 VAL A N 1
ATOM 2513 C CA . VAL A 1 341 ? 34.957 -34.102 -69.872 1.00 32.37 389 VAL A CA 1
ATOM 2514 C C . VAL A 1 341 ? 35.921 -34.491 -70.987 1.00 33.56 389 VAL A C 1
ATOM 2515 O O . VAL A 1 341 ? 35.643 -34.277 -72.167 1.00 33.91 389 VAL A O 1
ATOM 2519 N N . GLU A 1 342 ? 37.053 -35.068 -70.600 1.00 34.51 390 GLU A N 1
ATOM 2520 C CA . GLU A 1 342 ? 38.067 -35.496 -71.554 1.00 36.66 390 GLU A CA 1
ATOM 2521 C C . GLU A 1 342 ? 37.517 -36.447 -72.615 1.00 37.51 390 GLU A C 1
ATOM 2522 O O . GLU A 1 342 ? 37.821 -36.300 -73.801 1.00 37.65 390 GLU A O 1
ATOM 2528 N N . LYS A 1 343 ? 36.715 -37.423 -72.194 1.00 38.76 391 LYS A N 1
ATOM 2529 C CA . LYS A 1 343 ? 36.137 -38.378 -73.136 1.00 39.77 391 LYS A CA 1
ATOM 2530 C C . LYS A 1 343 ? 35.212 -37.672 -74.122 1.00 39.60 391 LYS A C 1
ATOM 2531 O O . LYS A 1 343 ? 35.199 -37.996 -75.310 1.00 39.81 391 LYS A O 1
ATOM 2537 N N . VAL A 1 344 ? 34.443 -36.704 -73.627 1.00 39.07 392 VAL A N 1
ATOM 2538 C CA . VAL A 1 344 ? 33.533 -35.945 -74.477 1.00 38.66 392 VAL A CA 1
ATOM 2539 C C . VAL A 1 344 ? 34.343 -35.147 -75.495 1.00 38.94 392 VAL A C 1
ATOM 2540 O O . VAL A 1 344 ? 34.030 -35.154 -76.689 1.00 37.57 392 VAL A O 1
ATOM 2544 N N . GLU A 1 345 ? 35.383 -34.464 -75.018 1.00 39.90 393 GLU A N 1
ATOM 2545 C CA . GLU A 1 345 ? 36.260 -33.688 -75.893 1.00 41.23 393 GLU A CA 1
ATOM 2546 C C . GLU A 1 345 ? 36.799 -34.598 -76.993 1.00 41.26 393 GLU A C 1
ATOM 2547 O O . GLU A 1 345 ? 36.787 -34.242 -78.169 1.00 40.64 393 GLU A O 1
ATOM 2553 N N . LYS A 1 346 ? 37.272 -35.774 -76.595 1.00 41.91 394 LYS A N 1
ATOM 2554 C CA . LYS A 1 346 ? 37.797 -36.760 -77.534 1.00 43.35 394 LYS A CA 1
ATOM 2555 C C . LYS A 1 346 ? 36.823 -37.011 -78.679 1.00 42.93 394 LYS A C 1
ATOM 2556 O O . LYS A 1 346 ? 37.145 -36.758 -79.838 1.00 42.32 394 LYS A O 1
ATOM 2562 N N . GLN A 1 347 ? 35.634 -37.507 -78.343 1.00 42.53 395 GLN A N 1
ATOM 2563 C CA . GLN A 1 347 ? 34.607 -37.810 -79.337 1.00 42.12 395 GLN A CA 1
ATOM 2564 C C . GLN A 1 347 ? 34.325 -36.638 -80.272 1.00 40.82 395 GLN A C 1
ATOM 2565 O O . GLN A 1 347 ? 34.218 -36.822 -81.485 1.00 39.91 395 GLN A O 1
ATOM 2571 N N . VAL A 1 348 ? 34.199 -35.438 -79.712 1.00 40.26 396 VAL A N 1
ATOM 2572 C CA . VAL A 1 348 ? 33.928 -34.251 -80.519 1.00 41.00 396 VAL A CA 1
ATOM 2573 C C . VAL A 1 348 ? 35.053 -33.983 -81.509 1.00 42.17 396 VAL A C 1
ATOM 2574 O O . VAL A 1 348 ? 34.821 -33.868 -82.717 1.00 41.61 396 VAL A O 1
ATOM 2578 N N . ASN A 1 349 ? 36.274 -33.894 -80.991 1.00 42.94 397 ASN A N 1
ATOM 2579 C CA . ASN A 1 349 ? 37.436 -33.619 -81.821 1.00 44.53 397 ASN A CA 1
ATOM 2580 C C . ASN A 1 349 ? 37.679 -34.667 -82.908 1.00 44.56 397 ASN A C 1
ATOM 2581 O O . ASN A 1 349 ? 37.898 -34.317 -84.068 1.00 44.22 397 ASN A O 1
ATOM 2586 N N . ASP A 1 350 ? 37.631 -35.945 -82.547 1.00 45.42 398 ASP A N 1
ATOM 2587 C CA . ASP A 1 350 ? 37.853 -37.007 -83.529 1.00 46.04 398 ASP A CA 1
ATOM 2588 C C . ASP A 1 350 ? 36.755 -37.041 -84.584 1.00 45.55 398 ASP A C 1
ATOM 2589 O O . ASP A 1 350 ? 36.992 -37.440 -85.723 1.00 45.05 398 ASP A O 1
ATOM 2594 N N . ALA A 1 351 ? 35.552 -36.632 -84.197 1.00 45.19 399 ALA A N 1
ATOM 2595 C CA . ALA A 1 351 ? 34.425 -36.611 -85.119 1.00 45.36 399 ALA A CA 1
ATOM 2596 C C . ALA A 1 351 ? 34.648 -35.498 -86.135 1.00 45.71 399 ALA A C 1
ATOM 2597 O O . ALA A 1 351 ? 34.517 -35.704 -87.343 1.00 45.37 399 ALA A O 1
ATOM 2599 N N . VAL A 1 352 ? 34.990 -34.316 -85.634 1.00 45.85 400 VAL A N 1
ATOM 2600 C CA . VAL A 1 352 ? 35.243 -33.171 -86.494 1.00 46.33 400 VAL A CA 1
ATOM 2601 C C . VAL A 1 352 ? 36.434 -33.441 -87.410 1.00 46.50 400 VAL A C 1
ATOM 2602 O O . VAL A 1 352 ? 36.396 -33.138 -88.603 1.00 46.18 400 VAL A O 1
ATOM 2606 N N . SER A 1 353 ? 37.489 -34.018 -86.844 1.00 46.88 401 SER A N 1
ATOM 2607 C CA . SER A 1 353 ? 38.690 -34.316 -87.612 1.00 47.55 401 SER A CA 1
ATOM 2608 C C . SER A 1 353 ? 38.428 -35.391 -88.654 1.00 46.74 401 SER A C 1
ATOM 2609 O O . SER A 1 353 ? 39.356 -35.863 -89.306 1.00 47.84 401 SER A O 1
ATOM 2612 N N . LYS A 1 354 ? 37.168 -35.787 -88.803 1.00 45.56 402 LYS A N 1
ATOM 2613 C CA . LYS A 1 354 ? 36.811 -36.805 -89.785 1.00 44.23 402 LYS A CA 1
ATOM 2614 C C . LYS A 1 354 ? 35.693 -36.345 -90.704 1.00 42.72 402 LYS A C 1
ATOM 2615 O O . LYS A 1 354 ? 35.145 -37.139 -91.466 1.00 41.99 402 LYS A O 1
ATOM 2621 N N . GLY A 1 355 ? 35.352 -35.062 -90.627 1.00 42.10 403 GLY A N 1
ATOM 2622 C CA . GLY A 1 355 ? 34.309 -34.533 -91.486 1.00 41.06 403 GLY A CA 1
ATOM 2623 C C . GLY A 1 355 ? 33.110 -33.944 -90.776 1.00 40.90 403 GLY A C 1
ATOM 2624 O O . GLY A 1 355 ? 32.346 -33.185 -91.378 1.00 41.06 403 GLY A O 1
ATOM 2625 N N . ALA A 1 356 ? 32.938 -34.280 -89.501 1.00 40.60 404 ALA A N 1
ATOM 2626 C CA . ALA A 1 356 ? 31.804 -33.775 -88.734 1.00 40.24 404 ALA A CA 1
ATOM 2627 C C . ALA A 1 356 ? 31.753 -32.250 -88.702 1.00 39.42 404 ALA A C 1
ATOM 2628 O O . ALA A 1 356 ? 32.770 -31.570 -88.842 1.00 40.38 404 ALA A O 1
ATOM 2630 N N . THR A 1 357 ? 30.548 -31.727 -88.511 1.00 38.21 405 THR A N 1
ATOM 2631 C CA . THR A 1 357 ? 30.311 -30.292 -88.454 1.00 36.13 405 THR A CA 1
ATOM 2632 C C . THR A 1 357 ? 29.631 -29.965 -87.131 1.00 35.69 405 THR A C 1
ATOM 2633 O O . THR A 1 357 ? 28.637 -30.598 -86.775 1.00 35.58 405 THR A O 1
ATOM 2637 N N . VAL A 1 358 ? 30.159 -28.993 -86.396 1.00 33.68 406 VAL A N 1
ATOM 2638 C CA . VAL A 1 358 ? 29.535 -28.629 -85.136 1.00 34.27 406 VAL A CA 1
ATOM 2639 C C . VAL A 1 358 ? 28.440 -27.608 -85.430 1.00 34.99 406 VAL A C 1
ATOM 2640 O O . VAL A 1 358 ? 28.650 -26.648 -86.169 1.00 35.32 406 VAL A O 1
ATOM 2644 N N . VAL A 1 359 ? 27.261 -27.837 -84.866 1.00 35.70 407 VAL A N 1
ATOM 2645 C CA . VAL A 1 359 ? 26.128 -26.942 -85.064 1.00 34.27 407 VAL A CA 1
ATOM 2646 C C . VAL A 1 359 ? 25.970 -25.994 -83.878 1.00 34.41 407 VAL A C 1
ATOM 2647 O O . VAL A 1 359 ? 25.587 -24.838 -84.048 1.00 33.99 407 VAL A O 1
ATOM 2651 N N . THR A 1 360 ? 26.257 -26.493 -82.678 1.00 36.04 408 THR A N 1
ATOM 2652 C CA . THR A 1 360 ? 26.160 -25.684 -81.468 1.00 37.54 408 THR A CA 1
ATOM 2653 C C . THR A 1 360 ? 27.323 -26.004 -80.542 1.00 38.21 408 THR A C 1
ATOM 2654 O O . THR A 1 360 ? 27.538 -27.160 -80.180 1.00 36.97 408 THR A O 1
ATOM 2658 N N . GLY A 1 361 ? 28.056 -24.954 -80.175 1.00 40.07 409 GLY A N 1
ATOM 2659 C CA . GLY A 1 361 ? 29.219 -25.051 -79.309 1.00 40.65 409 GLY A CA 1
ATOM 2660 C C . GLY A 1 361 ? 29.629 -26.422 -78.819 1.00 39.87 409 GLY A C 1
ATOM 2661 O O . GLY A 1 361 ? 28.912 -27.045 -78.037 1.00 41.66 409 GLY A O 1
ATOM 2662 N N . GLY A 1 362 ? 30.791 -26.883 -79.270 1.00 38.50 410 GLY A N 1
ATOM 2663 C CA . GLY A 1 362 ? 31.290 -28.181 -78.854 1.00 36.60 410 GLY A CA 1
ATOM 2664 C C . GLY A 1 362 ? 32.622 -28.075 -78.130 1.00 36.04 410 GLY A C 1
ATOM 2665 O O . GLY A 1 362 ? 33.636 -28.611 -78.583 1.00 34.77 410 GLY A O 1
ATOM 2666 N N . LYS A 1 363 ? 32.618 -27.378 -76.999 1.00 35.89 411 LYS A N 1
ATOM 2667 C CA . LYS A 1 363 ? 33.824 -27.193 -76.194 1.00 35.40 411 LYS A CA 1
ATOM 2668 C C . LYS A 1 363 ? 33.453 -27.074 -74.719 1.00 33.61 411 LYS A C 1
ATOM 2669 O O . LYS A 1 363 ? 32.275 -27.121 -74.367 1.00 33.49 411 LYS A O 1
ATOM 2675 N N . ARG A 1 364 ? 34.453 -26.934 -73.853 1.00 31.89 412 ARG A N 1
ATOM 2676 C CA . ARG A 1 364 ? 34.183 -26.796 -72.426 1.00 29.84 412 ARG A CA 1
ATOM 2677 C C . ARG A 1 364 ? 33.390 -25.520 -72.218 1.00 29.34 412 ARG A C 1
ATOM 2678 O O . ARG A 1 364 ? 33.554 -24.559 -72.961 1.00 29.41 412 ARG A O 1
ATOM 2686 N N . HIS A 1 365 ? 32.520 -25.516 -71.218 1.00 29.10 413 HIS A N 1
ATOM 2687 C CA . HIS A 1 365 ? 31.697 -24.348 -70.938 1.00 29.53 413 HIS A CA 1
ATOM 2688 C C . HIS A 1 365 ? 32.536 -23.256 -70.272 1.00 30.45 413 HIS A C 1
ATOM 2689 O O . HIS A 1 365 ? 33.561 -23.539 -69.649 1.00 30.05 413 HIS A O 1
ATOM 2696 N N . GLN A 1 366 ? 32.103 -22.007 -70.402 1.00 32.09 414 GLN A N 1
ATOM 2697 C CA . GLN A 1 366 ? 32.855 -20.902 -69.825 1.00 34.57 414 GLN A CA 1
ATOM 2698 C C . GLN A 1 366 ? 32.939 -20.995 -68.300 1.00 33.52 414 GLN A C 1
ATOM 2699 O O . GLN A 1 366 ? 33.793 -20.363 -67.682 1.00 34.40 414 GLN A O 1
ATOM 2705 N N . LEU A 1 367 ? 32.059 -21.786 -67.694 1.00 32.08 415 LEU A N 1
ATOM 2706 C CA . LEU A 1 367 ? 32.089 -21.961 -66.244 1.00 30.21 415 LEU A CA 1
ATOM 2707 C C . LEU A 1 367 ? 33.272 -22.850 -65.881 1.00 29.87 415 LEU A C 1
ATOM 2708 O O . LEU A 1 367 ? 33.709 -22.883 -64.731 1.00 27.95 415 LEU A O 1
ATOM 2713 N N . GLY A 1 368 ? 33.782 -23.571 -66.876 1.00 30.13 416 GLY A N 1
ATOM 2714 C CA . GLY A 1 368 ? 34.907 -24.461 -66.657 1.00 30.24 416 GLY A CA 1
ATOM 2715 C C . GLY A 1 368 ? 34.578 -25.645 -65.762 1.00 31.48 416 GLY A C 1
ATOM 2716 O O . GLY A 1 368 ? 33.447 -26.142 -65.745 1.00 30.86 416 GLY A O 1
ATOM 2717 N N . LYS A 1 369 ? 35.580 -26.098 -65.017 1.00 30.17 417 LYS A N 1
ATOM 2718 C CA . LYS A 1 369 ? 35.420 -27.221 -64.111 1.00 30.56 417 LYS A CA 1
ATOM 2719 C C . LYS A 1 369 ? 34.878 -28.441 -64.855 1.00 29.76 417 LYS A C 1
ATOM 2720 O O . LYS A 1 369 ? 35.486 -28.892 -65.825 1.00 28.99 417 LYS A O 1
ATOM 2726 N N . ASN A 1 370 ? 33.742 -28.975 -64.421 1.00 29.83 418 ASN A N 1
ATOM 2727 C CA . ASN A 1 370 ? 33.191 -30.147 -65.088 1.00 29.50 418 ASN A CA 1
ATOM 2728 C C . ASN A 1 370 ? 32.094 -29.868 -66.109 1.00 28.74 418 ASN A C 1
ATOM 2729 O O . ASN A 1 370 ? 31.496 -30.806 -66.641 1.00 28.31 418 ASN A O 1
ATOM 2734 N N . PHE A 1 371 ? 31.838 -28.593 -66.397 1.00 26.90 419 PHE A N 1
ATOM 2735 C CA . PHE A 1 371 ? 30.792 -28.233 -67.354 1.00 24.94 419 PHE A CA 1
ATOM 2736 C C . PHE A 1 371 ? 31.237 -28.204 -68.817 1.00 24.79 419 PHE A C 1
ATOM 2737 O O . PHE A 1 371 ? 32.292 -27.663 -69.155 1.00 24.32 419 PHE A O 1
ATOM 2745 N N . PHE A 1 372 ? 30.415 -28.785 -69.683 1.00 24.53 420 PHE A N 1
ATOM 2746 C CA . PHE A 1 372 ? 30.693 -28.818 -71.112 1.00 24.88 420 PHE A CA 1
ATOM 2747 C C . PHE A 1 372 ? 29.463 -28.254 -71.827 1.00 26.00 420 PHE A C 1
ATOM 2748 O O . PHE A 1 372 ? 28.339 -28.410 -71.355 1.00 26.16 420 PHE A O 1
ATOM 2756 N N . GLU A 1 373 ? 29.670 -27.600 -72.961 1.00 26.98 421 GLU A N 1
ATOM 2757 C CA . GLU A 1 373 ? 28.554 -27.019 -73.704 1.00 27.11 421 GLU A CA 1
ATOM 2758 C C . GLU A 1 373 ? 27.696 -28.055 -74.413 1.00 26.20 421 GLU A C 1
ATOM 2759 O O . GLU A 1 373 ? 28.212 -28.997 -75.019 1.00 27.05 421 GLU A O 1
ATOM 2765 N N . PRO A 1 374 ? 26.369 -27.902 -74.338 1.00 25.68 422 PRO A N 1
ATOM 2766 C CA . PRO A 1 374 ? 25.501 -28.862 -75.023 1.00 26.68 422 PRO A CA 1
ATOM 2767 C C . PRO A 1 374 ? 25.955 -28.815 -76.487 1.00 27.58 422 PRO A C 1
ATOM 2768 O O . PRO A 1 374 ? 25.960 -27.751 -77.113 1.00 28.36 422 PRO A O 1
ATOM 2772 N N . THR A 1 375 ? 26.347 -29.957 -77.029 1.00 27.79 423 THR A N 1
ATOM 2773 C 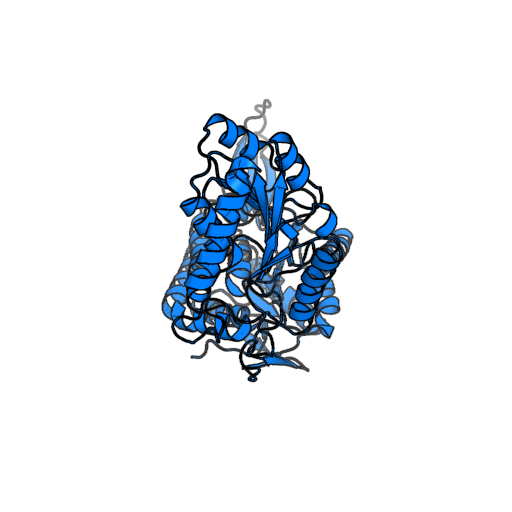CA . THR A 1 375 ? 26.855 -29.998 -78.389 1.00 29.04 423 THR A CA 1
ATOM 2774 C C . THR A 1 375 ? 26.025 -30.813 -79.370 1.00 30.76 423 THR A C 1
ATOM 2775 O O . THR A 1 375 ? 25.556 -31.910 -79.052 1.00 31.52 423 THR A O 1
ATOM 2779 N N . LEU A 1 376 ? 25.860 -30.264 -80.570 1.00 30.99 424 LEU A N 1
ATOM 2780 C CA . LEU A 1 376 ? 25.109 -30.924 -81.629 1.00 31.64 424 LEU A CA 1
ATOM 2781 C C . LEU A 1 376 ? 25.984 -30.949 -82.886 1.00 31.84 424 LEU A C 1
ATOM 2782 O O . LEU A 1 376 ? 26.409 -29.902 -83.370 1.00 31.45 424 LEU A O 1
ATOM 2787 N N . LEU A 1 377 ? 26.259 -32.141 -83.405 1.00 31.53 425 LEU A N 1
ATOM 2788 C CA . LEU A 1 377 ? 27.067 -32.264 -84.610 1.00 31.79 425 LEU A CA 1
ATOM 2789 C C . LEU A 1 377 ? 26.289 -33.018 -85.678 1.00 33.91 425 LEU A C 1
ATOM 2790 O O . LEU A 1 377 ? 25.546 -33.945 -85.365 1.00 32.82 425 LEU A O 1
ATOM 2795 N N . CYS A 1 378 ? 26.459 -32.617 -86.936 1.00 35.48 426 CYS A N 1
ATOM 2796 C CA . CYS A 1 378 ? 25.804 -33.294 -88.050 1.00 37.22 426 CYS A CA 1
ATOM 2797 C C . CYS A 1 378 ? 26.899 -33.763 -89.010 1.00 37.50 426 CYS A C 1
ATOM 2798 O O . CYS A 1 378 ? 28.085 -33.547 -88.756 1.00 36.76 426 CYS A O 1
ATOM 2801 N N . ASN A 1 379 ? 26.509 -34.407 -90.104 1.00 38.04 427 ASN A N 1
ATOM 2802 C CA . ASN A 1 379 ? 27.478 -34.919 -91.063 1.00 38.98 427 ASN A CA 1
ATOM 2803 C C . ASN A 1 379 ? 28.339 -35.972 -90.393 1.00 38.92 427 ASN A C 1
ATOM 2804 O O . ASN A 1 379 ? 29.437 -36.284 -90.857 1.00 38.92 427 ASN A O 1
ATOM 2809 N N . VAL A 1 380 ? 27.833 -36.507 -89.287 1.00 38.93 428 VAL A N 1
ATOM 2810 C CA . VAL A 1 380 ? 28.536 -37.545 -88.547 1.00 39.05 428 VAL A CA 1
ATOM 2811 C C . VAL A 1 380 ? 28.349 -38.850 -89.309 1.00 40.60 428 VAL A C 1
ATOM 2812 O O . VAL A 1 380 ? 27.322 -39.054 -89.954 1.00 39.33 428 VAL A O 1
ATOM 2816 N N . THR A 1 381 ? 29.340 -39.731 -89.246 1.00 43.13 429 THR A N 1
ATOM 2817 C CA . THR A 1 381 ? 29.240 -41.002 -89.946 1.00 46.31 429 THR A CA 1
ATOM 2818 C C . THR A 1 381 ? 29.177 -42.158 -88.957 1.00 47.86 429 THR A C 1
ATOM 2819 O O . THR A 1 381 ? 29.512 -42.006 -87.784 1.00 48.63 429 THR A O 1
ATOM 2823 N N . GLN A 1 382 ? 28.746 -43.313 -89.445 1.00 50.29 430 GLN A N 1
ATOM 2824 C CA . GLN A 1 382 ? 28.618 -44.512 -88.627 1.00 53.55 430 GLN A CA 1
ATOM 2825 C C . GLN A 1 382 ? 29.888 -44.836 -87.836 1.00 54.93 430 GLN A C 1
ATOM 2826 O O . GLN A 1 382 ? 29.860 -44.954 -86.611 1.00 55.23 430 GLN A O 1
ATOM 2832 N N . ASP A 1 383 ? 31.000 -44.974 -88.548 1.00 56.88 431 ASP A N 1
ATOM 2833 C CA . ASP A 1 383 ? 32.286 -45.304 -87.941 1.00 58.42 431 ASP A CA 1
ATOM 2834 C C . ASP A 1 383 ? 32.810 -44.287 -86.926 1.00 59.40 431 ASP A C 1
ATOM 2835 O O . ASP A 1 383 ? 33.705 -44.598 -86.137 1.00 59.91 431 ASP A O 1
ATOM 2840 N N . MET A 1 384 ? 32.258 -43.079 -86.938 1.00 60.33 432 MET A N 1
ATOM 2841 C CA . MET A 1 384 ? 32.701 -42.037 -86.012 1.00 61.18 432 MET A CA 1
ATOM 2842 C C . MET A 1 384 ? 32.369 -42.310 -84.545 1.00 62.18 432 MET A C 1
ATOM 2843 O O . MET A 1 384 ? 32.828 -41.586 -83.659 1.00 62.62 432 MET A O 1
ATOM 2848 N N . LEU A 1 385 ? 31.583 -43.352 -84.287 1.00 63.09 433 LEU A N 1
ATOM 2849 C CA . LEU A 1 385 ? 31.177 -43.695 -82.924 1.00 63.80 433 LEU A CA 1
ATOM 2850 C C . LEU A 1 385 ? 32.072 -44.716 -82.218 1.00 64.29 433 LEU A C 1
ATOM 2851 O O . LEU A 1 385 ? 31.852 -45.034 -81.048 1.00 63.90 433 LEU A O 1
ATOM 2856 N N . CYS A 1 386 ? 33.075 -45.228 -82.921 1.00 65.06 434 CYS A N 1
ATOM 2857 C CA . CYS A 1 386 ? 33.967 -46.224 -82.340 1.00 65.84 434 CYS A CA 1
ATOM 2858 C C . CYS A 1 386 ? 34.754 -45.745 -81.126 1.00 65.82 434 CYS A C 1
ATOM 2859 O O . CYS A 1 386 ? 35.176 -44.590 -81.059 1.00 65.18 434 CYS A O 1
ATOM 2862 N N . THR A 1 387 ? 34.935 -46.659 -80.172 1.00 66.23 435 THR A N 1
ATOM 2863 C CA . THR A 1 387 ? 35.664 -46.418 -78.924 1.00 66.69 435 THR A CA 1
ATOM 2864 C C . THR A 1 387 ? 35.033 -45.353 -78.028 1.00 66.52 435 THR A C 1
ATOM 2865 O O . THR A 1 387 ? 35.650 -44.894 -77.065 1.00 66.68 435 THR A O 1
ATOM 2869 N N . HIS A 1 388 ? 33.802 -44.965 -78.349 1.00 65.92 436 HIS A N 1
ATOM 2870 C CA . HIS A 1 388 ? 33.082 -43.972 -77.559 1.00 65.00 436 HIS A CA 1
ATOM 2871 C C . HIS A 1 388 ? 31.699 -44.511 -77.200 1.00 64.26 436 HIS A C 1
ATOM 2872 O O . HIS A 1 388 ? 30.833 -43.768 -76.731 1.00 63.34 436 HIS A O 1
ATOM 2879 N N . GLU A 1 389 ? 31.508 -45.811 -77.419 1.00 63.82 437 GLU A N 1
ATOM 2880 C CA . GLU A 1 389 ? 30.237 -46.471 -77.135 1.00 63.31 437 GLU A CA 1
ATOM 2881 C C . GLU A 1 389 ? 29.769 -46.245 -75.700 1.00 63.03 437 GLU A C 1
ATOM 2882 O O . GLU A 1 389 ? 28.585 -46.399 -75.397 1.00 62.71 437 GLU A O 1
ATOM 2888 N N . GLU A 1 390 ? 30.694 -45.877 -74.818 1.00 62.58 438 GLU A N 1
ATOM 2889 C CA . GLU A 1 390 ? 30.348 -45.646 -73.420 1.00 62.34 438 GLU A CA 1
ATOM 2890 C C . GLU A 1 390 ? 30.712 -44.240 -72.943 1.00 61.16 438 GLU A C 1
ATOM 2891 O O . GLU A 1 390 ? 31.066 -44.037 -71.778 1.00 61.03 438 GLU A O 1
ATOM 2897 N N . THR A 1 391 ? 30.613 -43.275 -73.853 1.00 59.50 439 THR A N 1
ATOM 2898 C CA . THR A 1 391 ? 30.918 -41.882 -73.540 1.00 57.60 439 THR A CA 1
ATOM 2899 C C . THR A 1 391 ? 29.628 -41.110 -73.278 1.00 55.74 439 THR A C 1
ATOM 2900 O O . THR A 1 391 ? 28.891 -40.787 -74.208 1.00 55.14 439 THR A O 1
ATOM 2904 N N . PHE A 1 392 ? 29.353 -40.823 -72.011 1.00 54.33 440 PHE A N 1
ATOM 2905 C CA . PHE A 1 392 ? 28.151 -40.082 -71.648 1.00 53.55 440 PHE A CA 1
ATOM 2906 C C . PHE A 1 392 ? 28.460 -38.591 -71.584 1.00 50.82 440 PHE A C 1
ATOM 2907 O O . PHE A 1 392 ? 29.588 -38.190 -71.292 1.00 50.99 440 PHE A O 1
ATOM 2915 N N . GLY A 1 393 ? 27.450 -37.775 -71.861 1.00 47.20 441 GLY A N 1
ATOM 2916 C CA . GLY A 1 393 ? 27.634 -36.337 -71.844 1.00 42.81 441 GLY A CA 1
ATOM 2917 C C . GLY A 1 393 ? 26.679 -35.654 -72.803 1.00 39.35 441 GLY A C 1
ATOM 2918 O O . GLY A 1 393 ? 26.064 -36.314 -73.639 1.00 37.57 441 GLY A O 1
ATOM 2919 N N . PRO A 1 394 ? 26.539 -34.325 -72.708 1.00 37.41 442 PRO A N 1
ATOM 2920 C CA . PRO A 1 394 ? 25.650 -33.536 -73.566 1.00 36.38 442 PRO A CA 1
ATOM 2921 C C . PRO A 1 394 ? 26.168 -33.427 -75.000 1.00 35.14 442 PRO A C 1
ATOM 2922 O O . PRO A 1 394 ? 26.385 -32.329 -75.503 1.00 34.37 442 PRO A O 1
ATOM 2926 N N . LEU A 1 395 ? 26.355 -34.570 -75.650 1.00 33.79 443 LEU A N 1
ATOM 2927 C CA . LEU A 1 395 ? 26.865 -34.604 -77.011 1.00 33.70 443 LEU A CA 1
ATOM 2928 C C . LEU A 1 395 ? 25.946 -35.384 -77.946 1.00 33.02 443 LEU A C 1
ATOM 2929 O O . LEU A 1 395 ? 25.702 -36.575 -77.743 1.00 33.28 443 LEU A O 1
ATOM 2934 N N . ALA A 1 396 ? 25.445 -34.719 -78.981 1.00 32.12 444 ALA A N 1
ATOM 2935 C CA . ALA A 1 396 ? 24.544 -35.378 -79.914 1.00 31.13 444 ALA A CA 1
ATOM 2936 C C . ALA A 1 396 ? 24.983 -35.384 -81.375 1.00 31.83 444 ALA A C 1
ATOM 2937 O O . ALA A 1 396 ? 24.897 -34.368 -82.055 1.00 31.90 444 ALA A O 1
ATOM 2939 N N . PRO A 1 397 ? 25.527 -36.516 -81.852 1.00 33.39 445 PRO A N 1
ATOM 2940 C CA . PRO A 1 397 ? 25.960 -36.638 -83.248 1.00 33.13 445 PRO A CA 1
ATOM 2941 C C . PRO A 1 397 ? 24.791 -37.112 -84.113 1.00 32.31 445 PRO A C 1
ATOM 2942 O O . PRO A 1 397 ? 24.161 -38.118 -83.801 1.00 33.25 445 PRO A O 1
ATOM 2946 N N . VAL A 1 398 ? 24.496 -36.386 -85.188 1.00 31.08 446 VAL A N 1
ATOM 2947 C CA . VAL A 1 398 ? 23.411 -36.765 -86.092 1.00 29.25 446 VAL A CA 1
ATOM 2948 C C . VAL A 1 398 ? 23.950 -37.460 -87.345 1.00 29.66 446 VAL A C 1
ATOM 2949 O O . VAL A 1 398 ? 24.776 -36.905 -88.073 1.00 28.85 446 VAL A O 1
ATOM 2953 N N . ILE A 1 399 ? 23.479 -38.676 -87.589 1.00 28.53 447 ILE A N 1
ATOM 2954 C CA . ILE A 1 399 ? 23.894 -39.436 -88.756 1.00 28.70 447 ILE A CA 1
ATOM 2955 C C . ILE A 1 399 ? 22.717 -39.543 -89.721 1.00 29.26 447 ILE A C 1
ATOM 2956 O O . ILE A 1 399 ? 21.615 -39.949 -89.339 1.00 27.95 447 ILE A O 1
ATOM 2961 N N . LYS A 1 400 ? 22.959 -39.172 -90.972 1.00 29.38 448 LYS A N 1
ATOM 2962 C CA . LYS A 1 400 ? 21.922 -39.216 -91.992 1.00 30.98 448 LYS A CA 1
ATOM 2963 C C . LYS A 1 400 ? 21.837 -40.592 -92.656 1.00 30.88 448 LYS A C 1
ATOM 2964 O O . LYS A 1 400 ? 22.847 -41.292 -92.797 1.00 31.57 448 LYS A O 1
ATOM 2970 N N . PHE A 1 401 ? 20.624 -40.984 -93.044 1.00 29.45 449 PHE A N 1
ATOM 2971 C CA . PHE A 1 401 ? 20.407 -42.258 -93.720 1.00 29.59 449 PHE A CA 1
ATOM 2972 C C . PHE A 1 401 ? 19.316 -42.046 -94.758 1.00 29.79 449 PHE A C 1
ATOM 2973 O O . PHE A 1 401 ? 18.533 -41.098 -94.656 1.00 30.11 449 PHE A O 1
ATOM 2981 N N . ASP A 1 402 ? 19.269 -42.919 -95.758 1.00 30.90 450 ASP A N 1
ATOM 2982 C CA . ASP A 1 402 ? 18.280 -42.791 -96.823 1.00 32.71 450 ASP A CA 1
ATOM 2983 C C . ASP A 1 402 ? 17.064 -43.678 -96.643 1.00 31.93 450 ASP A C 1
ATOM 2984 O O . ASP A 1 402 ? 15.925 -43.235 -96.821 1.00 32.52 450 ASP A O 1
ATOM 2989 N N . THR A 1 403 ? 17.308 -44.932 -96.287 1.00 31.21 451 THR A N 1
ATOM 2990 C CA . THR A 1 403 ? 16.223 -45.882 -96.146 1.00 30.34 451 THR A CA 1
ATOM 2991 C C . THR A 1 403 ? 16.071 -46.527 -94.777 1.00 30.60 451 THR A C 1
ATOM 2992 O O . THR A 1 403 ? 17.020 -46.614 -93.991 1.00 29.39 451 THR A O 1
ATOM 2996 N N . GLU A 1 404 ? 14.853 -46.987 -94.516 1.00 30.85 452 GLU A N 1
ATOM 2997 C CA . GLU A 1 404 ? 14.518 -47.651 -93.269 1.00 30.81 452 GLU A CA 1
ATOM 2998 C C . GLU A 1 404 ? 15.461 -48.831 -93.061 1.00 31.56 452 GLU A C 1
ATOM 2999 O O . GLU A 1 404 ? 15.981 -49.028 -91.965 1.00 30.56 452 GLU A O 1
ATOM 3005 N N . GLU A 1 405 ? 15.682 -49.607 -94.118 1.00 32.69 453 GLU A N 1
ATOM 3006 C CA . GLU A 1 405 ? 16.568 -50.766 -94.041 1.00 35.16 453 GLU A CA 1
ATOM 3007 C C . GLU A 1 405 ? 17.948 -50.321 -93.576 1.00 34.26 453 GLU A C 1
ATOM 3008 O O . GLU A 1 405 ? 18.587 -50.963 -92.735 1.00 33.00 453 GLU A O 1
ATOM 3014 N N . GLU A 1 406 ? 18.395 -49.208 -94.141 1.00 34.12 454 GLU A N 1
ATOM 3015 C CA . GLU A 1 406 ? 19.692 -48.636 -93.825 1.00 33.58 454 GLU A CA 1
ATOM 3016 C C . GLU A 1 406 ? 19.772 -48.268 -92.342 1.00 32.41 454 GLU A C 1
ATOM 3017 O O . GLU A 1 406 ? 20.721 -48.647 -91.651 1.00 33.27 454 GLU A O 1
ATOM 3023 N N . ALA A 1 407 ? 18.770 -47.535 -91.859 1.00 30.00 455 ALA A N 1
ATOM 3024 C CA . ALA A 1 407 ? 18.722 -47.102 -90.462 1.00 28.85 455 ALA A CA 1
ATOM 3025 C C . ALA A 1 407 ? 18.746 -48.278 -89.486 1.00 28.30 455 ALA A C 1
ATOM 3026 O O . ALA A 1 407 ? 19.449 -48.244 -88.475 1.00 28.33 455 ALA A O 1
ATOM 3028 N N . ILE A 1 408 ? 17.977 -49.316 -89.792 1.00 26.88 456 ILE A N 1
ATOM 3029 C CA . ILE A 1 408 ? 17.919 -50.496 -88.943 1.00 27.06 456 ILE A CA 1
ATOM 3030 C C . ILE A 1 408 ? 19.268 -51.206 -88.896 1.00 27.43 456 ILE A C 1
ATOM 3031 O O . ILE A 1 408 ? 19.688 -51.682 -87.842 1.00 28.28 456 ILE A O 1
ATOM 3036 N N . ALA A 1 409 ? 19.942 -51.280 -90.038 1.00 27.61 457 ALA A N 1
ATOM 3037 C CA . ALA A 1 409 ? 21.240 -51.943 -90.109 1.00 28.14 457 ALA A CA 1
ATOM 3038 C C . ALA A 1 409 ? 22.275 -51.184 -89.284 1.00 28.93 457 ALA A C 1
ATOM 3039 O O . ALA A 1 409 ? 23.100 -51.787 -88.594 1.00 28.39 457 ALA A O 1
ATOM 3041 N N . ILE A 1 410 ? 22.229 -49.858 -89.360 1.00 29.00 458 ILE A N 1
ATOM 3042 C CA . ILE A 1 410 ? 23.166 -49.036 -88.610 1.00 30.22 458 ILE A CA 1
ATOM 3043 C C . ILE A 1 410 ? 22.919 -49.225 -87.121 1.00 31.72 458 ILE A C 1
ATOM 3044 O O . ILE A 1 410 ? 23.846 -49.494 -86.351 1.00 32.47 458 ILE A O 1
ATOM 3049 N N . ALA A 1 411 ? 21.658 -49.091 -86.724 1.00 31.53 459 ALA A N 1
ATOM 3050 C CA . ALA A 1 411 ? 21.284 -49.242 -85.328 1.00 31.95 459 ALA A CA 1
ATOM 3051 C C . ALA A 1 411 ? 21.649 -50.615 -84.786 1.00 31.51 459 ALA A C 1
ATOM 3052 O O . ALA A 1 411 ? 22.158 -50.729 -83.676 1.00 32.49 459 ALA A O 1
ATOM 3054 N N . ASN A 1 412 ? 21.408 -51.659 -85.572 1.00 32.82 460 ASN A N 1
ATOM 3055 C CA . ASN A 1 412 ? 21.696 -53.012 -85.110 1.00 34.84 460 ASN A CA 1
ATOM 3056 C C . ASN A 1 412 ? 23.154 -53.436 -85.050 1.00 37.80 460 ASN A C 1
ATOM 3057 O O . ASN A 1 412 ? 23.449 -54.631 -85.047 1.00 39.12 460 ASN A O 1
ATOM 3062 N N . ALA A 1 413 ? 24.072 -52.478 -85.005 1.00 40.55 461 ALA A N 1
ATOM 3063 C CA . ALA A 1 413 ? 25.479 -52.836 -84.891 1.00 44.68 461 ALA A CA 1
ATOM 3064 C C . ALA A 1 413 ? 25.598 -53.556 -83.546 1.00 47.60 461 ALA A C 1
ATOM 3065 O O . ALA A 1 413 ? 25.408 -52.941 -82.495 1.00 48.54 461 ALA A O 1
ATOM 3067 N N . ALA A 1 414 ? 25.886 -54.856 -83.583 1.00 50.54 462 ALA A N 1
ATOM 3068 C CA . ALA A 1 414 ? 26.019 -55.657 -82.365 1.00 52.95 462 ALA A CA 1
ATOM 3069 C C . ALA A 1 414 ? 26.753 -54.881 -81.276 1.00 54.59 462 ALA A C 1
ATOM 3070 O O . ALA A 1 414 ? 27.479 -53.929 -81.575 1.00 55.12 462 ALA A O 1
ATOM 3072 N N . ASP A 1 415 ? 26.563 -55.299 -80.023 1.00 55.20 463 ASP A N 1
ATOM 3073 C CA . ASP A 1 415 ? 27.180 -54.648 -78.863 1.00 54.73 463 ASP A CA 1
ATOM 3074 C C . ASP A 1 415 ? 26.209 -53.573 -78.367 1.00 52.43 463 ASP A C 1
ATOM 3075 O O . ASP A 1 415 ? 26.328 -53.064 -77.252 1.00 51.99 463 ASP A O 1
ATOM 3080 N N . VAL A 1 416 ? 25.245 -53.243 -79.220 1.00 49.69 464 VAL A N 1
ATOM 3081 C CA . VAL A 1 416 ? 24.215 -52.253 -78.922 1.00 46.54 464 VAL A CA 1
ATOM 3082 C C . VAL A 1 416 ? 22.893 -53.006 -78.770 1.00 44.15 464 VAL A C 1
ATOM 3083 O O . VAL A 1 416 ? 22.335 -53.486 -79.758 1.00 45.19 464 VAL A O 1
ATOM 3087 N N . GLY A 1 417 ? 22.397 -53.121 -77.541 1.00 39.67 465 GLY A N 1
ATOM 3088 C CA . GLY A 1 417 ? 21.149 -53.830 -77.331 1.00 34.55 465 GLY A CA 1
ATOM 3089 C C . GLY A 1 417 ? 20.420 -53.464 -76.055 1.00 30.52 465 GLY A C 1
ATOM 3090 O O . GLY A 1 417 ? 19.850 -54.323 -75.388 1.00 29.73 465 GLY A O 1
ATOM 3091 N N . LEU A 1 418 ? 20.425 -52.186 -75.710 1.00 27.78 466 LEU A N 1
ATOM 3092 C CA . LEU A 1 418 ? 19.756 -51.753 -74.497 1.00 26.56 466 LEU A CA 1
ATOM 3093 C C . LEU A 1 418 ? 18.438 -51.069 -74.843 1.00 24.97 466 LEU A C 1
ATOM 3094 O O . LEU A 1 418 ? 17.399 -51.720 -74.912 1.00 24.51 466 LEU A O 1
ATOM 3099 N N . ALA A 1 419 ? 18.475 -49.764 -75.071 1.00 23.56 467 ALA A N 1
ATOM 3100 C CA . ALA A 1 419 ? 17.265 -49.038 -75.417 1.00 21.86 467 ALA A CA 1
ATOM 3101 C C . ALA A 1 419 ? 17.324 -48.545 -76.855 1.00 22.66 467 ALA A C 1
ATOM 3102 O O . ALA A 1 419 ? 18.402 -48.396 -77.432 1.00 21.23 467 ALA A O 1
ATOM 3104 N N . GLY A 1 420 ? 16.152 -48.299 -77.428 1.00 22.65 468 GLY A N 1
ATOM 3105 C CA . GLY A 1 420 ? 16.071 -47.803 -78.789 1.00 21.02 468 GLY A CA 1
ATOM 3106 C C . GLY A 1 420 ? 14.888 -46.862 -78.884 1.00 20.86 468 GLY A C 1
ATOM 3107 O O . GLY A 1 420 ? 13.918 -47.016 -78.144 1.00 19.25 468 GLY A O 1
ATOM 3108 N N . TYR A 1 421 ? 14.964 -45.879 -79.775 1.00 20.61 469 TYR A N 1
ATOM 3109 C CA . TYR A 1 421 ? 13.868 -44.927 -79.950 1.00 20.52 469 TYR A CA 1
ATOM 3110 C C . TYR A 1 421 ? 13.714 -44.527 -81.407 1.00 19.84 469 TYR A C 1
ATOM 3111 O O . TYR A 1 421 ? 14.689 -44.512 -82.163 1.00 19.75 469 TYR A O 1
ATOM 3120 N N . PHE A 1 422 ? 12.489 -44.200 -81.799 1.00 18.54 470 PHE A N 1
ATOM 3121 C CA . PHE A 1 422 ? 12.241 -43.772 -83.162 1.00 18.70 470 PHE A CA 1
ATOM 3122 C C . PHE A 1 422 ? 10.904 -43.062 -83.298 1.00 18.85 470 PHE A C 1
ATOM 3123 O O . PHE A 1 422 ? 9.957 -43.348 -82.564 1.00 17.78 470 PHE A O 1
ATOM 3131 N N . TYR A 1 423 ? 10.851 -42.105 -84.219 1.00 18.71 471 TYR A N 1
ATOM 3132 C CA . TYR A 1 423 ? 9.633 -41.356 -84.467 1.00 18.40 471 TYR A CA 1
ATOM 3133 C C . TYR A 1 423 ? 9.116 -41.642 -85.867 1.00 19.42 471 TYR A C 1
ATOM 3134 O O . TYR A 1 423 ? 9.871 -41.615 -86.851 1.00 20.57 471 TYR A O 1
ATOM 3143 N N . SER A 1 424 ? 7.823 -41.940 -85.942 1.00 19.46 472 SER A N 1
ATOM 3144 C CA . SER A 1 424 ? 7.175 -42.253 -87.207 1.00 19.07 472 SER A CA 1
ATOM 3145 C C . SER A 1 424 ? 5.665 -42.119 -87.071 1.00 19.71 472 SER A C 1
ATOM 3146 O O . SER A 1 424 ? 5.128 -42.152 -85.963 1.00 19.37 472 SER A O 1
ATOM 3149 N N . GLN A 1 425 ? 4.987 -41.955 -88.201 1.00 20.00 473 GLN A N 1
ATOM 3150 C CA . GLN A 1 425 ? 3.535 -41.832 -88.208 1.00 20.67 473 GLN A CA 1
ATOM 3151 C C . GLN A 1 425 ? 2.922 -42.884 -89.131 1.00 21.33 473 GLN A C 1
ATOM 3152 O O . GLN A 1 425 ? 1.736 -42.831 -89.452 1.00 21.13 473 GLN A O 1
ATOM 3158 N N . ASP A 1 426 ? 3.747 -43.839 -89.549 1.00 21.66 474 ASP A N 1
ATOM 3159 C CA . ASP A 1 426 ? 3.321 -44.930 -90.421 1.00 24.00 474 ASP A CA 1
ATOM 3160 C C . ASP A 1 426 ? 3.077 -46.168 -89.553 1.00 24.27 474 ASP A C 1
ATOM 3161 O O . ASP A 1 426 ? 4.027 -46.769 -89.039 1.00 25.03 474 ASP A O 1
ATOM 3166 N N . PRO A 1 427 ? 1.803 -46.574 -89.393 1.00 23.92 475 PRO A N 1
ATOM 3167 C CA . PRO A 1 427 ? 1.448 -47.742 -88.579 1.00 22.96 475 PRO A CA 1
ATOM 3168 C C . PRO A 1 427 ? 2.265 -48.996 -88.881 1.00 23.10 475 PRO A C 1
ATOM 3169 O O . PRO A 1 427 ? 2.787 -49.638 -87.969 1.00 24.43 475 PRO A O 1
ATOM 3173 N N . ALA A 1 428 ? 2.375 -49.345 -90.157 1.00 21.98 476 ALA A N 1
ATOM 3174 C CA . ALA A 1 428 ? 3.125 -50.532 -90.550 1.00 21.13 476 ALA A CA 1
ATOM 3175 C C . ALA A 1 428 ? 4.621 -50.399 -90.237 1.00 22.39 476 ALA A C 1
ATOM 3176 O O . ALA A 1 428 ? 5.265 -51.360 -89.798 1.00 22.68 476 ALA A O 1
ATOM 3178 N N . GLN A 1 429 ? 5.176 -49.213 -90.462 1.00 20.95 477 GLN A N 1
ATOM 3179 C CA . GLN A 1 429 ? 6.591 -48.988 -90.190 1.00 21.77 477 GLN A CA 1
ATOM 3180 C C . GLN A 1 429 ? 6.852 -49.123 -88.692 1.00 21.12 477 GLN A C 1
ATOM 3181 O O . GLN A 1 429 ? 7.868 -49.680 -88.268 1.00 20.80 477 GLN A O 1
ATOM 3187 N N . ILE A 1 430 ? 5.923 -48.614 -87.894 1.00 19.65 478 ILE A N 1
ATOM 3188 C CA . ILE A 1 430 ? 6.058 -48.683 -86.450 1.00 18.95 478 ILE A CA 1
ATOM 3189 C C . ILE A 1 430 ? 6.225 -50.118 -85.958 1.00 18.76 478 ILE A C 1
ATOM 3190 O O . ILE A 1 430 ? 7.049 -50.380 -85.085 1.00 19.69 478 ILE A O 1
ATOM 3195 N N . TRP A 1 431 ? 5.458 -51.049 -86.517 1.00 18.29 479 TRP A N 1
ATOM 3196 C CA . TRP A 1 431 ? 5.575 -52.442 -86.100 1.00 18.34 479 TRP A CA 1
ATOM 3197 C C . TRP A 1 431 ? 6.874 -53.078 -86.589 1.00 19.31 479 TRP A C 1
ATOM 3198 O O . TRP A 1 431 ? 7.508 -53.838 -85.852 1.00 18.22 479 TRP A O 1
ATOM 3209 N N . ARG A 1 432 ? 7.270 -52.775 -87.824 1.00 20.14 480 ARG A N 1
ATOM 3210 C CA . ARG A 1 432 ? 8.506 -53.326 -88.381 1.00 21.02 480 ARG A CA 1
ATOM 3211 C C . ARG A 1 432 ? 9.724 -52.923 -87.570 1.00 20.30 480 ARG A C 1
ATOM 3212 O O . ARG A 1 432 ? 10.484 -53.772 -87.115 1.00 21.11 480 ARG A O 1
ATOM 3220 N N . VAL A 1 433 ? 9.912 -51.622 -87.397 1.00 19.81 481 VAL A N 1
ATOM 3221 C CA . VAL A 1 433 ? 11.066 -51.121 -86.660 1.00 20.34 481 VAL A CA 1
ATOM 3222 C C . VAL A 1 433 ? 11.097 -51.581 -85.201 1.00 19.61 481 VAL A C 1
ATOM 3223 O O . VAL A 1 433 ? 12.147 -51.990 -84.695 1.00 19.96 481 VAL A O 1
ATOM 3227 N N . ALA A 1 434 ? 9.951 -51.527 -84.529 1.00 18.53 482 ALA A N 1
ATOM 3228 C CA . ALA A 1 434 ? 9.887 -51.941 -83.135 1.00 16.76 482 ALA A CA 1
ATOM 3229 C C . ALA A 1 434 ? 10.317 -53.400 -82.969 1.00 16.92 482 ALA A C 1
ATOM 3230 O O . ALA A 1 434 ? 11.015 -53.742 -82.013 1.00 15.97 482 ALA A O 1
ATOM 3232 N N . GLU A 1 435 ? 9.921 -54.258 -83.905 1.00 16.70 483 GLU A N 1
ATOM 3233 C CA . GLU A 1 435 ? 10.283 -55.671 -83.822 1.00 17.53 483 GLU A CA 1
ATOM 3234 C C . GLU A 1 435 ? 11.682 -55.984 -84.332 1.00 16.42 483 GLU A C 1
ATOM 3235 O O . GLU A 1 435 ? 12.319 -56.924 -83.856 1.00 18.40 483 GLU A O 1
ATOM 3241 N N . GLN A 1 436 ? 12.163 -55.208 -85.299 1.00 15.82 484 GLN A N 1
ATOM 3242 C CA . GLN A 1 436 ? 13.473 -55.474 -85.874 1.00 18.56 484 GLN A CA 1
ATOM 3243 C C . GLN A 1 436 ? 14.636 -54.858 -85.120 1.00 19.61 484 GLN A C 1
ATOM 3244 O O . GLN A 1 436 ? 15.762 -55.346 -85.202 1.00 21.43 484 GLN A O 1
ATOM 3250 N N . LEU A 1 437 ? 14.365 -53.795 -84.376 1.00 20.47 485 LEU A N 1
ATOM 3251 C CA . LEU A 1 437 ? 15.404 -53.137 -83.592 1.00 21.45 485 LEU A CA 1
ATOM 3252 C C . LEU A 1 437 ? 15.919 -54.121 -82.530 1.00 21.78 485 LEU A C 1
ATOM 3253 O O . LEU A 1 437 ? 15.153 -54.582 -81.682 1.00 22.34 485 LEU A O 1
ATOM 3258 N N . GLU A 1 438 ? 17.208 -54.449 -82.580 1.00 21.24 486 GLU A N 1
ATOM 3259 C CA . GLU A 1 438 ? 17.783 -55.386 -81.621 1.00 22.50 486 GLU A CA 1
ATOM 3260 C C . GLU A 1 438 ? 18.157 -54.767 -80.285 1.00 20.98 486 GLU A C 1
ATOM 3261 O O . GLU A 1 438 ? 19.331 -54.563 -79.987 1.00 19.70 486 GLU A O 1
ATOM 3267 N N . VAL A 1 439 ? 17.143 -54.478 -79.479 1.00 19.49 487 VAL A N 1
ATOM 3268 C CA . VAL A 1 439 ? 17.349 -53.890 -78.163 1.00 18.60 487 VAL A CA 1
ATOM 3269 C C . VAL A 1 439 ? 16.326 -54.482 -77.197 1.00 20.19 487 VAL A C 1
ATOM 3270 O O . VAL A 1 439 ? 15.402 -55.198 -77.612 1.00 18.68 487 VAL A O 1
ATOM 3274 N N . GLY A 1 440 ? 16.487 -54.186 -75.911 1.00 18.95 488 GLY A N 1
ATOM 3275 C CA . GLY A 1 440 ? 15.559 -54.715 -74.934 1.00 18.23 488 GLY A CA 1
ATOM 3276 C C . GLY A 1 440 ? 14.366 -53.809 -74.709 1.00 18.43 488 GLY A C 1
ATOM 3277 O O . GLY A 1 440 ? 13.333 -54.252 -74.202 1.00 17.42 488 GLY A O 1
ATOM 3278 N N . MET A 1 441 ? 14.497 -52.545 -75.104 1.00 17.31 489 MET A N 1
ATOM 3279 C CA . MET A 1 441 ? 13.434 -51.570 -74.902 1.00 18.85 489 MET A CA 1
ATOM 3280 C C . MET A 1 441 ? 13.331 -50.605 -76.077 1.00 18.87 489 MET A C 1
ATOM 3281 O O . MET A 1 441 ? 14.337 -50.097 -76.574 1.00 18.46 489 MET A O 1
ATOM 3286 N N . VAL A 1 442 ? 12.104 -50.355 -76.516 1.00 17.34 490 VAL A N 1
ATOM 3287 C CA . VAL A 1 442 ? 11.862 -49.468 -77.641 1.00 17.29 490 VAL A CA 1
ATOM 3288 C C . VAL A 1 442 ? 10.828 -48.400 -77.321 1.00 16.93 490 VAL A C 1
ATOM 3289 O O . VAL A 1 442 ? 9.772 -48.691 -76.759 1.00 17.46 490 VAL A O 1
ATOM 3293 N N . GLY A 1 443 ? 11.142 -47.162 -77.685 1.00 15.70 491 GLY A N 1
ATOM 3294 C CA . GLY A 1 443 ? 10.216 -46.069 -77.464 1.00 16.67 491 GLY A CA 1
ATOM 3295 C C . GLY A 1 443 ? 9.682 -45.615 -78.815 1.00 18.40 491 GLY A C 1
ATOM 3296 O O . GLY A 1 443 ? 10.462 -45.287 -79.708 1.00 19.02 491 GLY A O 1
ATOM 3297 N N . VAL A 1 444 ? 8.360 -45.617 -78.977 1.00 18.52 492 VAL A N 1
ATOM 3298 C CA . VAL A 1 444 ? 7.739 -45.188 -80.230 1.00 18.38 492 VAL A CA 1
ATOM 3299 C C . VAL A 1 444 ? 7.170 -43.789 -80.037 1.00 18.02 492 VAL A C 1
ATOM 3300 O O . VAL A 1 444 ? 6.283 -43.584 -79.205 1.00 15.53 492 VAL A O 1
ATOM 3304 N N . ASN A 1 445 ? 7.691 -42.832 -80.804 1.00 18.54 493 ASN A N 1
ATOM 3305 C CA . ASN A 1 445 ? 7.260 -41.440 -80.708 1.00 19.18 493 ASN A CA 1
ATOM 3306 C C . ASN A 1 445 ? 7.284 -40.954 -79.268 1.00 18.94 493 ASN A C 1
ATOM 3307 O O . ASN A 1 445 ? 6.433 -40.173 -78.856 1.00 18.81 493 ASN A O 1
ATOM 3312 N N . GLU A 1 446 ? 8.266 -41.427 -78.508 1.00 21.10 494 GLU A N 1
ATOM 3313 C CA . GLU A 1 446 ? 8.421 -41.039 -77.112 1.00 21.25 494 GLU A CA 1
ATOM 3314 C C . GLU A 1 446 ? 9.865 -41.264 -76.683 1.00 22.69 494 GLU A C 1
ATOM 3315 O O . GLU A 1 446 ? 10.427 -42.333 -76.923 1.00 23.19 494 GLU A O 1
ATOM 3321 N N . GLY A 1 447 ? 10.459 -40.257 -76.044 1.00 23.03 495 GLY A N 1
ATOM 3322 C CA . GLY A 1 447 ? 11.839 -40.367 -75.604 1.00 22.33 495 GLY A CA 1
ATOM 3323 C C . GLY A 1 447 ? 12.041 -40.737 -74.141 1.00 23.09 495 GLY A C 1
ATOM 3324 O O . GLY A 1 447 ? 13.125 -41.185 -73.764 1.00 22.89 495 GLY A O 1
ATOM 3325 N N . LEU A 1 448 ? 11.021 -40.543 -73.309 1.00 21.93 496 LEU A N 1
ATOM 3326 C CA . LEU A 1 448 ? 11.119 -40.881 -71.886 1.00 22.66 496 LEU A CA 1
ATOM 3327 C C . LEU A 1 448 ? 10.189 -42.059 -71.623 1.00 22.01 496 LEU A C 1
ATOM 3328 O O . LEU A 1 448 ? 8.994 -41.873 -71.383 1.00 21.74 496 LEU A O 1
ATOM 3333 N N . ILE A 1 449 ? 10.743 -43.267 -71.649 1.00 20.61 497 ILE A N 1
ATOM 3334 C CA . ILE A 1 449 ? 9.939 -44.472 -71.480 1.00 20.70 497 ILE A CA 1
ATOM 3335 C C . ILE A 1 449 ? 10.006 -45.221 -70.146 1.00 21.25 497 ILE A C 1
ATOM 3336 O O . ILE A 1 449 ? 9.515 -46.350 -70.047 1.00 20.37 497 ILE A O 1
ATOM 3341 N N . SER A 1 450 ? 10.588 -44.605 -69.121 1.00 21.14 498 SER A N 1
ATOM 3342 C CA . SER A 1 450 ? 10.687 -45.260 -67.816 1.00 23.06 498 SER A CA 1
ATOM 3343 C C . SER A 1 450 ? 9.327 -45.580 -67.203 1.00 23.39 498 SER A C 1
ATOM 3344 O O . SER A 1 450 ? 8.406 -44.761 -67.229 1.00 23.14 498 SER A O 1
ATOM 3347 N N . SER A 1 451 ? 9.218 -46.775 -66.637 1.00 23.00 499 SER A N 1
ATOM 3348 C CA . SER A 1 451 ? 7.980 -47.234 -66.015 1.00 23.35 499 SER A CA 1
ATOM 3349 C C . SER A 1 451 ? 8.306 -48.440 -65.143 1.00 21.05 499 SER A C 1
ATOM 3350 O O . SER A 1 451 ? 8.791 -49.448 -65.647 1.00 20.79 499 SER A O 1
ATOM 3353 N N . VAL A 1 452 ? 8.041 -48.343 -63.841 1.00 19.89 500 VAL A N 1
ATOM 3354 C CA . VAL A 1 452 ? 8.354 -49.440 -62.923 1.00 18.33 500 VAL A CA 1
ATOM 3355 C C . VAL A 1 452 ? 7.584 -50.725 -63.228 1.00 19.19 500 VAL A C 1
ATOM 3356 O O . VAL A 1 452 ? 8.030 -51.826 -62.880 1.00 16.49 500 VAL A O 1
ATOM 3360 N N . GLU A 1 453 ? 6.433 -50.594 -63.882 1.00 18.03 501 GLU A N 1
ATOM 3361 C CA . GLU A 1 453 ? 5.645 -51.780 -64.198 1.00 20.34 501 GLU A CA 1
ATOM 3362 C C . GLU A 1 453 ? 6.058 -52.477 -65.501 1.00 18.61 501 GLU A C 1
ATOM 3363 O O . GLU A 1 453 ? 5.469 -53.486 -65.876 1.00 18.60 501 GLU A O 1
ATOM 3369 N N . CYS A 1 454 ? 7.084 -51.954 -66.169 1.00 18.86 502 CYS A N 1
ATOM 3370 C CA . CYS A 1 454 ? 7.578 -52.546 -67.416 1.00 17.74 502 CYS A CA 1
ATOM 3371 C C . CYS A 1 454 ? 8.990 -53.115 -67.243 1.00 17.22 502 CYS A C 1
ATOM 3372 O O . CYS A 1 454 ? 9.774 -52.620 -66.432 1.00 16.29 502 CYS A O 1
ATOM 3375 N N . PRO A 1 455 ? 9.331 -54.165 -68.012 1.00 17.13 503 PRO A N 1
ATOM 3376 C CA . PRO A 1 455 ? 10.651 -54.814 -67.941 1.00 16.85 503 PRO A CA 1
ATOM 3377 C C . PRO A 1 455 ? 11.813 -54.066 -68.603 1.00 15.68 503 PRO A C 1
ATOM 3378 O O . PRO A 1 455 ? 11.767 -53.757 -69.789 1.00 14.60 503 PRO A O 1
ATOM 3382 N N . PHE A 1 456 ? 12.860 -53.791 -67.830 1.00 17.00 504 PHE A N 1
ATOM 3383 C CA . PHE A 1 456 ? 14.036 -53.094 -68.351 1.00 19.46 504 PHE A CA 1
ATOM 3384 C C . PHE A 1 456 ? 15.276 -53.984 -68.365 1.00 18.61 504 PHE A C 1
ATOM 3385 O O . PHE A 1 456 ? 15.525 -54.752 -67.424 1.00 17.45 504 PHE A O 1
ATOM 3393 N N . GLY A 1 457 ? 16.056 -53.872 -69.435 1.00 17.37 505 GLY A N 1
ATOM 3394 C CA . GLY A 1 457 ? 17.260 -54.675 -69.557 1.00 16.80 505 GLY A CA 1
ATOM 3395 C C . GLY A 1 457 ? 17.741 -54.717 -70.989 1.00 16.98 505 GLY A C 1
ATOM 3396 O O . GLY A 1 457 ? 17.120 -54.122 -71.874 1.00 18.14 505 GLY A O 1
ATOM 3397 N N . GLY A 1 458 ? 18.835 -55.426 -71.235 1.00 16.43 506 GLY A N 1
ATOM 3398 C CA . GLY A 1 458 ? 19.354 -55.484 -72.587 1.00 18.08 506 GLY A CA 1
ATOM 3399 C C . GLY A 1 458 ? 19.446 -56.863 -73.203 1.00 18.10 506 GLY A C 1
ATOM 3400 O O . GLY A 1 458 ? 19.272 -57.882 -72.529 1.00 17.47 506 GLY A O 1
ATOM 3401 N N . VAL A 1 459 ? 19.713 -56.880 -74.503 1.00 19.10 507 VAL A N 1
ATOM 3402 C CA . VAL A 1 459 ? 19.867 -58.109 -75.265 1.00 20.60 507 VAL A CA 1
ATOM 3403 C C . VAL A 1 459 ? 21.346 -58.203 -75.645 1.00 21.80 507 VAL A C 1
ATOM 3404 O O . VAL A 1 459 ? 22.078 -57.216 -75.529 1.00 20.89 507 VAL A O 1
ATOM 3408 N N . LYS A 1 460 ? 21.776 -59.381 -76.095 1.00 22.50 508 LYS A N 1
ATOM 3409 C CA . LYS A 1 460 ? 23.166 -59.606 -76.482 1.00 23.97 508 LYS A CA 1
ATOM 3410 C C . LYS A 1 460 ? 24.121 -59.214 -75.347 1.00 25.01 508 LYS A C 1
ATOM 3411 O O . LYS A 1 460 ? 23.909 -59.589 -74.193 1.00 24.85 508 LYS A O 1
ATOM 3417 N N . GLN A 1 461 ? 25.157 -58.440 -75.666 1.00 24.72 509 GLN A N 1
ATOM 3418 C CA . GLN A 1 461 ? 26.146 -58.045 -74.665 1.00 26.41 509 GLN A CA 1
ATOM 3419 C C . GLN A 1 461 ? 25.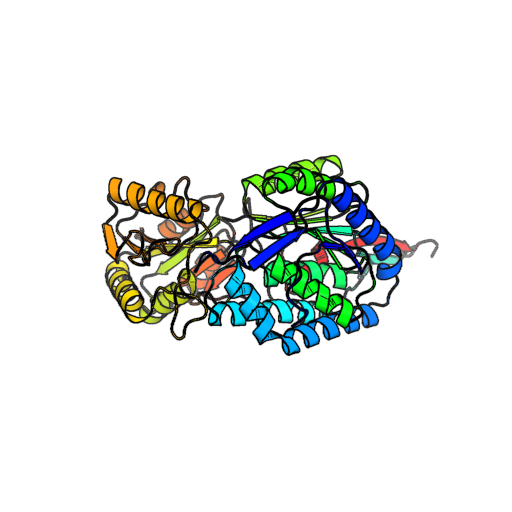792 -56.834 -73.819 1.00 24.60 509 GLN A C 1
ATOM 3420 O O . GLN A 1 461 ? 26.625 -56.341 -73.059 1.00 24.36 509 GLN A O 1
ATOM 3426 N N . SER A 1 462 ? 24.562 -56.356 -73.941 1.00 23.44 510 SER A N 1
ATOM 3427 C CA . SER A 1 462 ? 24.142 -55.209 -73.153 1.00 21.46 510 SER A CA 1
ATOM 3428 C C . SER A 1 462 ? 23.619 -55.649 -71.792 1.00 20.80 510 SER A C 1
ATOM 3429 O O . SER A 1 462 ? 23.335 -54.814 -70.936 1.00 19.11 510 SER A O 1
ATOM 3432 N N . GLY A 1 463 ? 23.487 -56.957 -71.586 1.00 19.84 511 GLY A N 1
ATOM 3433 C CA . GLY A 1 463 ? 23.018 -57.417 -70.294 1.00 19.22 511 GLY A CA 1
ATOM 3434 C C . GLY A 1 463 ? 22.414 -58.800 -70.196 1.00 18.39 511 GLY A C 1
ATOM 3435 O O . GLY A 1 463 ? 22.416 -59.579 -71.152 1.00 20.03 511 GLY A O 1
ATOM 3436 N N . LEU A 1 464 ? 21.904 -59.095 -69.005 1.00 17.21 512 LEU A N 1
ATOM 3437 C CA . LEU A 1 464 ? 21.258 -60.364 -68.697 1.00 16.65 512 LEU A CA 1
ATOM 3438 C C . LEU A 1 464 ? 20.100 -60.069 -67.744 1.00 16.80 512 LEU A C 1
ATOM 3439 O O . LEU A 1 464 ? 20.267 -59.340 -66.763 1.00 17.38 512 LEU A O 1
ATOM 3444 N N . GLY A 1 465 ? 18.927 -60.624 -68.029 1.00 16.15 513 GLY A N 1
ATOM 3445 C CA . GLY A 1 465 ? 17.787 -60.401 -67.155 1.00 16.59 513 GLY A CA 1
ATOM 3446 C C . GLY A 1 465 ? 17.059 -59.078 -67.333 1.00 16.42 513 GLY A C 1
ATOM 3447 O O . GLY A 1 465 ? 17.464 -58.209 -68.119 1.00 15.54 513 GLY A O 1
ATOM 3448 N N . ARG A 1 466 ? 15.969 -58.927 -66.591 1.00 15.07 514 ARG A N 1
ATOM 3449 C CA . ARG A 1 466 ? 15.159 -57.720 -66.655 1.00 15.81 514 ARG A CA 1
ATOM 3450 C C . ARG A 1 466 ? 14.815 -57.247 -65.256 1.00 14.70 514 ARG A C 1
ATOM 3451 O O . ARG A 1 466 ? 14.793 -58.040 -64.316 1.00 15.71 514 ARG A O 1
ATOM 3459 N N . GLU A 1 467 ? 14.543 -55.955 -65.120 1.00 14.35 515 GLU A N 1
ATOM 3460 C CA . GLU A 1 467 ? 14.197 -55.384 -63.824 1.00 15.24 515 GLU A CA 1
ATOM 3461 C C . GLU A 1 467 ? 12.865 -54.640 -63.926 1.00 17.01 515 GLU A C 1
ATOM 3462 O O . GLU A 1 467 ? 12.502 -54.135 -64.996 1.00 14.00 515 GLU A O 1
ATOM 3468 N N . GLY A 1 468 ? 12.139 -54.582 -62.812 1.00 15.92 516 GLY A N 1
ATOM 3469 C CA . GLY A 1 468 ? 10.838 -53.938 -62.819 1.00 16.15 516 GLY A CA 1
ATOM 3470 C C . GLY A 1 468 ? 9.806 -54.887 -63.417 1.00 15.10 516 GLY A C 1
ATOM 3471 O O . GLY A 1 468 ? 10.149 -55.996 -63.828 1.00 16.56 516 GLY A O 1
ATOM 3472 N N . SER A 1 469 ? 8.548 -54.452 -63.464 1.00 14.90 517 SER A N 1
ATOM 3473 C CA . SER A 1 469 ? 7.441 -55.245 -64.012 1.00 14.96 517 SER A CA 1
ATOM 3474 C C . SER A 1 469 ? 7.197 -56.548 -63.258 1.00 15.38 517 SER A C 1
ATOM 3475 O O . SER A 1 469 ? 7.739 -56.768 -62.172 1.00 15.12 517 SER A O 1
ATOM 3478 N N . LYS A 1 470 ? 6.380 -57.407 -63.863 1.00 16.59 518 LYS A N 1
ATOM 3479 C CA . LYS A 1 470 ? 6.020 -58.711 -63.308 1.00 17.30 518 LYS A CA 1
ATOM 3480 C C . LYS A 1 470 ? 7.149 -59.722 -63.474 1.00 16.41 518 LYS A C 1
ATOM 3481 O O . LYS A 1 470 ? 7.112 -60.800 -62.881 1.00 18.45 518 LYS A O 1
ATOM 3487 N N . TYR A 1 471 ? 8.151 -59.379 -64.280 1.00 15.34 519 TYR A N 1
ATOM 3488 C CA . TYR A 1 471 ? 9.265 -60.295 -64.522 1.00 15.98 519 TYR A CA 1
ATOM 3489 C C . TYR A 1 471 ? 10.479 -60.077 -63.618 1.00 16.15 519 TYR A C 1
ATOM 3490 O O . TYR A 1 471 ? 11.307 -60.980 -63.456 1.00 13.82 519 TYR A O 1
ATOM 3499 N N . GLY A 1 472 ? 10.578 -58.884 -63.033 1.00 14.95 520 GLY A N 1
ATOM 3500 C CA . GLY A 1 472 ? 11.705 -58.562 -62.173 1.00 14.76 520 GLY A CA 1
ATOM 3501 C C . GLY A 1 472 ? 11.966 -59.510 -61.013 1.00 15.39 520 GLY A C 1
ATOM 3502 O O . GLY A 1 472 ? 13.112 -59.878 -60.753 1.00 12.90 520 GLY A O 1
ATOM 3503 N N . ILE A 1 473 ? 10.908 -59.920 -60.319 1.00 14.07 521 ILE A N 1
ATOM 3504 C CA . ILE A 1 473 ? 11.060 -60.794 -59.170 1.00 13.24 521 ILE A CA 1
ATOM 3505 C C . ILE A 1 473 ? 11.604 -62.175 -59.527 1.00 14.20 521 ILE A C 1
ATOM 3506 O O . ILE A 1 473 ? 12.193 -62.849 -58.680 1.00 12.65 521 ILE A O 1
ATOM 3511 N N . ASP A 1 474 ? 11.438 -62.593 -60.779 1.00 14.88 522 ASP A N 1
ATOM 3512 C CA . ASP A 1 474 ? 11.921 -63.915 -61.190 1.00 17.05 522 ASP A CA 1
ATOM 3513 C C . ASP A 1 474 ? 13.441 -64.056 -61.124 1.00 17.43 522 ASP A C 1
ATOM 3514 O O . ASP A 1 474 ? 13.964 -65.163 -60.964 1.00 16.50 522 ASP A O 1
ATOM 3519 N N . GLU A 1 475 ? 14.146 -62.936 -61.246 1.00 17.94 523 GLU A N 1
ATOM 3520 C CA . GLU A 1 475 ? 15.603 -62.948 -61.203 1.00 16.52 523 GLU A CA 1
ATOM 3521 C C . GLU A 1 475 ? 16.114 -63.371 -59.828 1.00 16.51 523 GLU A C 1
ATOM 3522 O O . GLU A 1 475 ? 17.278 -63.750 -59.680 1.00 14.59 523 GLU A O 1
ATOM 3528 N N . TYR A 1 476 ? 15.236 -63.324 -58.830 1.00 16.02 524 TYR A N 1
ATOM 3529 C CA . TYR A 1 476 ? 15.617 -63.683 -57.465 1.00 16.07 524 TYR A CA 1
ATOM 3530 C C . TYR A 1 476 ? 14.924 -64.936 -56.958 1.00 14.72 524 TYR A C 1
ATOM 3531 O O . TYR A 1 476 ? 14.886 -65.191 -55.754 1.00 15.87 524 TYR A O 1
ATOM 3540 N N . LEU A 1 477 ? 14.409 -65.730 -57.888 1.00 14.23 525 LEU A N 1
ATOM 3541 C CA . LEU A 1 477 ? 13.679 -66.938 -57.546 1.00 13.77 525 LEU A CA 1
ATOM 3542 C C . LEU A 1 477 ? 14.222 -68.198 -58.213 1.00 14.59 525 LEU A C 1
ATOM 3543 O O . LEU A 1 477 ? 14.860 -68.134 -59.264 1.00 13.40 525 LEU A O 1
ATOM 3548 N N . GLU A 1 478 ? 13.958 -69.338 -57.574 1.00 15.20 526 GLU A N 1
ATOM 3549 C CA . GLU A 1 478 ? 14.356 -70.655 -58.061 1.00 15.49 526 GLU A CA 1
ATOM 3550 C C . GLU A 1 478 ? 13.099 -71.510 -58.107 1.00 15.40 526 GLU A C 1
ATOM 3551 O O . GLU A 1 478 ? 12.290 -71.494 -57.175 1.00 16.29 526 GLU A O 1
ATOM 3557 N N . LEU A 1 479 ? 12.924 -72.253 -59.191 1.00 14.88 527 LEU A N 1
ATOM 3558 C CA . LEU A 1 479 ? 11.766 -73.122 -59.304 1.00 14.96 527 LEU A CA 1
ATOM 3559 C C . LEU A 1 479 ? 12.102 -74.472 -58.678 1.00 15.49 527 LEU A C 1
ATOM 3560 O O . LEU A 1 479 ? 13.238 -74.949 -58.777 1.00 17.29 527 LEU A O 1
ATOM 3565 N N . LYS A 1 480 ? 11.124 -75.075 -58.014 1.00 11.35 528 LYS A N 1
ATOM 3566 C CA . LYS A 1 480 ? 11.319 -76.383 -57.418 1.00 13.43 528 LYS A CA 1
ATOM 3567 C C . LYS A 1 480 ? 10.183 -77.294 -57.851 1.00 14.73 528 LYS A C 1
ATOM 3568 O O . LYS A 1 480 ? 9.023 -77.062 -57.517 1.00 17.08 528 LYS A O 1
ATOM 3574 N N . TYR A 1 481 ? 10.518 -78.323 -58.615 1.00 14.82 529 TYR A N 1
ATOM 3575 C CA . TYR A 1 481 ? 9.524 -79.272 -59.074 1.00 14.13 529 TYR A CA 1
ATOM 3576 C C . TYR A 1 481 ? 9.323 -80.311 -57.983 1.00 14.13 529 TYR A C 1
ATOM 3577 O O . TYR A 1 481 ? 10.283 -80.925 -57.523 1.00 14.44 529 TYR A O 1
ATOM 3586 N N . VAL A 1 482 ? 8.077 -80.491 -57.562 1.00 13.78 530 VAL A N 1
ATOM 3587 C CA . VAL A 1 482 ? 7.760 -81.464 -56.524 1.00 13.59 530 VAL A CA 1
ATOM 3588 C C . VAL A 1 482 ? 6.806 -82.515 -57.067 1.00 14.37 530 VAL A C 1
ATOM 3589 O O . VAL A 1 482 ? 5.654 -82.220 -57.387 1.00 14.95 530 VAL A O 1
ATOM 3593 N N . CYS A 1 483 ? 7.297 -83.743 -57.184 1.00 15.03 531 CYS A N 1
ATOM 3594 C CA . CYS A 1 483 ? 6.480 -84.838 -57.674 1.00 16.08 531 CYS A CA 1
ATOM 3595 C C . CYS A 1 483 ? 5.871 -85.570 -56.481 1.00 16.39 531 CYS A C 1
ATOM 3596 O O . CYS A 1 483 ? 6.514 -86.427 -55.877 1.00 17.19 531 CYS A O 1
ATOM 3599 N N . TYR A 1 484 ? 4.634 -85.220 -56.142 1.00 15.65 532 TYR A N 1
ATOM 3600 C CA . TYR A 1 484 ? 3.950 -85.841 -55.019 1.00 15.08 532 TYR A CA 1
ATOM 3601 C C . TYR A 1 484 ? 3.376 -87.171 -55.492 1.00 14.87 532 TYR A C 1
ATOM 3602 O O . TYR A 1 484 ? 2.291 -87.221 -56.072 1.00 13.49 532 TYR A O 1
ATOM 3611 N N . GLY A 1 485 ? 4.123 -88.245 -55.253 1.00 15.27 533 GLY A N 1
ATOM 3612 C CA . GLY A 1 485 ? 3.685 -89.563 -55.658 1.00 15.69 533 GLY A CA 1
ATOM 3613 C C . GLY A 1 485 ? 3.177 -90.388 -54.492 1.00 17.00 533 GLY A C 1
ATOM 3614 O O . GLY A 1 485 ? 2.852 -89.851 -53.431 1.00 15.56 533 GLY A O 1
ATOM 3615 N N . GLY A 1 486 ? 3.122 -91.701 -54.687 1.00 18.31 534 GLY A N 1
ATOM 3616 C CA . GLY A 1 486 ? 2.645 -92.584 -53.642 1.00 21.37 534 GLY A CA 1
ATOM 3617 C C . GLY A 1 486 ? 1.131 -92.563 -53.582 1.00 23.42 534 GLY A C 1
ATOM 3618 O O . GLY A 1 486 ? 0.532 -93.072 -52.639 1.00 23.88 534 GLY A O 1
ATOM 3619 N N . LEU A 1 487 ? 0.509 -91.971 -54.593 1.00 24.86 535 LEU A N 1
ATOM 3620 C CA . LEU A 1 487 ? -0.943 -91.882 -54.648 1.00 27.36 535 LEU A CA 1
ATOM 3621 C C . LEU A 1 487 ? -1.568 -93.079 -55.356 1.00 28.30 535 LEU A C 1
ATOM 3622 O O . LEU A 1 487 ? -0.830 -94.029 -55.697 1.00 30.83 535 LEU A O 1
#

GO terms:
  GO:0004777 succinate-semialdehyde dehydrogenase (NAD+) activity (F, EXP)
  GO:0005739 mitochondrion (C, HTP)
  GO:0005759 mitochondrial matrix (C, TAS)
  GO:0005739 mitochondrion (C, IDA)
  GO:0004777 succinate-semialdehyde dehydrogenase (NAD+) activity (F, IDA)
  GO:0009450 GABA catabolic process (P, IDA)
  GO:0005739 mitochondrion (C, HDA)
  GO:0006540 GABA shunt (P, IMP)
  GO:0007417 central nervous system development (P, IMP)
  GO:0042802 identical protein binding (F, IPI)

Radius of gyration: 23.01 Å; Cα contacts (8 Å, |Δi|>4): 1166; chains: 1; bounding box: 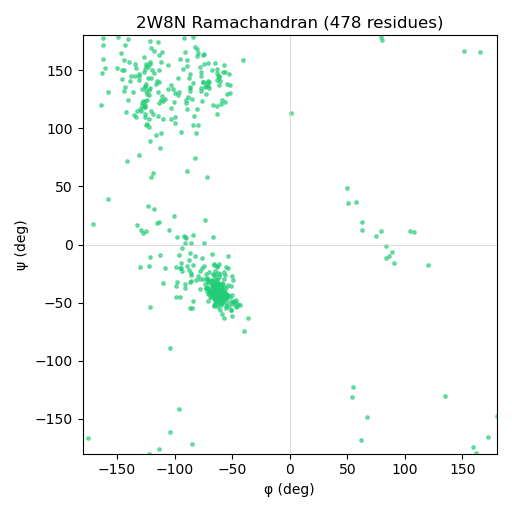44×72×59 Å